Protein 3VPR (pdb70)

Solvent-accessible surface area: 34318 Å² total

Organism: Thermus thermophilus (strain ATCC 27634 / DSM 579 / HB8) (NCBI:txid300852)

Foldseek 3Di:
DADLLNCLLLVVLVVCLVQNLVRADCCNSCVSSVHDSVVVCVSQVDSLSSLLVLLCVLLVQLLVQLVVLLPDPPLLVSLLSNLSNQQSCLVSVSSLSSVRCLVVHDVVSNVVNVVSVVSSLVSNLVSVVVCCVVVVAPDDDSSVLSVVLVVSSCSPPDDNPDDGSSVVSNVVSVCSRVHDDDDD/DDPVVLLLQLLVCCVVQNLVRQDCCNSCVSSVHDSVVCCVVQVDSQSSLLVLLVCLLVQLLVQLLVLLPDPALLSSLLSNLSNQQSCLVSVSSLSSVRDLVPHDVVSNVVSVVSVVSSLVSNLSSVVVCCVVVNAPDDDSSVLSVVLCVSSPSVDDDSPPVGSSVVSNVVSVCSRPPDDPDD/DPLLLQVLVCCLVQNLVRQDLCNSCVSVVHHSVVVCVVQVDSLSSLLVLLVVLLVQLLVQLVVLLPDPALLVSLLSNLSNFQSCLVSVSSLLSVRCLVVHDVVSNVVSVVSVVSSLVSNLSSVVSCCVVVNDPDDDSSVLSVVLVVSSVSVPDDSPDPGSSVVSNVVSCCSRVHPDD/DADDLRVLLLQLLVCCLVQNDVRDALCNSCVSSVHDSVVSCVVQNGVLSSLLVLLVVLLVQLLVLQVVLLPDPPLLSSLLSNLSNQQSCLVSVSSLSSVGPLVPHDPVSVVVSVVSVVSSLVSSLSSVVVCPVVVVADDDDSNVLSVVLVVSSPSVDDDNNRSVVSNVVSVCSRPHDDDD

CATH classification: 1.10.10.60 (+1 more: 1.10.357.10)

Radius of gyration: 33.17 Å; Cα contacts (8 Å, |Δi|>4): 864; chains: 4; bounding box: 81×66×94 Å

Nearest PDB structures (foldseek):
  3vpr-assembly2_D  TM=1.006E+00  e=2.329E-23  Thermus thermophilus HB8
  3vpr-assembly2_C  TM=9.874E-01  e=7.056E-20  Thermus thermophilus HB8
  2wv1-assembly1_A  TM=7.292E-01  e=1.970E-04  Bacillus cereus
  5f27-assembly1_A-2  TM=7.572E-01  e=2.162E-03  Mycobacterium tuberculosis CDC1551
  6ho0-assembly1_A-2  TM=7.219E-01  e=1.428E-03  Mycobacterium tuberculosis H37Rv

B-factor: mean 47.82, std 15.76, range [18.5, 155.23]

InterPro domains:
  IPR001647 DNA-binding HTH domain, TetR-type [PF00440] (9-54)
  IPR001647 DNA-binding HTH domain, TetR-type [PR00455] (9-22)
  IPR001647 DNA-binding HTH domain, TetR-type [PR00455] (30-53)
  IPR001647 DNA-binding HTH domain, TetR-type [PS50977] (3-63)
  IPR009057 Homedomain-like superfamily [SSF46689] (4-66)
  IPR023772 DNA-binding HTH domain, TetR-type, conserved site [PS01081] (21-52)
  IPR036271 Tetracyclin repressor-like, C-terminal domain superfamily [SSF48498] (75-186)
  IPR041490 HTH-type transcriptional repressor KstR2, C-terminal [PF17932] (74-186)
  IPR050109 HTH-type, TetR-like transcriptional regulator [PTHR30055] (3-189)

Structure (mmCIF, N/CA/C/O backbone):
data_3VPR
#
_entry.id   3VPR
#
_cell.length_a   49.681
_cell.length_b   57.584
_cell.length_c   133.447
_cell.angle_alpha   90.00
_cell.angle_beta   94.01
_cell.angle_gamma   90.00
#
_symmetry.space_group_name_H-M   'P 1 21 1'
#
loop_
_entity.id
_entity.type
_entity.pdbx_description
1 polymer 'Transcriptional regulator, TetR family'
2 water water
#
loop_
_atom_site.group_PDB
_atom_site.id
_atom_site.type_symbol
_atom_site.label_atom_id
_atom_site.label_alt_id
_atom_site.label_comp_id
_atom_site.label_asym_id
_atom_site.label_entity_id
_atom_site.label_seq_id
_atom_site.pdbx_PDB_ins_code
_atom_site.Cartn_x
_atom_site.Cartn_y
_atom_site.Cartn_z
_atom_site.occupancy
_atom_site.B_iso_or_equiv
_atom_site.auth_seq_id
_atom_site.auth_comp_id
_atom_site.auth_asym_id
_atom_site.auth_atom_id
_atom_site.pdbx_PDB_model_num
ATOM 1 N N . VAL A 1 1 ? 23.481 12.866 111.606 1.00 43.96 1 VAL A N 1
ATOM 2 C CA . VAL A 1 1 ? 23.816 13.240 110.197 1.00 47.21 1 VAL A CA 1
ATOM 3 C C . VAL A 1 1 ? 22.728 12.733 109.252 1.00 40.61 1 VAL A C 1
ATOM 4 O O . VAL A 1 1 ? 22.244 11.615 109.391 1.00 41.85 1 VAL A O 1
ATOM 8 N N . THR A 1 2 ? 22.347 13.564 108.292 1.00 36.74 2 THR A N 1
ATOM 9 C CA . THR A 1 2 ? 21.315 13.195 107.330 1.00 42.92 2 THR A CA 1
ATOM 10 C C . THR A 1 2 ? 21.921 13.171 105.932 1.00 42.45 2 THR A C 1
ATOM 11 O O . THR A 1 2 ? 22.168 14.220 105.347 1.00 59.28 2 THR A O 1
ATOM 15 N N . THR A 1 3 ? 22.169 11.980 105.398 1.00 38.47 3 THR A N 1
ATOM 16 C CA . THR A 1 3 ? 22.744 11.861 104.058 1.00 34.20 3 THR A CA 1
ATOM 17 C C . THR A 1 3 ? 21.611 11.745 103.024 1.00 32.54 3 THR A C 1
ATOM 18 O O . THR A 1 3 ? 20.431 11.690 103.381 1.00 28.81 3 THR A O 1
ATOM 22 N N . THR A 1 4 ? 21.982 11.697 101.749 1.00 36.07 4 THR A N 1
ATOM 23 C CA . THR A 1 4 ? 21.017 11.569 100.663 1.00 33.86 4 THR A CA 1
ATOM 24 C C . THR A 1 4 ? 20.193 10.297 100.854 1.00 41.95 4 THR A C 1
ATOM 25 O O . THR A 1 4 ? 19.009 10.251 100.513 1.00 36.06 4 THR A O 1
ATOM 29 N N . ARG A 1 5 ? 20.832 9.259 101.385 1.00 39.82 5 ARG A N 1
ATOM 30 C CA . ARG A 1 5 ? 20.142 8.007 101.613 1.00 36.11 5 ARG A CA 1
ATOM 31 C C . ARG A 1 5 ? 19.056 8.188 102.673 1.00 37.37 5 ARG A C 1
ATOM 32 O O . ARG A 1 5 ? 17.931 7.740 102.477 1.00 29.19 5 ARG A O 1
ATOM 40 N N . ASP A 1 6 ? 19.399 8.842 103.785 1.00 32.03 6 ASP A N 1
ATOM 41 C CA . ASP A 1 6 ? 18.443 9.089 104.873 1.00 37.45 6 ASP A CA 1
ATOM 42 C C . ASP A 1 6 ? 17.284 10.013 104.471 1.00 42.57 6 ASP A C 1
ATOM 43 O O . ASP A 1 6 ? 16.140 9.791 104.876 1.00 38.64 6 ASP A O 1
ATOM 48 N N . ARG A 1 7 ? 17.593 11.061 103.709 1.00 35.50 7 ARG A N 1
ATOM 49 C CA . ARG A 1 7 ? 16.586 12.024 103.269 1.00 40.33 7 ARG A CA 1
ATOM 50 C C . ARG A 1 7 ? 15.574 11.316 102.382 1.00 28.93 7 ARG A C 1
ATOM 51 O O . ARG A 1 7 ? 14.378 11.587 102.432 1.00 33.99 7 ARG A O 1
ATOM 59 N N . ILE A 1 8 ? 16.062 10.400 101.565 1.00 30.40 8 ILE A N 1
ATOM 60 C CA . ILE A 1 8 ? 15.169 9.660 100.703 1.00 34.91 8 ILE A CA 1
ATOM 61 C C . ILE A 1 8 ? 14.176 8.864 101.550 1.00 39.53 8 ILE A C 1
ATOM 62 O O . ILE A 1 8 ? 12.982 8.838 101.231 1.00 34.70 8 ILE A O 1
ATOM 67 N N . LEU A 1 9 ? 14.639 8.249 102.643 1.00 32.98 9 LEU A N 1
ATOM 68 C CA . LEU A 1 9 ? 13.725 7.432 103.457 1.00 36.95 9 LEU A CA 1
ATOM 69 C C . LEU A 1 9 ? 12.715 8.249 104.250 1.00 39.49 9 LEU A C 1
ATOM 70 O O . LEU A 1 9 ? 11.542 7.893 104.294 1.00 38.53 9 LEU A O 1
ATOM 75 N N . GLU A 1 10 ? 13.164 9.339 104.869 1.00 26.09 10 GLU A N 1
ATOM 76 C CA . GLU A 1 10 ? 12.258 10.189 105.630 1.00 38.91 10 GLU A CA 1
ATOM 77 C C . GLU A 1 10 ? 11.245 10.883 104.711 1.00 27.86 10 GLU A C 1
ATOM 78 O O . GLU A 1 10 ? 10.069 10.973 105.033 1.00 37.54 10 GLU A O 1
ATOM 84 N N . GLU A 1 11 ? 11.715 11.357 103.568 1.00 27.59 11 GLU A N 1
ATOM 85 C CA . GLU A 1 11 ? 10.852 12.035 102.607 1.00 41.54 11 GLU A CA 1
ATOM 86 C C . GLU A 1 11 ? 9.864 11.084 101.968 1.00 38.37 11 GLU A C 1
ATOM 87 O O . GLU A 1 11 ? 8.725 11.458 101.700 1.00 41.68 11 GLU A O 1
ATOM 93 N N . ALA A 1 12 ? 10.310 9.863 101.702 1.00 35.09 12 ALA A N 1
ATOM 94 C CA . ALA A 1 12 ? 9.444 8.849 101.114 1.00 31.14 12 ALA A CA 1
ATOM 95 C C . ALA A 1 12 ? 8.370 8.533 102.148 1.00 41.15 12 ALA A C 1
ATOM 96 O O . ALA A 1 12 ? 7.182 8.486 101.834 1.00 31.41 12 ALA A O 1
ATOM 98 N N . ALA A 1 13 ? 8.795 8.323 103.392 1.00 30.11 13 ALA A N 1
ATOM 99 C CA . ALA A 1 13 ? 7.847 8.025 104.453 1.00 39.35 13 ALA A CA 1
ATOM 100 C C . ALA A 1 13 ? 6.753 9.101 104.534 1.00 42.50 13 ALA A C 1
ATOM 101 O O . ALA A 1 13 ? 5.577 8.777 104.681 1.00 37.35 13 ALA A O 1
ATOM 103 N N . LYS A 1 14 ? 7.132 10.374 104.440 1.00 29.77 14 LYS A N 1
ATOM 104 C CA . LYS A 1 14 ? 6.135 11.444 104.494 1.00 30.84 14 LYS A CA 1
ATOM 105 C C . LYS A 1 14 ? 5.224 11.407 103.271 1.00 34.03 14 LYS A C 1
ATOM 106 O O . LYS A 1 14 ? 4.014 11.565 103.387 1.00 38.24 14 LYS A O 1
ATOM 112 N N . LEU A 1 15 ? 5.805 11.187 102.100 1.00 36.13 15 LEU A N 1
ATOM 113 C CA . LEU A 1 15 ? 5.013 11.161 100.879 1.00 41.40 15 LEU A CA 1
ATOM 114 C C . LEU A 1 15 ? 4.021 10.001 100.903 1.00 44.45 15 LEU A C 1
ATOM 115 O O . LEU A 1 15 ? 2.870 10.163 100.510 1.00 42.19 15 LEU A O 1
ATOM 120 N N . PHE A 1 16 ? 4.462 8.841 101.379 1.00 39.66 16 PHE A N 1
ATOM 121 C CA . PHE A 1 16 ? 3.583 7.682 101.460 1.00 41.25 16 PHE A CA 1
ATOM 122 C C . PHE A 1 16 ? 2.452 7.968 102.445 1.00 43.92 16 PHE A C 1
ATOM 123 O O . PHE A 1 16 ? 1.327 7.524 102.248 1.00 50.35 16 PHE A O 1
ATOM 131 N N . THR A 1 17 ? 2.759 8.696 103.513 1.00 44.64 17 THR A N 1
ATOM 132 C CA . THR A 1 17 ? 1.752 9.044 104.506 1.00 42.78 17 THR A CA 1
ATOM 133 C C . THR A 1 17 ? 0.724 10.014 103.902 1.00 48.81 17 THR A C 1
ATOM 134 O O . THR A 1 17 ? -0.462 9.943 104.207 1.00 46.00 17 THR A O 1
ATOM 138 N N . GLU A 1 18 ? 1.193 10.907 103.035 1.00 50.26 18 GLU A N 1
ATOM 139 C CA . GLU A 1 18 ? 0.342 11.907 102.392 1.00 55.08 18 GLU A CA 1
ATOM 140 C C . GLU A 1 18 ? -0.452 11.371 101.199 1.00 52.30 18 GLU A C 1
ATOM 141 O O . GLU A 1 18 ? -1.605 11.745 101.007 1.00 55.88 18 GLU A O 1
ATOM 147 N N . LYS A 1 19 ? 0.170 10.504 100.402 1.00 47.03 19 LYS A N 1
ATOM 148 C CA . LYS A 1 19 ? -0.459 9.935 99.209 1.00 43.67 19 LYS A CA 1
ATOM 149 C C . LYS A 1 19 ? -0.848 8.459 99.281 1.00 47.19 19 LYS A C 1
ATOM 150 O O . LYS A 1 19 ? -1.672 8.005 98.493 1.00 51.10 19 LYS A O 1
ATOM 156 N N . GLY A 1 20 ? -0.239 7.709 100.190 1.00 43.60 20 GLY A N 1
ATOM 157 C CA . GLY A 1 20 ? -0.530 6.287 100.277 1.00 36.79 20 GLY A CA 1
ATOM 158 C C . GLY A 1 20 ? 0.587 5.568 99.539 1.00 41.36 20 GLY A C 1
ATOM 159 O O . GLY A 1 20 ? 1.027 6.048 98.498 1.00 43.46 20 GLY A O 1
ATOM 160 N N . TYR A 1 21 ? 1.043 4.429 100.051 1.00 33.87 21 TYR A N 1
ATOM 161 C CA . TYR A 1 21 ? 2.140 3.696 99.419 1.00 41.14 21 TYR A CA 1
ATOM 162 C C . TYR A 1 21 ? 1.876 3.265 97.992 1.00 47.46 21 TYR A C 1
ATOM 163 O O . TYR A 1 21 ? 2.699 3.478 97.095 1.00 49.29 21 TYR A O 1
ATOM 172 N N . GLU A 1 22 ? 0.735 2.621 97.795 1.00 51.97 22 GLU A N 1
ATOM 173 C CA . GLU A 1 22 ? 0.350 2.122 96.489 1.00 50.55 22 GLU A CA 1
ATOM 174 C C . GLU A 1 22 ? 0.197 3.205 95.427 1.00 56.32 22 GLU A C 1
ATOM 175 O O . GLU A 1 22 ? 0.615 3.016 94.282 1.00 54.66 22 GLU A O 1
ATOM 181 N N . ALA A 1 23 ? -0.382 4.342 95.803 1.00 55.95 23 ALA A N 1
ATOM 182 C CA . ALA A 1 23 ? -0.599 5.435 94.854 1.00 53.02 23 ALA A CA 1
ATOM 183 C C . ALA A 1 23 ? 0.624 6.304 94.597 1.00 58.56 23 ALA A C 1
ATOM 184 O O . ALA A 1 23 ? 0.535 7.295 93.876 1.00 61.39 23 ALA A O 1
ATOM 186 N N . THR A 1 24 ? 1.763 5.950 95.183 1.00 57.27 24 THR A N 1
ATOM 187 C CA . THR A 1 24 ? 2.980 6.729 94.968 1.00 50.87 24 THR A CA 1
ATOM 188 C C . THR A 1 24 ? 3.951 5.952 94.085 1.00 47.72 24 THR A C 1
ATOM 189 O O . THR A 1 24 ? 4.376 4.853 94.433 1.00 44.16 24 THR A O 1
ATOM 193 N N . SER A 1 25 ? 4.297 6.531 92.939 1.00 40.02 25 SER A N 1
ATOM 194 C CA . SER A 1 25 ? 5.204 5.878 92.002 1.00 45.43 25 SER A CA 1
ATOM 195 C C . SER A 1 25 ? 6.653 6.229 92.279 1.00 43.97 25 SER A C 1
ATOM 196 O O . SER A 1 25 ? 6.946 7.199 92.974 1.00 42.96 25 SER A O 1
ATOM 199 N N . VAL A 1 26 ? 7.563 5.434 91.735 1.00 43.29 26 VAL A N 1
ATOM 200 C CA . VAL A 1 26 ? 8.985 5.703 91.895 1.00 46.10 26 VAL A CA 1
ATOM 201 C C . VAL A 1 26 ? 9.217 7.071 91.246 1.00 47.86 26 VAL A C 1
ATOM 202 O O . VAL A 1 26 ? 10.025 7.870 91.718 1.00 46.51 26 VAL A O 1
ATOM 206 N N . GLN A 1 27 ? 8.477 7.334 90.175 1.00 39.48 27 GLN A N 1
ATOM 207 C CA . GLN A 1 27 ? 8.567 8.602 89.456 1.00 51.78 27 GLN A CA 1
ATOM 208 C C . GLN A 1 27 ? 8.208 9.747 90.395 1.00 45.78 27 GLN A C 1
ATOM 209 O O . GLN A 1 27 ? 8.892 10.769 90.422 1.00 37.65 27 GLN A O 1
ATOM 215 N N . ASP A 1 28 ? 7.132 9.563 91.158 1.00 44.99 28 ASP A N 1
ATOM 216 C CA . ASP A 1 28 ? 6.676 10.565 92.120 1.00 44.26 28 ASP A CA 1
ATOM 217 C C . ASP A 1 28 ? 7.746 10.899 93.155 1.00 48.98 28 ASP A C 1
ATOM 218 O O . ASP A 1 28 ? 7.992 12.073 93.442 1.00 42.01 28 ASP A O 1
ATOM 223 N N . LEU A 1 29 ? 8.370 9.866 93.725 1.00 41.86 29 LEU A N 1
ATOM 224 C CA . LEU A 1 29 ? 9.410 10.063 94.730 1.00 44.44 29 LEU A CA 1
ATOM 225 C C . LEU A 1 29 ? 10.614 10.783 94.147 1.00 41.12 29 LEU A C 1
ATOM 226 O O . LEU A 1 29 ? 11.172 11.686 94.771 1.00 48.65 29 LEU A O 1
ATOM 231 N N . ALA A 1 30 ? 11.018 10.377 92.949 1.00 40.49 30 ALA A N 1
ATOM 232 C CA . ALA A 1 30 ? 12.185 10.972 92.312 1.00 45.60 30 ALA A CA 1
ATOM 233 C C . ALA A 1 30 ? 12.027 12.471 92.126 1.00 49.68 30 ALA A C 1
ATOM 234 O O . ALA A 1 30 ? 12.959 13.231 92.394 1.00 53.22 30 ALA A O 1
ATOM 236 N N . GLN A 1 31 ? 10.851 12.893 91.670 1.00 38.81 31 GLN A N 1
ATOM 237 C CA . GLN A 1 31 ? 10.592 14.309 91.442 1.00 46.18 31 GLN A CA 1
ATOM 238 C C . GLN A 1 31 ? 10.414 15.064 92.755 1.00 40.41 31 GLN A C 1
ATOM 239 O O . GLN A 1 31 ? 10.883 16.188 92.897 1.00 38.31 31 GLN A O 1
ATOM 245 N N . ALA A 1 32 ? 9.737 14.439 93.713 1.00 39.64 32 ALA A N 1
ATOM 246 C CA . ALA A 1 32 ? 9.525 15.059 95.011 1.00 38.33 32 ALA A CA 1
ATOM 247 C C . ALA A 1 32 ? 10.878 15.283 95.703 1.00 49.72 32 ALA A C 1
ATOM 248 O O . ALA A 1 32 ? 11.076 16.293 96.386 1.00 46.23 32 ALA A O 1
ATOM 250 N N . LEU A 1 33 ? 11.814 14.359 95.495 1.00 44.69 33 LEU A N 1
ATOM 251 C CA . LEU A 1 33 ? 13.141 14.452 96.112 1.00 45.97 33 LEU A CA 1
ATOM 252 C C . LEU A 1 33 ? 14.182 15.164 95.254 1.00 47.06 33 LEU A C 1
ATOM 253 O O . LEU A 1 33 ? 15.302 15.400 95.707 1.00 45.58 33 LEU A O 1
ATOM 258 N N . GLY A 1 34 ? 13.832 15.489 94.015 1.00 40.45 34 GLY A N 1
ATOM 259 C CA . GLY A 1 34 ? 14.781 16.170 93.149 1.00 32.61 34 GLY A CA 1
ATOM 260 C C . GLY A 1 34 ? 15.902 15.273 92.638 1.00 50.20 34 GLY A C 1
ATOM 261 O O . GLY A 1 34 ? 17.030 15.718 92.377 1.00 47.25 34 GLY A O 1
ATOM 262 N N . LEU A 1 35 ? 15.591 13.996 92.477 1.00 48.01 35 LEU A N 1
ATOM 263 C CA . LEU A 1 35 ? 16.575 13.044 91.997 1.00 41.28 35 LEU A CA 1
ATOM 264 C C . LEU A 1 35 ? 16.000 12.291 90.820 1.00 39.47 35 LEU A C 1
ATOM 265 O O . LEU A 1 35 ? 14.786 12.253 90.627 1.00 43.52 35 LEU A O 1
ATOM 270 N N . SER A 1 36 ? 16.874 11.707 90.015 1.00 44.14 36 SER A N 1
ATOM 271 C CA . SER A 1 36 ? 16.416 10.911 88.884 1.00 41.46 36 SER A CA 1
ATOM 272 C C . SER A 1 36 ? 15.993 9.555 89.462 1.00 48.53 36 SER A C 1
ATOM 273 O O . SER A 1 36 ? 16.397 9.186 90.576 1.00 40.94 36 SER A O 1
ATOM 276 N N . LYS A 1 37 ? 15.168 8.832 88.715 1.00 43.78 37 LYS A N 1
ATOM 277 C CA . LYS A 1 37 ? 14.709 7.520 89.141 1.00 47.91 37 LYS A CA 1
ATOM 278 C C . LYS A 1 37 ? 15.926 6.611 89.293 1.00 50.08 37 LYS A C 1
ATOM 279 O O . LYS A 1 37 ? 15.931 5.696 90.115 1.00 40.62 37 LYS A O 1
ATOM 285 N N . ALA A 1 38 ? 16.957 6.878 88.496 1.00 35.05 38 ALA A N 1
ATOM 286 C CA . ALA A 1 38 ? 18.178 6.085 88.532 1.00 46.30 38 ALA A CA 1
ATOM 287 C C . ALA A 1 38 ? 18.848 6.202 89.893 1.00 46.05 38 ALA A C 1
ATOM 288 O O . ALA A 1 38 ? 19.327 5.211 90.450 1.00 42.90 38 ALA A O 1
ATOM 290 N N . ALA A 1 39 ? 18.881 7.421 90.421 1.00 38.52 39 ALA A N 1
ATOM 291 C CA . ALA A 1 39 ? 19.493 7.668 91.718 1.00 40.54 39 ALA A CA 1
ATOM 292 C C . ALA A 1 39 ? 18.767 6.887 92.816 1.00 42.02 39 ALA A C 1
ATOM 293 O O . ALA A 1 39 ? 19.401 6.364 93.744 1.00 34.72 39 ALA A O 1
ATOM 295 N N . LEU A 1 40 ? 17.439 6.816 92.707 1.00 40.83 40 LEU A N 1
ATOM 296 C CA . LEU A 1 40 ? 16.627 6.092 93.684 1.00 36.32 40 LEU A CA 1
ATOM 297 C C . LEU A 1 40 ? 16.900 4.595 93.607 1.00 36.32 40 LEU A C 1
ATOM 298 O O . LEU A 1 40 ? 17.103 3.944 94.630 1.00 31.75 40 LEU A O 1
ATOM 303 N N . TYR A 1 41 ? 16.906 4.054 92.394 1.00 24.28 41 TYR A N 1
ATOM 304 C CA . TYR A 1 41 ? 17.168 2.638 92.220 1.00 32.40 41 TYR A CA 1
ATOM 305 C C . TYR A 1 41 ? 18.574 2.260 92.690 1.00 37.96 41 TYR A C 1
ATOM 306 O O . TYR A 1 41 ? 18.778 1.179 93.249 1.00 33.42 41 TYR A O 1
ATOM 315 N N . HIS A 1 42 ? 19.536 3.155 92.473 1.00 35.49 42 HIS A N 1
ATOM 316 C CA . HIS A 1 42 ? 20.923 2.910 92.870 1.00 33.12 42 HIS A CA 1
ATOM 317 C C . HIS A 1 42 ? 21.070 2.753 94.380 1.00 34.78 42 HIS A C 1
ATOM 318 O O . HIS A 1 42 ? 21.875 1.941 94.845 1.00 31.49 42 HIS A O 1
ATOM 325 N N . HIS A 1 43 ? 20.296 3.534 95.136 1.00 25.31 43 HIS A N 1
ATOM 326 C CA . HIS A 1 43 ? 20.365 3.502 96.592 1.00 26.64 43 HIS A CA 1
ATOM 327 C C . HIS A 1 43 ? 19.513 2.432 97.242 1.00 34.73 43 HIS A C 1
ATOM 328 O O . HIS A 1 43 ? 19.828 1.978 98.335 1.00 37.44 43 HIS A O 1
ATOM 335 N N . PHE A 1 44 ? 18.449 2.017 96.560 1.00 29.95 44 PHE A N 1
ATOM 336 C CA . PHE A 1 44 ? 17.520 1.044 97.117 1.00 36.91 44 PHE A CA 1
ATOM 337 C C . PHE A 1 44 ? 17.135 -0.150 96.244 1.00 33.10 44 PHE A C 1
ATOM 338 O O . PHE A 1 44 ? 16.574 -1.109 96.742 1.00 37.50 44 PHE A O 1
ATOM 346 N N . GLY A 1 45 ? 17.412 -0.078 94.948 1.00 33.85 45 GLY A N 1
ATOM 347 C CA . GLY A 1 45 ? 17.088 -1.187 94.073 1.00 32.15 45 GLY A CA 1
ATOM 348 C C . GLY A 1 45 ? 15.623 -1.303 93.691 1.00 31.42 45 GLY A C 1
ATOM 349 O O . GLY A 1 45 ? 15.317 -1.710 92.580 1.00 33.28 45 GLY A O 1
ATOM 350 N N . SER A 1 46 ? 14.715 -0.957 94.597 1.00 28.67 46 SER A N 1
ATOM 351 C CA . SER A 1 46 ? 13.290 -1.042 94.296 1.00 33.85 46 SER A CA 1
ATOM 352 C C . SER A 1 46 ? 12.483 -0.224 95.277 1.00 33.92 46 SER A C 1
ATOM 353 O O . SER A 1 46 ? 12.969 0.162 96.345 1.00 33.57 46 SER A O 1
ATOM 356 N N . LYS A 1 47 ? 11.237 0.019 94.901 1.00 34.92 47 LYS A N 1
ATOM 357 C CA . LYS A 1 47 ? 10.296 0.763 95.727 1.00 36.36 47 LYS A CA 1
ATOM 358 C C . LYS A 1 47 ? 10.007 -0.044 96.985 1.00 31.28 47 LYS A C 1
ATOM 359 O O . LYS A 1 47 ? 9.882 0.499 98.084 1.00 40.98 47 LYS A O 1
ATOM 365 N N . GLU A 1 48 ? 9.894 -1.355 96.808 1.00 34.89 48 GLU A N 1
ATOM 366 C CA . GLU A 1 48 ? 9.590 -2.261 97.909 1.00 37.58 48 GLU A CA 1
ATOM 367 C C . GLU A 1 48 ? 10.692 -2.229 98.967 1.00 30.67 48 GLU A C 1
ATOM 368 O O . GLU A 1 48 ? 10.416 -2.334 100.157 1.00 29.40 48 GLU A O 1
ATOM 374 N N . GLU A 1 49 ? 11.938 -2.076 98.529 1.00 29.05 49 GLU A N 1
ATOM 375 C CA . GLU A 1 49 ? 13.057 -2.018 99.460 1.00 35.06 49 GLU A CA 1
ATOM 376 C C . GLU A 1 49 ? 12.982 -0.740 100.288 1.00 32.80 49 GLU A C 1
ATOM 377 O O . GLU A 1 49 ? 13.401 -0.741 101.446 1.00 38.45 49 GLU A O 1
ATOM 383 N N . ILE A 1 50 ? 12.437 0.332 99.707 1.00 29.63 50 ILE A N 1
ATOM 384 C CA . ILE A 1 50 ? 12.303 1.615 100.420 1.00 29.05 50 ILE A CA 1
ATOM 385 C C . ILE A 1 50 ? 11.263 1.441 101.526 1.00 35.48 50 ILE A C 1
ATOM 386 O O . ILE A 1 50 ? 11.484 1.840 102.677 1.00 33.77 50 ILE A O 1
ATOM 391 N N . LEU A 1 51 ? 10.137 0.829 101.170 1.00 26.47 51 LEU A N 1
ATOM 392 C CA . LEU A 1 51 ? 9.075 0.550 102.128 1.00 34.05 51 LEU A CA 1
ATOM 393 C C . LEU A 1 51 ? 9.619 -0.382 103.212 1.00 31.14 51 LEU A C 1
ATOM 394 O O . LEU A 1 51 ? 9.313 -0.245 104.389 1.00 35.80 51 LEU A O 1
ATOM 399 N N . TYR A 1 52 ? 10.419 -1.351 102.793 1.00 38.34 52 TYR A N 1
ATOM 400 C CA . TYR A 1 52 ? 11.005 -2.301 103.727 1.00 40.40 52 TYR A CA 1
ATOM 401 C C . TYR A 1 52 ? 11.922 -1.595 104.739 1.00 37.41 52 TYR A C 1
ATOM 402 O O . TYR A 1 52 ? 11.800 -1.815 105.939 1.00 44.50 52 TYR A O 1
ATOM 411 N N . GLU A 1 53 ? 12.820 -0.739 104.257 1.00 32.88 53 GLU A N 1
ATOM 412 C CA . GLU A 1 53 ? 13.741 -0.028 105.147 1.00 38.56 53 GLU A CA 1
ATOM 413 C C . GLU A 1 53 ? 13.035 0.970 106.068 1.00 37.13 53 GLU A C 1
ATOM 414 O O . GLU A 1 53 ? 13.434 1.155 107.217 1.00 27.89 53 GLU A O 1
ATOM 420 N N . ILE A 1 54 ? 11.972 1.595 105.575 1.00 23.63 54 ILE A N 1
ATOM 421 C CA . ILE A 1 54 ? 11.205 2.493 106.416 1.00 29.80 54 ILE A CA 1
ATOM 422 C C . ILE A 1 54 ? 10.595 1.662 107.563 1.00 37.06 54 ILE A C 1
ATOM 423 O O . ILE A 1 54 ? 10.642 2.055 108.729 1.00 32.78 54 ILE A O 1
ATOM 428 N N . SER A 1 55 ? 10.030 0.507 107.228 1.00 34.37 55 SER A N 1
ATOM 429 C CA . SER A 1 55 ? 9.420 -0.362 108.241 1.00 34.11 55 SER A CA 1
ATOM 430 C C . SER A 1 55 ? 10.459 -0.811 109.265 1.00 35.56 55 SER A C 1
ATOM 431 O O . SER A 1 55 ? 10.230 -0.734 110.469 1.00 37.58 55 SER A O 1
ATOM 434 N N . LEU A 1 56 ? 11.603 -1.272 108.777 1.00 30.43 56 LEU A N 1
ATOM 435 C CA . LEU A 1 56 ? 12.698 -1.707 109.644 1.00 36.66 56 LEU A CA 1
ATOM 436 C C . LEU A 1 56 ? 13.084 -0.577 110.607 1.00 36.76 56 LEU A C 1
ATOM 437 O O . LEU A 1 56 ? 13.120 -0.773 111.819 1.00 40.71 56 LEU A O 1
ATOM 442 N N . LEU A 1 57 ? 13.360 0.607 110.064 1.00 42.25 57 LEU A N 1
ATOM 443 C CA . LEU A 1 57 ? 13.729 1.775 110.875 1.00 45.99 57 LEU A CA 1
ATOM 444 C C . LEU A 1 57 ? 12.730 2.031 112.006 1.00 44.80 57 LEU A C 1
ATOM 445 O O . LEU A 1 57 ? 13.109 2.308 113.144 1.00 45.28 57 LEU A O 1
ATOM 450 N N . ALA A 1 58 ? 11.447 1.941 111.692 1.00 43.35 58 ALA A N 1
ATOM 451 C CA . ALA A 1 58 ? 10.426 2.157 112.701 1.00 40.89 58 ALA A CA 1
ATOM 452 C C . ALA A 1 58 ? 10.396 1.027 113.724 1.00 33.48 58 ALA A C 1
ATOM 453 O O . ALA A 1 58 ? 10.358 1.289 114.922 1.00 37.63 58 ALA A O 1
ATOM 455 N N . LEU A 1 59 ? 10.421 -0.221 113.250 1.00 37.01 59 LEU A N 1
ATOM 456 C CA . LEU A 1 59 ? 10.372 -1.389 114.131 1.00 28.81 59 LEU A CA 1
ATOM 457 C C . LEU A 1 59 ? 11.622 -1.607 114.970 1.00 36.71 59 LEU A C 1
ATOM 458 O O . LEU A 1 59 ? 11.515 -2.023 116.124 1.00 36.28 59 LEU A O 1
ATOM 463 N N . LYS A 1 60 ? 12.799 -1.331 114.407 1.00 40.82 60 LYS A N 1
ATOM 464 C CA . LYS A 1 60 ? 14.047 -1.497 115.156 1.00 39.80 60 LYS A CA 1
ATOM 465 C C . LYS A 1 60 ? 14.100 -0.461 116.265 1.00 40.60 60 LYS A C 1
ATOM 466 O O . LYS A 1 60 ? 14.494 -0.763 117.388 1.00 39.95 60 LYS A O 1
ATOM 472 N N . GLY A 1 61 ? 13.694 0.762 115.946 1.00 41.13 61 GLY A N 1
ATOM 473 C CA . GLY A 1 61 ? 13.690 1.806 116.951 1.00 41.42 61 GLY A CA 1
ATOM 474 C C . GLY A 1 61 ? 12.695 1.456 118.042 1.00 46.44 61 GLY A C 1
ATOM 475 O O . GLY A 1 61 ? 12.937 1.691 119.223 1.00 46.79 61 GLY A O 1
ATOM 476 N N . LEU A 1 62 ? 11.570 0.868 117.651 1.00 47.81 62 LEU A N 1
ATOM 477 C CA . LEU A 1 62 ? 10.552 0.498 118.626 1.00 46.57 62 LEU A CA 1
ATOM 478 C C . LEU A 1 62 ? 11.068 -0.624 119.522 1.00 40.00 62 LEU A C 1
ATOM 479 O O . LEU A 1 62 ? 10.977 -0.550 120.740 1.00 47.83 62 LEU A O 1
ATOM 484 N N . VAL A 1 63 ? 11.622 -1.666 118.915 1.00 47.91 63 VAL A N 1
ATOM 485 C CA . VAL A 1 63 ? 12.152 -2.794 119.672 1.00 40.19 63 VAL A CA 1
ATOM 486 C C . VAL A 1 63 ? 13.196 -2.332 120.689 1.00 49.20 63 VAL A C 1
ATOM 487 O O . VAL A 1 63 ? 13.211 -2.785 121.842 1.00 45.90 63 VAL A O 1
ATOM 491 N N . ALA A 1 64 ? 14.076 -1.439 120.267 1.00 39.35 64 ALA A N 1
ATOM 492 C CA . ALA A 1 64 ? 15.103 -0.951 121.178 1.00 45.49 64 ALA A CA 1
ATOM 493 C C . ALA A 1 64 ? 14.423 -0.267 122.356 1.00 46.94 64 ALA A C 1
ATOM 494 O O . ALA A 1 64 ? 14.823 -0.448 123.509 1.00 49.45 64 ALA A O 1
ATOM 496 N N . ALA A 1 65 ? 13.384 0.508 122.053 1.00 49.90 65 ALA A N 1
ATOM 497 C CA . ALA A 1 65 ? 12.635 1.241 123.069 1.00 51.40 65 ALA A CA 1
ATOM 498 C C . ALA A 1 65 ? 12.123 0.334 124.182 1.00 45.51 65 ALA A C 1
ATOM 499 O O . ALA A 1 65 ? 12.200 0.684 125.356 1.00 56.27 65 ALA A O 1
ATOM 501 N N . GLY A 1 66 ? 11.613 -0.833 123.806 1.00 51.04 66 GLY A N 1
ATOM 502 C CA . GLY A 1 66 ? 11.094 -1.771 124.784 1.00 52.23 66 GLY A CA 1
ATOM 503 C C . GLY A 1 66 ? 12.156 -2.565 125.524 1.00 57.27 66 GLY A C 1
ATOM 504 O O . GLY A 1 66 ? 11.894 -3.127 126.590 1.00 59.90 66 GLY A O 1
ATOM 505 N N . GLU A 1 67 ? 13.358 -2.633 124.964 1.00 59.38 67 GLU A N 1
ATOM 506 C CA . GLU A 1 67 ? 14.432 -3.366 125.618 1.00 55.89 67 GLU A CA 1
ATOM 507 C C . GLU A 1 67 ? 14.918 -2.585 126.828 1.00 47.71 67 GLU A C 1
ATOM 508 O O . GLU A 1 67 ? 15.385 -3.164 127.799 1.00 44.71 67 GLU A O 1
ATOM 514 N N . LYS A 1 68 ? 14.794 -1.265 126.774 1.00 44.81 68 LYS A N 1
ATOM 515 C CA . LYS A 1 68 ? 15.230 -0.450 127.890 1.00 46.95 68 LYS A CA 1
ATOM 516 C C . LYS A 1 68 ? 14.414 -0.857 129.116 1.00 62.15 68 LYS A C 1
ATOM 517 O O . LYS A 1 68 ? 14.952 -0.990 130.221 1.00 61.75 68 LYS A O 1
ATOM 523 N N . ALA A 1 69 ? 13.115 -1.069 128.906 1.00 49.42 69 ALA A N 1
ATOM 524 C CA . ALA A 1 69 ? 12.201 -1.420 129.987 1.00 49.73 69 ALA A CA 1
ATOM 525 C C . ALA A 1 69 ? 12.501 -2.747 130.667 1.00 50.41 69 ALA A C 1
ATOM 526 O O . ALA A 1 69 ? 12.233 -2.904 131.856 1.00 49.55 69 ALA A O 1
ATOM 528 N N . LEU A 1 70 ? 13.042 -3.703 129.917 1.00 51.66 70 LEU A N 1
ATOM 529 C CA . LEU A 1 70 ? 13.370 -5.005 130.473 1.00 53.34 70 LEU A CA 1
ATOM 530 C C . LEU A 1 70 ? 14.404 -4.877 131.596 1.00 59.70 70 LEU A C 1
ATOM 531 O O . LEU A 1 70 ? 14.494 -5.737 132.480 1.00 55.70 70 LEU A O 1
ATOM 536 N N . GLU A 1 71 ? 15.164 -3.787 131.565 1.00 57.96 71 GLU A N 1
ATOM 537 C CA . GLU A 1 71 ? 16.203 -3.541 132.557 1.00 60.36 71 GLU A CA 1
ATOM 538 C C . GLU A 1 71 ? 15.712 -2.907 133.853 1.00 58.60 71 GLU A C 1
ATOM 539 O O . GLU A 1 71 ? 16.486 -2.749 134.798 1.00 61.98 71 GLU A O 1
ATOM 545 N N . VAL A 1 72 ? 14.433 -2.549 133.907 1.00 56.11 72 VAL A N 1
ATOM 546 C CA . VAL A 1 72 ? 13.869 -1.948 135.112 1.00 51.75 72 VAL A CA 1
ATOM 547 C C . VAL A 1 72 ? 13.417 -3.044 136.077 1.00 54.87 72 VAL A C 1
ATOM 548 O O . VAL A 1 72 ? 12.561 -3.866 135.744 1.00 57.51 72 VAL A O 1
ATOM 552 N N . ALA A 1 73 ? 14.003 -3.046 137.271 1.00 50.80 73 ALA A N 1
ATOM 553 C CA . ALA A 1 73 ? 13.696 -4.035 138.299 1.00 49.87 73 ALA A CA 1
ATOM 554 C C . ALA A 1 73 ? 12.201 -4.142 138.599 1.00 43.18 73 ALA A C 1
ATOM 555 O O . ALA A 1 73 ? 11.604 -5.187 138.374 1.00 49.18 73 ALA A O 1
ATOM 557 N N . ASP A 1 74 ? 11.607 -3.068 139.110 1.00 42.65 74 ASP A N 1
ATOM 558 C CA . ASP A 1 74 ? 10.179 -3.035 139.439 1.00 46.57 74 ASP A CA 1
ATOM 559 C C . ASP A 1 74 ? 9.279 -3.245 138.207 1.00 43.20 74 ASP A C 1
ATOM 560 O O . ASP A 1 74 ? 9.158 -2.368 137.352 1.00 41.54 74 ASP A O 1
ATOM 565 N N . PRO A 1 75 ? 8.636 -4.422 138.111 1.00 45.37 75 PRO A N 1
ATOM 566 C CA . PRO A 1 75 ? 7.743 -4.772 136.995 1.00 44.67 75 PRO A CA 1
ATOM 567 C C . PRO A 1 75 ? 6.707 -3.698 136.654 1.00 38.72 75 PRO A C 1
ATOM 568 O O . PRO A 1 75 ? 6.354 -3.528 135.491 1.00 36.71 75 PRO A O 1
ATOM 572 N N . LYS A 1 76 ? 6.221 -2.979 137.663 1.00 39.30 76 LYS A N 1
ATOM 573 C CA . LYS A 1 76 ? 5.233 -1.928 137.431 1.00 41.22 76 LYS A CA 1
ATOM 574 C C . LYS A 1 76 ? 5.847 -0.750 136.695 1.00 44.42 76 LYS A C 1
ATOM 575 O O . LYS A 1 76 ? 5.233 -0.172 135.795 1.00 48.78 76 LYS A O 1
ATOM 581 N N . GLU A 1 77 ? 7.062 -0.396 137.095 1.00 46.59 77 GLU A N 1
ATOM 582 C CA . GLU A 1 77 ? 7.790 0.715 136.497 1.00 39.84 77 GLU A CA 1
ATOM 583 C C . GLU A 1 77 ? 8.324 0.308 135.119 1.00 41.02 77 GLU A C 1
ATOM 584 O O . GLU A 1 77 ? 8.444 1.132 134.216 1.00 37.45 77 GLU A O 1
ATOM 590 N N . ALA A 1 78 ? 8.638 -0.976 134.968 1.00 37.08 78 ALA A N 1
ATOM 591 C CA . ALA A 1 78 ? 9.140 -1.490 133.707 1.00 38.04 78 ALA A CA 1
ATOM 592 C C . ALA A 1 78 ? 8.025 -1.437 132.660 1.00 42.37 78 ALA A C 1
ATOM 593 O O . ALA A 1 78 ? 8.264 -1.149 131.483 1.00 40.00 78 ALA A O 1
ATOM 595 N N . LEU A 1 79 ? 6.801 -1.716 133.093 1.00 35.97 79 LEU A N 1
ATOM 596 C CA . LEU A 1 79 ? 5.675 -1.693 132.171 1.00 30.49 79 LEU A CA 1
ATOM 597 C C . LEU A 1 79 ? 5.400 -0.259 131.740 1.00 28.78 79 LEU A C 1
ATOM 598 O O . LEU A 1 79 ? 5.144 -0.001 130.569 1.00 28.95 79 LEU A O 1
ATOM 603 N N . ARG A 1 80 ? 5.485 0.680 132.680 1.00 30.73 80 ARG A N 1
ATOM 604 C CA . ARG A 1 80 ? 5.216 2.082 132.359 1.00 36.93 80 ARG A CA 1
ATOM 605 C C . ARG A 1 80 ? 6.233 2.655 131.376 1.00 43.95 80 ARG A C 1
ATOM 606 O O . ARG A 1 80 ? 5.873 3.370 130.431 1.00 49.26 80 ARG A O 1
ATOM 614 N N . ARG A 1 81 ? 7.503 2.335 131.596 1.00 43.56 81 ARG A N 1
ATOM 615 C CA . ARG A 1 81 ? 8.546 2.822 130.714 1.00 39.04 81 ARG A CA 1
ATOM 616 C C . ARG A 1 81 ? 8.361 2.216 129.334 1.00 28.83 81 ARG A C 1
ATOM 617 O O . ARG A 1 81 ? 8.499 2.893 128.331 1.00 38.18 81 ARG A O 1
ATOM 625 N N . PHE A 1 82 ? 8.037 0.935 129.275 1.00 28.74 82 PHE A N 1
ATOM 626 C CA . PHE A 1 82 ? 7.825 0.318 127.984 1.00 31.01 82 PHE A CA 1
ATOM 627 C C . PHE A 1 82 ? 6.723 1.071 127.217 1.00 34.80 82 PHE A C 1
ATOM 628 O O . PHE A 1 82 ? 6.915 1.478 126.070 1.00 31.61 82 PHE A O 1
ATOM 644 N N . GLU A 1 84 ? 5.446 4.136 127.653 1.00 34.05 84 GLU A N 1
ATOM 645 C CA . GLU A 1 84 ? 5.796 5.515 127.326 1.00 37.57 84 GLU A CA 1
ATOM 646 C C . GLU A 1 84 ? 6.856 5.632 126.233 1.00 39.14 84 GLU A C 1
ATOM 647 O O . GLU A 1 84 ? 6.745 6.481 125.352 1.00 42.72 84 GLU A O 1
ATOM 653 N N . ALA A 1 85 ? 7.879 4.784 126.287 1.00 31.18 85 ALA A N 1
ATOM 654 C CA . ALA A 1 85 ? 8.926 4.802 125.276 1.00 35.71 85 ALA A CA 1
ATOM 655 C C . ALA A 1 85 ? 8.292 4.449 123.929 1.00 33.88 85 ALA A C 1
ATOM 656 O O . ALA A 1 85 ? 8.611 5.053 122.914 1.00 40.65 85 ALA A O 1
ATOM 658 N N . HIS A 1 86 ? 7.384 3.473 123.930 1.00 36.08 86 HIS A N 1
ATOM 659 C CA . HIS A 1 86 ? 6.701 3.056 122.704 1.00 26.73 86 HIS A CA 1
ATOM 660 C C . HIS A 1 86 ? 5.950 4.234 122.090 1.00 27.29 86 HIS A C 1
ATOM 661 O O . HIS A 1 86 ? 6.135 4.551 120.923 1.00 32.20 86 HIS A O 1
ATOM 668 N N . ALA A 1 87 ? 5.115 4.882 122.896 1.00 36.23 87 ALA A N 1
ATOM 669 C CA . ALA A 1 87 ? 4.307 6.023 122.466 1.00 32.76 87 ALA A CA 1
ATOM 670 C C . ALA A 1 87 ? 5.143 7.231 122.054 1.00 33.14 87 ALA A C 1
ATOM 671 O O . ALA A 1 87 ? 4.791 7.946 121.117 1.00 37.51 87 ALA A O 1
ATOM 673 N N . ARG A 1 88 ? 6.238 7.475 122.765 1.00 41.99 88 ARG A N 1
ATOM 674 C CA . ARG A 1 88 ? 7.096 8.600 122.421 1.00 39.49 88 ARG A CA 1
ATOM 675 C C . ARG A 1 88 ? 7.758 8.341 121.073 1.00 39.94 88 ARG A C 1
ATOM 676 O O . ARG A 1 88 ? 7.760 9.202 120.197 1.00 40.01 88 ARG A O 1
ATOM 684 N N . TYR A 1 89 ? 8.314 7.147 120.903 1.00 41.20 89 TYR A N 1
ATOM 685 C CA . TYR A 1 89 ? 8.961 6.807 119.647 1.00 34.79 89 TYR A CA 1
ATOM 686 C C . TYR A 1 89 ? 7.948 6.906 118.508 1.00 36.23 89 TYR A C 1
ATOM 687 O O . TYR A 1 89 ? 8.240 7.444 117.447 1.00 34.36 89 TYR A O 1
ATOM 696 N N . PHE A 1 90 ? 6.753 6.372 118.730 1.00 38.37 90 PHE A N 1
ATOM 697 C CA . PHE A 1 90 ? 5.710 6.412 117.714 1.00 34.53 90 PHE A CA 1
ATOM 698 C C . PHE A 1 90 ? 5.457 7.844 117.238 1.00 43.70 90 PHE A C 1
ATOM 699 O O . PHE A 1 90 ? 5.417 8.111 116.038 1.00 38.43 90 PHE A O 1
ATOM 707 N N . GLU A 1 91 ? 5.306 8.762 118.187 1.00 45.27 91 GLU A N 1
ATOM 708 C CA . GLU A 1 91 ? 5.038 10.154 117.866 1.00 48.97 91 GLU A CA 1
ATOM 709 C C . GLU A 1 91 ? 6.181 10.906 117.184 1.00 47.74 91 GLU A C 1
ATOM 710 O O . GLU A 1 91 ? 5.934 11.773 116.352 1.00 45.76 91 GLU A O 1
ATOM 716 N N . GLU A 1 92 ? 7.422 10.594 117.540 1.00 44.39 92 GLU A N 1
ATOM 717 C CA . GLU A 1 92 ? 8.567 11.277 116.942 1.00 43.54 92 GLU A CA 1
ATOM 718 C C . GLU A 1 92 ? 8.822 10.776 115.520 1.00 48.21 92 GLU A C 1
ATOM 719 O O . GLU A 1 92 ? 9.397 11.484 114.695 1.00 46.73 92 GLU A O 1
ATOM 725 N N . ASN A 1 93 ? 8.388 9.553 115.236 1.00 40.00 93 ASN A N 1
ATOM 726 C CA . ASN A 1 93 ? 8.596 8.949 113.923 1.00 34.87 93 ASN A CA 1
ATOM 727 C C . ASN A 1 93 ? 7.249 8.589 113.290 1.00 40.99 93 ASN A C 1
ATOM 728 O O . ASN A 1 93 ? 7.115 7.573 112.604 1.00 36.32 93 ASN A O 1
ATOM 733 N N . TYR A 1 94 ? 6.259 9.439 113.535 1.00 40.86 94 TYR A N 1
ATOM 734 C CA . TYR A 1 94 ? 4.900 9.238 113.044 1.00 38.05 94 TYR A CA 1
ATOM 735 C C . TYR A 1 94 ? 4.780 8.776 111.588 1.00 39.85 94 TYR A C 1
ATOM 736 O O . TYR A 1 94 ? 4.158 7.751 111.304 1.00 37.71 94 TYR A O 1
ATOM 745 N N . PRO A 1 95 ? 5.366 9.528 110.641 1.00 39.91 95 PRO A N 1
ATOM 746 C CA . PRO A 1 95 ? 5.259 9.102 109.239 1.00 37.14 95 PRO A CA 1
ATOM 747 C C . PRO A 1 95 ? 5.775 7.691 108.921 1.00 42.97 95 PRO A C 1
ATOM 748 O O . PRO A 1 95 ? 5.244 7.024 108.032 1.00 40.66 95 PRO A O 1
ATOM 752 N N . PHE A 1 96 ? 6.801 7.233 109.635 1.00 39.61 96 PHE A N 1
ATOM 753 C CA . PHE A 1 96 ? 7.326 5.889 109.406 1.00 43.49 96 PHE A CA 1
ATOM 754 C C . PHE A 1 96 ? 6.312 4.825 109.822 1.00 39.15 96 PHE A C 1
ATOM 755 O O . PHE A 1 96 ? 6.222 3.762 109.206 1.00 39.91 96 PHE A O 1
ATOM 763 N N . PHE A 1 97 ? 5.561 5.112 110.880 1.00 50.24 97 PHE A N 1
ATOM 764 C CA . PHE A 1 97 ? 4.557 4.181 111.380 1.00 48.30 97 PHE A CA 1
ATOM 765 C C . PHE A 1 97 ? 3.348 4.124 110.468 1.00 53.78 97 PHE A C 1
ATOM 766 O O . PHE A 1 97 ? 2.805 3.047 110.224 1.00 53.73 97 PHE A O 1
ATOM 774 N N . VAL A 1 98 ? 2.930 5.277 109.959 1.00 51.62 98 VAL A N 1
ATOM 775 C CA . VAL A 1 98 ? 1.797 5.314 109.051 1.00 50.18 98 VAL A CA 1
ATOM 776 C C . VAL A 1 98 ? 2.174 4.533 107.793 1.00 54.03 98 VAL A C 1
ATOM 777 O O . VAL A 1 98 ? 1.346 3.842 107.201 1.00 54.57 98 VAL A O 1
ATOM 781 N N . THR A 1 99 ? 3.438 4.620 107.400 1.00 55.06 99 THR A N 1
ATOM 782 C CA . THR A 1 99 ? 3.894 3.916 106.207 1.00 54.36 99 THR A CA 1
ATOM 783 C C . THR A 1 99 ? 3.920 2.407 106.438 1.00 56.02 99 THR A C 1
ATOM 784 O O . THR A 1 99 ? 3.384 1.636 105.639 1.00 45.34 99 THR A O 1
ATOM 796 N N . LEU A 1 101 ? 2.408 0.395 108.776 1.00 54.90 101 LEU A N 1
ATOM 797 C CA . LEU A 1 101 ? 1.113 -0.231 109.009 1.00 55.95 101 LEU A CA 1
ATOM 798 C C . LEU A 1 101 ? 0.379 -0.598 107.724 1.00 58.76 101 LEU A C 1
ATOM 799 O O . LEU A 1 101 ? -0.004 -1.751 107.524 1.00 59.92 101 LEU A O 1
ATOM 804 N N . GLN A 1 102 ? 0.193 0.381 106.849 1.00 61.87 102 GLN A N 1
ATOM 805 C CA . GLN A 1 102 ? -0.523 0.156 105.601 1.00 64.71 102 GLN A CA 1
ATOM 806 C C . GLN A 1 102 ? 0.225 -0.728 104.605 1.00 65.09 102 GLN A C 1
ATOM 807 O O . GLN A 1 102 ? -0.381 -1.545 103.910 1.00 69.82 102 GLN A O 1
ATOM 813 N N . GLY A 1 103 ? 1.544 -0.574 104.554 1.00 67.61 103 GLY A N 1
ATOM 814 C CA . GLY A 1 103 ? 2.343 -1.325 103.600 1.00 62.41 103 GLY A CA 1
ATOM 815 C C . GLY A 1 103 ? 2.559 -2.816 103.776 1.00 57.05 103 GLY A C 1
ATOM 816 O O . GLY A 1 103 ? 2.965 -3.480 102.824 1.00 51.73 103 GLY A O 1
ATOM 817 N N . ILE A 1 104 ? 2.284 -3.347 104.964 1.00 55.29 104 ILE A N 1
ATOM 818 C CA . ILE A 1 104 ? 2.496 -4.769 105.244 1.00 65.30 104 ILE A CA 1
ATOM 819 C C . ILE A 1 104 ? 2.291 -5.747 104.078 1.00 62.82 104 ILE A C 1
ATOM 820 O O . ILE A 1 104 ? 3.201 -6.506 103.734 1.00 56.31 104 ILE A O 1
ATOM 825 N N . LYS A 1 105 ? 1.112 -5.732 103.468 1.00 59.84 105 LYS A N 1
ATOM 826 C CA . LYS A 1 105 ? 0.827 -6.648 102.366 1.00 60.49 105 LYS A CA 1
ATOM 827 C C . LYS A 1 105 ? 1.708 -6.436 101.138 1.00 63.39 105 LYS A C 1
ATOM 828 O O . LYS A 1 105 ? 1.815 -7.318 100.279 1.00 56.28 105 LYS A O 1
ATOM 834 N N . SER A 1 106 ? 2.350 -5.275 101.060 1.00 53.93 106 SER A N 1
ATOM 835 C CA . SER A 1 106 ? 3.186 -4.957 99.912 1.00 50.67 106 SER A CA 1
ATOM 836 C C . SER A 1 106 ? 4.611 -5.494 99.960 1.00 43.80 106 SER A C 1
ATOM 837 O O . SER A 1 106 ? 5.268 -5.582 98.926 1.00 44.46 106 SER A O 1
ATOM 840 N N . LEU A 1 107 ? 5.101 -5.845 101.143 1.00 30.48 107 LEU A N 1
ATOM 841 C CA . LEU A 1 107 ? 6.462 -6.367 101.246 1.00 41.71 107 LEU A CA 1
ATOM 842 C C . LEU A 1 107 ? 6.606 -7.754 100.634 1.00 46.76 107 LEU A C 1
ATOM 843 O O . LEU A 1 107 ? 5.625 -8.492 100.513 1.00 44.70 107 LEU A O 1
ATOM 848 N N . SER A 1 108 ? 7.831 -8.106 100.248 1.00 43.76 108 SER A N 1
ATOM 849 C CA . SER A 1 108 ? 8.091 -9.430 99.706 1.00 45.23 108 SER A CA 1
ATOM 850 C C . SER A 1 108 ? 8.064 -10.329 100.941 1.00 42.48 108 SER A C 1
ATOM 851 O O . SER A 1 108 ? 8.302 -9.856 102.049 1.00 39.67 108 SER A O 1
ATOM 854 N N . PRO A 1 109 ? 7.763 -11.628 100.770 1.00 46.35 109 PRO A N 1
ATOM 855 C CA . PRO A 1 109 ? 7.710 -12.553 101.910 1.00 41.22 109 PRO A CA 1
ATOM 856 C C . PRO A 1 109 ? 8.900 -12.477 102.869 1.00 34.27 109 PRO A C 1
ATOM 857 O O . PRO A 1 109 ? 8.721 -12.365 104.080 1.00 31.02 109 PRO A O 1
ATOM 861 N N . GLU A 1 110 ? 10.117 -12.525 102.349 1.00 33.50 110 GLU A N 1
ATOM 862 C CA . GLU A 1 110 ? 11.259 -12.475 103.253 1.00 43.83 110 GLU A CA 1
ATOM 863 C C . GLU A 1 110 ? 11.376 -11.143 103.990 1.00 47.50 110 GLU A C 1
ATOM 864 O O . GLU A 1 110 ? 11.813 -11.112 105.144 1.00 37.98 110 GLU A O 1
ATOM 870 N N . ASN A 1 111 ? 10.991 -10.041 103.344 1.00 43.40 111 ASN A N 1
ATOM 871 C CA . ASN A 1 111 ? 11.069 -8.752 104.031 1.00 44.21 111 ASN A CA 1
ATOM 872 C C . ASN A 1 111 ? 10.013 -8.724 105.113 1.00 33.61 111 ASN A C 1
ATOM 873 O O . ASN A 1 111 ? 10.282 -8.316 106.234 1.00 39.77 111 ASN A O 1
ATOM 878 N N . ARG A 1 112 ? 8.813 -9.185 104.774 1.00 34.81 112 ARG A N 1
ATOM 879 C CA . ARG A 1 112 ? 7.713 -9.202 105.729 1.00 28.96 112 ARG A CA 1
ATOM 880 C C . ARG A 1 112 ? 8.141 -10.029 106.926 1.00 39.59 112 ARG A C 1
ATOM 881 O O . ARG A 1 112 ? 7.710 -9.782 108.045 1.00 41.07 112 ARG A O 1
ATOM 889 N N . LEU A 1 113 ? 8.997 -11.014 106.666 1.00 42.30 113 LEU A N 1
ATOM 890 C CA . LEU A 1 113 ? 9.496 -11.921 107.691 1.00 41.82 113 LEU A CA 1
ATOM 891 C C . LEU A 1 113 ? 10.349 -11.239 108.734 1.00 33.86 113 LEU A C 1
ATOM 892 O O . LEU A 1 113 ? 10.113 -11.404 109.926 1.00 38.77 113 LEU A O 1
ATOM 897 N N . LYS A 1 114 ? 11.360 -10.496 108.297 1.00 37.02 114 LYS A N 1
ATOM 898 C CA . LYS A 1 114 ? 12.234 -9.821 109.245 1.00 40.92 114 LYS A CA 1
ATOM 899 C C . LYS A 1 114 ? 11.472 -8.720 109.974 1.00 43.03 114 LYS A C 1
ATOM 900 O O . LYS A 1 114 ? 11.807 -8.367 111.104 1.00 44.85 114 LYS A O 1
ATOM 906 N N . THR A 1 115 ? 10.440 -8.195 109.321 1.00 33.81 115 THR A N 1
ATOM 907 C CA . THR A 1 115 ? 9.619 -7.146 109.891 1.00 31.31 115 THR A CA 1
ATOM 908 C C . THR A 1 115 ? 8.696 -7.685 110.987 1.00 40.46 115 THR A C 1
ATOM 909 O O . THR A 1 115 ? 8.666 -7.158 112.097 1.00 35.94 115 THR A O 1
ATOM 913 N N . ILE A 1 116 ? 7.949 -8.741 110.671 1.00 38.84 116 ILE A N 1
ATOM 914 C CA . ILE A 1 116 ? 7.028 -9.344 111.629 1.00 39.72 116 ILE A CA 1
ATOM 915 C C . ILE A 1 116 ? 7.828 -9.922 112.787 1.00 40.37 116 ILE A C 1
ATOM 916 O O . ILE A 1 116 ? 7.376 -9.921 113.927 1.00 45.54 116 ILE A O 1
ATOM 921 N N . ALA A 1 117 ? 9.030 -10.406 112.492 1.00 41.92 117 ALA A N 1
ATOM 922 C CA . ALA A 1 117 ? 9.887 -10.962 113.532 1.00 45.49 117 ALA A CA 1
ATOM 923 C C . ALA A 1 117 ? 10.258 -9.855 114.528 1.00 44.01 117 ALA A C 1
ATOM 924 O O . ALA A 1 117 ? 10.458 -10.122 115.709 1.00 41.56 117 ALA A O 1
ATOM 926 N N . LEU A 1 118 ? 10.357 -8.615 114.053 1.00 43.87 118 LEU A N 1
ATOM 927 C CA . LEU A 1 118 ? 10.675 -7.495 114.946 1.00 45.06 118 LEU A CA 1
ATOM 928 C C . LEU A 1 118 ? 9.431 -7.124 115.768 1.00 42.34 118 LEU A C 1
ATOM 929 O O . LEU A 1 118 ? 9.527 -6.787 116.951 1.00 36.53 118 LEU A O 1
ATOM 934 N N . ARG A 1 119 ? 8.265 -7.192 115.134 1.00 31.74 119 ARG A N 1
ATOM 935 C CA . ARG A 1 119 ? 7.015 -6.910 115.826 1.00 34.05 119 ARG A CA 1
ATOM 936 C C . ARG A 1 119 ? 6.816 -7.995 116.898 1.00 39.77 119 ARG A C 1
ATOM 937 O O . ARG A 1 119 ? 6.513 -7.684 118.047 1.00 32.99 119 ARG A O 1
ATOM 945 N N . ASP A 1 120 ? 6.983 -9.267 116.518 1.00 35.04 120 ASP A N 1
ATOM 946 C CA . ASP A 1 120 ? 6.830 -10.358 117.474 1.00 35.12 120 ASP A CA 1
ATOM 947 C C . ASP A 1 120 ? 7.811 -10.203 118.639 1.00 41.73 120 ASP A C 1
ATOM 948 O O . ASP A 1 120 ? 7.448 -10.431 119.794 1.00 36.10 120 ASP A O 1
ATOM 953 N N . ARG A 1 121 ? 9.043 -9.794 118.335 1.00 40.72 121 ARG A N 1
ATOM 954 C CA . ARG A 1 121 ? 10.077 -9.613 119.358 1.00 41.81 121 ARG A CA 1
ATOM 955 C C . ARG A 1 121 ? 9.648 -8.574 120.384 1.00 44.42 121 ARG A C 1
ATOM 956 O O . ARG A 1 121 ? 9.869 -8.732 121.592 1.00 40.89 121 ARG A O 1
ATOM 964 N N . HIS A 1 122 ? 9.033 -7.505 119.892 1.00 42.34 122 HIS A N 1
ATOM 965 C CA . HIS A 1 122 ? 8.554 -6.429 120.745 1.00 37.95 122 HIS A CA 1
ATOM 966 C C . HIS A 1 122 ? 7.446 -6.950 121.676 1.00 38.73 122 HIS A C 1
ATOM 967 O O . HIS A 1 122 ? 7.424 -6.641 122.867 1.00 37.42 122 HIS A O 1
ATOM 974 N N . GLU A 1 123 ? 6.530 -7.738 121.118 1.00 37.90 123 GLU A N 1
ATOM 975 C CA . GLU A 1 123 ? 5.423 -8.301 121.883 1.00 36.33 123 GLU A CA 1
ATOM 976 C C . GLU A 1 123 ? 5.962 -9.278 122.927 1.00 40.46 123 GLU A C 1
ATOM 977 O O . GLU A 1 123 ? 5.448 -9.364 124.046 1.00 45.93 123 GLU A O 1
ATOM 983 N N . GLU A 1 124 ? 7.015 -10.002 122.562 1.00 42.96 124 GLU A N 1
ATOM 984 C CA . GLU A 1 124 ? 7.634 -10.961 123.477 1.00 41.12 124 GLU A CA 1
ATOM 985 C C . GLU A 1 124 ? 8.346 -10.257 124.640 1.00 32.95 124 GLU A C 1
ATOM 986 O O . GLU A 1 124 ? 8.365 -10.769 125.757 1.00 40.35 124 GLU A O 1
ATOM 992 N N . ASN A 1 125 ? 8.920 -9.081 124.392 1.00 32.49 125 ASN A N 1
ATOM 993 C CA . ASN A 1 125 ? 9.587 -8.351 125.472 1.00 36.50 125 ASN A CA 1
ATOM 994 C C . ASN A 1 125 ? 8.538 -7.839 126.462 1.00 44.91 125 ASN A C 1
ATOM 995 O O . ASN A 1 125 ? 8.781 -7.779 127.677 1.00 49.41 125 ASN A O 1
ATOM 1000 N N . LEU A 1 126 ? 7.364 -7.471 125.946 1.00 37.18 126 LEU A N 1
ATOM 1001 C CA . LEU A 1 126 ? 6.307 -6.978 126.816 1.00 34.78 126 LEU A CA 1
ATOM 1002 C C . LEU A 1 126 ? 5.823 -8.136 127.677 1.00 30.56 126 LEU A C 1
ATOM 1003 O O . LEU A 1 126 ? 5.619 -7.986 128.879 1.00 28.70 126 LEU A O 1
ATOM 1008 N N . ARG A 1 127 ? 5.645 -9.292 127.048 1.00 34.10 127 ARG A N 1
ATOM 1009 C CA . ARG A 1 127 ? 5.198 -10.479 127.753 1.00 34.54 127 ARG A CA 1
ATOM 1010 C C . ARG A 1 127 ? 6.167 -10.841 128.865 1.00 43.86 127 ARG A C 1
ATOM 1011 O O . ARG A 1 127 ? 5.746 -11.234 129.960 1.00 37.52 127 ARG A O 1
ATOM 1019 N N . ALA A 1 128 ? 7.462 -10.706 128.588 1.00 35.04 128 ALA A N 1
ATOM 1020 C CA . ALA A 1 128 ? 8.479 -11.015 129.595 1.00 42.60 128 ALA A CA 1
ATOM 1021 C C . ALA A 1 128 ? 8.315 -10.105 130.808 1.00 33.79 128 ALA A C 1
ATOM 1022 O O . ALA A 1 128 ? 8.471 -10.554 131.939 1.00 41.64 128 ALA A O 1
ATOM 1024 N N . ILE A 1 129 ? 8.011 -8.829 130.579 1.00 31.43 129 ILE A N 1
ATOM 1025 C CA . ILE A 1 129 ? 7.812 -7.896 131.693 1.00 35.46 129 ILE A CA 1
ATOM 1026 C C . ILE A 1 129 ? 6.569 -8.297 132.501 1.00 35.15 129 ILE A C 1
ATOM 1027 O O . ILE A 1 129 ? 6.593 -8.326 133.726 1.00 34.81 129 ILE A O 1
ATOM 1032 N N . LEU A 1 130 ? 5.485 -8.613 131.807 1.00 34.99 130 LEU A N 1
ATOM 1033 C CA . LEU A 1 130 ? 4.250 -9.013 132.472 1.00 37.44 130 LEU A CA 1
ATOM 1034 C C . LEU A 1 130 ? 4.433 -10.333 133.211 1.00 38.65 130 LEU A C 1
ATOM 1035 O O . LEU A 1 130 ? 4.013 -10.472 134.359 1.00 31.65 130 LEU A O 1
ATOM 1040 N N . ARG A 1 131 ? 5.071 -11.299 132.552 1.00 35.09 131 ARG A N 1
ATOM 1041 C CA . ARG A 1 131 ? 5.293 -12.601 133.166 1.00 45.35 131 ARG A CA 1
ATOM 1042 C C . ARG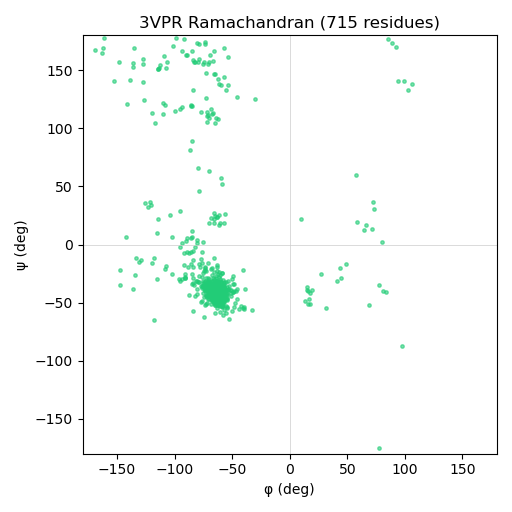 A 1 131 ? 6.117 -12.480 134.452 1.00 51.44 131 ARG A C 1
ATOM 1043 O O . ARG A 1 131 ? 5.833 -13.166 135.448 1.00 45.38 131 ARG A O 1
ATOM 1051 N N . ARG A 1 132 ? 7.131 -11.616 134.439 1.00 36.37 132 ARG A N 1
ATOM 1052 C CA . ARG A 1 132 ? 7.948 -11.430 135.637 1.00 40.93 132 ARG A CA 1
ATOM 1053 C C . ARG A 1 132 ? 7.068 -10.869 136.743 1.00 37.81 132 ARG A C 1
ATOM 1054 O O . ARG A 1 132 ? 7.192 -11.256 137.905 1.00 50.53 132 ARG A O 1
ATOM 1062 N N . GLY A 1 133 ? 6.175 -9.954 136.372 1.00 40.73 133 GLY A N 1
ATOM 1063 C CA . GLY A 1 133 ? 5.277 -9.352 137.340 1.00 34.69 133 GLY A CA 1
ATOM 1064 C C . GLY A 1 133 ? 4.401 -10.396 137.998 1.00 36.59 133 GLY A C 1
ATOM 1065 O O . GLY A 1 133 ? 4.181 -10.361 139.211 1.00 39.72 133 GLY A O 1
ATOM 1066 N N . VAL A 1 134 ? 3.891 -11.329 137.199 1.00 40.69 134 VAL A N 1
ATOM 1067 C CA . VAL A 1 134 ? 3.052 -12.389 137.738 1.00 39.77 134 VAL A CA 1
ATOM 1068 C C . VAL A 1 134 ? 3.898 -13.335 138.597 1.00 37.34 134 VAL A C 1
ATOM 1069 O O . VAL A 1 134 ? 3.471 -13.771 139.661 1.00 40.06 134 VAL A O 1
ATOM 1073 N N . GLU A 1 135 ? 5.101 -13.644 138.133 1.00 42.86 135 GLU A N 1
ATOM 1074 C CA . GLU A 1 135 ? 5.990 -14.541 138.865 1.00 47.66 135 GLU A CA 1
ATOM 1075 C C . GLU A 1 135 ? 6.418 -13.958 140.215 1.00 51.66 135 GLU A C 1
ATOM 1076 O O . GLU A 1 135 ? 6.393 -14.647 141.232 1.00 52.37 135 GLU A O 1
ATOM 1082 N N . GLN A 1 136 ? 6.802 -12.687 140.230 1.00 49.74 136 GLN A N 1
ATOM 1083 C CA . GLN A 1 136 ? 7.216 -12.051 141.475 1.00 44.02 136 GLN A CA 1
ATOM 1084 C C . GLN A 1 136 ? 6.008 -11.728 142.342 1.00 49.84 136 GLN A C 1
ATOM 1085 O O . GLN A 1 136 ? 6.148 -11.158 143.421 1.00 49.11 136 GLN A O 1
ATOM 1091 N N . GLY A 1 137 ? 4.818 -12.095 141.868 1.00 49.54 137 GLY A N 1
ATOM 1092 C CA . GLY A 1 137 ? 3.616 -11.817 142.630 1.00 41.25 137 GLY A CA 1
ATOM 1093 C C . GLY A 1 137 ? 3.244 -10.346 142.659 1.00 47.90 137 GLY A C 1
ATOM 1094 O O . GLY A 1 137 ? 2.397 -9.948 143.450 1.00 48.94 137 GLY A O 1
ATOM 1095 N N . VAL A 1 138 ? 3.860 -9.534 141.799 1.00 49.08 138 VAL A N 1
ATOM 1096 C CA . VAL A 1 138 ? 3.558 -8.102 141.751 1.00 45.92 138 VAL A CA 1
ATOM 1097 C C . VAL A 1 138 ? 2.264 -7.850 140.982 1.00 41.68 138 VAL A C 1
ATOM 1098 O O . VAL A 1 138 ? 1.535 -6.900 141.257 1.00 41.91 138 VAL A O 1
ATOM 1102 N N . PHE A 1 139 ? 2.004 -8.693 139.994 1.00 39.53 139 PHE A N 1
ATOM 1103 C CA . PHE A 1 139 ? 0.784 -8.597 139.213 1.00 42.83 139 PHE A CA 1
ATOM 1104 C C . PHE A 1 139 ? -0.001 -9.865 139.550 1.00 39.76 139 PHE A C 1
ATOM 1105 O O . PHE A 1 139 ? 0.588 -10.891 139.896 1.00 40.95 139 PHE A O 1
ATOM 1113 N N . ARG A 1 140 ? -1.322 -9.801 139.469 1.00 34.53 140 ARG A N 1
ATOM 1114 C CA . ARG A 1 140 ? -2.121 -10.980 139.751 1.00 43.47 140 ARG A CA 1
ATOM 1115 C C . ARG A 1 140 ? -1.982 -11.950 138.577 1.00 44.97 140 ARG A C 1
ATOM 1116 O O . ARG A 1 140 ? -1.365 -11.611 137.559 1.00 42.25 140 ARG A O 1
ATOM 1124 N N . GLU A 1 141 ? -2.550 -13.149 138.717 1.00 38.34 141 GLU A N 1
ATOM 1125 C CA . GLU A 1 141 ? -2.475 -14.160 137.666 1.00 41.17 141 GLU A CA 1
ATOM 1126 C C . GLU A 1 141 ? -3.352 -13.748 136.492 1.00 40.89 141 GLU A C 1
ATOM 1127 O O . GLU A 1 141 ? -4.572 -13.719 136.597 1.00 40.16 141 GLU A O 1
ATOM 1133 N N . VAL A 1 142 ? -2.728 -13.411 135.376 1.00 36.60 142 VAL A N 1
ATOM 1134 C CA . VAL A 1 142 ? -3.482 -13.007 134.198 1.00 42.05 142 VAL A CA 1
ATOM 1135 C C . VAL A 1 142 ? -2.894 -13.681 132.974 1.00 41.05 142 VAL A C 1
ATOM 1136 O O . VAL A 1 142 ? -1.731 -14.081 132.979 1.00 43.70 142 VAL A O 1
ATOM 1140 N N . ASP A 1 143 ? -3.697 -13.830 131.931 1.00 36.88 143 ASP A N 1
ATOM 1141 C CA . ASP A 1 143 ? -3.193 -14.433 130.704 1.00 41.03 143 ASP A CA 1
ATOM 1142 C C . ASP A 1 143 ? -2.186 -13.428 130.158 1.00 38.17 143 ASP A C 1
ATOM 1143 O O . ASP A 1 143 ? -2.565 -12.326 129.752 1.00 33.23 143 ASP A O 1
ATOM 1148 N N . VAL A 1 144 ? -0.910 -13.808 130.166 1.00 39.70 144 VAL A N 1
ATOM 1149 C CA . VAL A 1 144 ? 0.170 -12.936 129.704 1.00 37.27 144 VAL A CA 1
ATOM 1150 C C . VAL A 1 144 ? 0.049 -12.500 128.233 1.00 41.48 144 VAL A C 1
ATOM 1151 O O . VAL A 1 144 ? 0.302 -11.340 127.901 1.00 36.72 144 VAL A O 1
ATOM 1155 N N . ALA A 1 145 ? -0.328 -13.426 127.353 1.00 33.52 145 ALA A N 1
ATOM 1156 C CA . ALA A 1 145 ? -0.456 -13.091 125.939 1.00 38.66 145 ALA A CA 1
ATOM 1157 C C . ALA A 1 145 ? -1.588 -12.087 125.770 1.00 35.44 145 ALA A C 1
ATOM 1158 O O . ALA A 1 145 ? -1.455 -11.108 125.040 1.00 35.69 145 ALA A O 1
ATOM 1160 N N . LEU A 1 146 ? -2.695 -12.325 126.468 1.00 40.56 146 LEU A N 1
ATOM 1161 C CA . LEU A 1 146 ? -3.857 -11.436 126.379 1.00 41.91 146 LEU A CA 1
ATOM 1162 C C . LEU A 1 146 ? -3.561 -10.056 126.965 1.00 36.19 146 LEU A C 1
ATOM 1163 O O . LEU A 1 146 ? -3.917 -9.034 126.382 1.00 39.24 146 LEU A O 1
ATOM 1168 N N . ALA A 1 147 ? -2.910 -10.024 128.121 1.00 36.18 147 ALA A N 1
ATOM 1169 C CA . ALA A 1 147 ? -2.579 -8.747 128.747 1.00 34.33 147 ALA A CA 1
ATOM 1170 C C . ALA A 1 147 ? -1.632 -7.976 127.834 1.00 34.00 147 ALA A C 1
ATOM 1171 O O . ALA A 1 147 ? -1.749 -6.749 127.685 1.00 33.54 147 ALA A O 1
ATOM 1173 N N . GLY A 1 148 ? -0.692 -8.698 127.226 1.00 26.23 148 GLY A N 1
ATOM 1174 C CA . GLY A 1 148 ? 0.250 -8.054 126.329 1.00 27.14 148 GLY A CA 1
ATOM 1175 C C . GLY A 1 148 ? -0.454 -7.506 125.104 1.00 30.17 148 GLY A C 1
ATOM 1176 O O . GLY A 1 148 ? -0.120 -6.436 124.590 1.00 32.89 148 GLY A O 1
ATOM 1177 N N . ARG A 1 149 ? -1.451 -8.246 124.634 1.00 32.58 149 ARG A N 1
ATOM 1178 C CA . ARG A 1 149 ? -2.197 -7.829 123.461 1.00 36.57 149 ARG A CA 1
ATOM 1179 C C . ARG A 1 149 ? -3.063 -6.614 123.819 1.00 29.80 149 ARG A C 1
ATOM 1180 O O . ARG A 1 149 ? -3.264 -5.712 123.006 1.00 32.86 149 ARG A O 1
ATOM 1188 N N . ALA A 1 150 ? -3.558 -6.583 125.048 1.00 27.27 150 ALA A N 1
ATOM 1189 C CA . ALA A 1 150 ? -4.392 -5.468 125.488 1.00 23.57 150 ALA A CA 1
ATOM 1190 C C . ALA A 1 150 ? -3.571 -4.180 125.455 1.00 34.34 150 ALA A C 1
ATOM 1191 O O . ALA A 1 150 ? -4.011 -3.160 124.922 1.00 36.93 150 ALA A O 1
ATOM 1193 N N . VAL A 1 151 ? -2.372 -4.237 126.021 1.00 29.70 151 VAL A N 1
ATOM 1194 C CA . VAL A 1 151 ? -1.489 -3.080 126.047 1.00 34.49 151 VAL A CA 1
ATOM 1195 C C . VAL A 1 151 ? -1.071 -2.617 124.639 1.00 31.00 151 VAL A C 1
ATOM 1196 O O . VAL A 1 151 ? -1.164 -1.428 124.315 1.00 33.60 151 VAL A O 1
ATOM 1200 N N . LEU A 1 152 ? -0.610 -3.548 123.808 1.00 30.36 152 LEU A N 1
ATOM 1201 C CA . LEU A 1 152 ? -0.182 -3.196 122.460 1.00 33.98 152 LEU A CA 1
ATOM 1202 C C . LEU A 1 152 ? -1.360 -2.592 121.695 1.00 40.30 152 LEU A C 1
ATOM 1203 O O . LEU A 1 152 ? -1.187 -1.654 120.907 1.00 35.81 152 LEU A O 1
ATOM 1208 N N . SER A 1 153 ? -2.562 -3.110 121.943 1.00 33.15 153 SER A N 1
ATOM 1209 C CA . SER A 1 153 ? -3.741 -2.570 121.276 1.00 33.42 153 SER A CA 1
ATOM 1210 C C . SER A 1 153 ? -3.914 -1.100 121.655 1.00 32.69 153 SER A C 1
ATOM 1211 O O . SER A 1 153 ? -4.195 -0.261 120.803 1.00 30.62 153 SER A O 1
ATOM 1222 N N . LEU A 1 155 ? -1.611 1.059 122.659 1.00 34.27 155 LEU A N 1
ATOM 1223 C CA . LEU A 1 155 ? -0.524 1.818 122.059 1.00 33.46 155 LEU A CA 1
ATOM 1224 C C . LEU A 1 155 ? -0.618 1.892 120.528 1.00 40.16 155 LEU A C 1
ATOM 1225 O O . LEU A 1 155 ? -0.562 2.985 119.964 1.00 39.49 155 LEU A O 1
ATOM 1230 N N . ASN A 1 156 ? -0.780 0.749 119.857 1.00 34.50 156 ASN A N 1
ATOM 1231 C CA . ASN A 1 156 ? -0.846 0.750 118.390 1.00 38.68 156 ASN A CA 1
ATOM 1232 C C . ASN A 1 156 ? -2.102 1.376 117.792 1.00 43.17 156 ASN A C 1
ATOM 1233 O O . ASN A 1 156 ? -2.024 2.008 116.742 1.00 44.02 156 ASN A O 1
ATOM 1238 N N . TRP A 1 157 ? -3.254 1.214 118.439 1.00 31.04 157 TRP A N 1
ATOM 1239 C CA . TRP A 1 157 ? -4.470 1.824 117.909 1.00 41.01 157 TRP A CA 1
ATOM 1240 C C . TRP A 1 157 ? -4.294 3.340 117.825 1.00 40.89 157 TRP A C 1
ATOM 1241 O O . TRP A 1 157 ? -4.978 3.995 117.047 1.00 57.71 157 TRP A O 1
ATOM 1260 N N . ILE A 1 159 ? -2.207 4.915 116.364 1.00 47.19 159 ILE A N 1
ATOM 1261 C CA . ILE A 1 159 ? -1.829 5.208 114.981 1.00 54.20 159 ILE A CA 1
ATOM 1262 C C . ILE A 1 159 ? -3.039 5.653 114.154 1.00 60.43 159 ILE A C 1
ATOM 1263 O O . ILE A 1 159 ? -2.886 6.238 113.083 1.00 62.42 159 ILE A O 1
ATOM 1268 N N . ARG A 1 160 ? -4.239 5.391 114.663 1.00 60.07 160 ARG A N 1
ATOM 1269 C CA . ARG A 1 160 ? -5.464 5.746 113.958 1.00 63.95 160 ARG A CA 1
ATOM 1270 C C . ARG A 1 160 ? -6.177 6.986 114.477 1.00 67.58 160 ARG A C 1
ATOM 1271 O O . ARG A 1 160 ? -6.909 7.634 113.729 1.00 67.11 160 ARG A O 1
ATOM 1279 N N . TRP A 1 161 ? -5.977 7.321 115.746 1.00 63.25 161 TRP A N 1
ATOM 1280 C CA . TRP A 1 161 ? -6.654 8.485 116.302 1.00 66.68 161 TRP A CA 1
ATOM 1281 C C . TRP A 1 161 ? -5.755 9.599 116.825 1.00 70.51 161 TRP A C 1
ATOM 1282 O O . TRP A 1 161 ? -6.227 10.716 117.038 1.00 68.93 161 TRP A O 1
ATOM 1293 N N . PHE A 1 162 ? -4.472 9.316 117.040 1.00 66.33 162 PHE A N 1
ATOM 1294 C CA . PHE A 1 162 ? -3.591 10.358 117.553 1.00 66.39 162 PHE A CA 1
ATOM 1295 C C . PHE A 1 162 ? -3.276 11.403 116.504 1.00 66.47 162 PHE A C 1
ATOM 1296 O O . PHE A 1 162 ? -2.799 11.086 115.412 1.00 66.59 162 PHE A O 1
ATOM 1304 N N . ARG A 1 163 ? -3.532 12.657 116.852 1.00 68.83 163 ARG A N 1
ATOM 1305 C CA . ARG A 1 163 ? -3.276 13.755 115.941 1.00 69.28 163 ARG A CA 1
ATOM 1306 C C . ARG A 1 163 ? -1.958 14.441 116.271 1.00 72.73 163 ARG A C 1
ATOM 1307 O O . ARG A 1 163 ? -1.802 15.017 117.348 1.00 70.88 163 ARG A O 1
ATOM 1315 N N . PRO A 1 164 ? -0.979 14.359 115.353 1.00 77.18 164 PRO A N 1
ATOM 1316 C CA . PRO A 1 164 ? 0.323 14.996 115.575 1.00 82.45 164 PRO A CA 1
ATOM 1317 C C . PRO A 1 164 ? 0.076 16.499 115.656 1.00 86.19 164 PRO A C 1
ATOM 1318 O O . PRO A 1 164 ? 0.863 17.251 116.231 1.00 82.07 164 PRO A O 1
ATOM 1322 N N . ASP A 1 165 ? -1.047 16.901 115.064 1.00 91.39 165 ASP A N 1
ATOM 1323 C CA . ASP A 1 165 ? -1.510 18.284 115.009 1.00 92.98 165 ASP A CA 1
ATOM 1324 C C . ASP A 1 165 ? -1.924 18.768 116.401 1.00 93.01 165 ASP A C 1
ATOM 1325 O O . ASP A 1 165 ? -1.480 19.820 116.860 1.00 91.61 165 ASP A O 1
ATOM 1330 N N . GLY A 1 166 ? -2.770 17.990 117.069 1.00 94.03 166 GLY A N 1
ATOM 1331 C CA . GLY A 1 166 ? -3.229 18.359 118.397 1.00 98.42 166 GLY A CA 1
ATOM 1332 C C . GLY A 1 166 ? -2.092 18.553 119.383 1.00 103.01 166 GLY A C 1
ATOM 1333 O O . GLY A 1 166 ? -0.950 18.214 119.073 1.00 102.44 166 GLY A O 1
ATOM 1334 N N . PRO A 1 167 ? -2.369 19.108 120.579 1.00 107.16 167 PRO A N 1
ATOM 1335 C CA . PRO A 1 167 ? -1.351 19.344 121.610 1.00 105.53 167 PRO A CA 1
ATOM 1336 C C . PRO A 1 167 ? -1.077 18.128 122.501 1.00 103.39 167 PRO A C 1
ATOM 1337 O O . PRO A 1 167 ? 0.021 17.986 123.039 1.00 101.90 167 PRO A O 1
ATOM 1349 N N . ARG A 1 169 ? 0.029 14.924 124.318 1.00 81.48 169 ARG A N 1
ATOM 1350 C CA . ARG A 1 169 ? 1.300 14.217 124.236 1.00 74.89 169 ARG A CA 1
ATOM 1351 C C . ARG A 1 169 ? 1.073 12.707 124.257 1.00 59.45 169 ARG A C 1
ATOM 1352 O O . ARG A 1 169 ? 0.503 12.172 125.206 1.00 60.75 169 ARG A O 1
ATOM 1360 N N . ALA A 1 170 ? 1.518 12.028 123.203 1.00 53.42 170 ALA A N 1
ATOM 1361 C CA . ALA A 1 170 ? 1.355 10.582 123.090 1.00 42.53 170 ALA A CA 1
ATOM 1362 C C . ALA A 1 170 ? 1.848 9.854 124.334 1.00 47.74 170 ALA A C 1
ATOM 1363 O O . ALA A 1 170 ? 1.245 8.880 124.783 1.00 48.11 170 ALA A O 1
ATOM 1365 N N . GLU A 1 171 ? 2.947 10.334 124.893 1.00 48.90 171 GLU A N 1
ATOM 1366 C CA . GLU A 1 171 ? 3.513 9.726 126.081 1.00 44.42 171 GLU A CA 1
ATOM 1367 C C . GLU A 1 171 ? 2.647 9.942 127.330 1.00 50.28 171 GLU A C 1
ATOM 1368 O O . GLU A 1 171 ? 2.604 9.081 128.215 1.00 45.50 171 GLU A O 1
ATOM 1374 N N . GLU A 1 172 ? 1.967 11.084 127.415 1.00 44.42 172 GLU A N 1
ATOM 1375 C CA . GLU A 1 172 ? 1.112 11.349 128.573 1.00 45.50 172 GLU A CA 1
ATOM 1376 C C . GLU A 1 172 ? -0.110 10.450 128.484 1.00 40.54 172 GLU A C 1
ATOM 1377 O O . GLU A 1 172 ? -0.571 9.909 129.482 1.00 53.32 172 GLU A O 1
ATOM 1383 N N . VAL A 1 173 ? -0.628 10.294 127.275 1.00 41.99 173 VAL A N 1
ATOM 1384 C CA . VAL A 1 173 ? -1.757 9.407 127.026 1.00 40.42 173 VAL A CA 1
ATOM 1385 C C . VAL A 1 173 ? -1.328 8.005 127.482 1.00 41.26 173 VAL A C 1
ATOM 1386 O O . VAL A 1 173 ? -2.076 7.282 128.148 1.00 41.23 173 VAL A O 1
ATOM 1390 N N . ALA A 1 174 ? -0.108 7.629 127.117 1.00 38.62 174 ALA A N 1
ATOM 1391 C CA . ALA A 1 174 ? 0.420 6.319 127.474 1.00 37.68 174 ALA A CA 1
ATOM 1392 C C . ALA A 1 174 ? 0.508 6.171 128.986 1.00 41.40 174 ALA A C 1
ATOM 1393 O O . ALA A 1 174 ? 0.327 5.074 129.520 1.00 37.00 174 ALA A O 1
ATOM 1395 N N . ARG A 1 175 ? 0.773 7.277 129.678 1.00 35.66 175 ARG A N 1
ATOM 1396 C CA . ARG A 1 175 ? 0.885 7.231 131.131 1.00 43.89 175 ARG A CA 1
ATOM 1397 C C . ARG A 1 175 ? -0.484 7.002 131.767 1.00 37.89 175 ARG A C 1
ATOM 1398 O O . ARG A 1 175 ? -0.606 6.269 132.754 1.00 28.43 175 ARG A O 1
ATOM 1406 N N . ALA A 1 176 ? -1.507 7.631 131.196 1.00 32.68 176 ALA A N 1
ATOM 1407 C CA . ALA A 1 176 ? -2.865 7.465 131.700 1.00 41.74 176 ALA A CA 1
ATOM 1408 C C . ALA A 1 176 ? -3.314 6.027 131.429 1.00 39.13 176 ALA A C 1
ATOM 1409 O O . ALA A 1 176 ? -4.024 5.433 132.240 1.00 44.16 176 ALA A O 1
ATOM 1411 N N . TYR A 1 177 ? -2.887 5.464 130.294 1.00 44.69 177 TYR A N 1
ATOM 1412 C CA . TYR A 1 177 ? -3.239 4.081 129.960 1.00 28.84 177 TYR A CA 1
ATOM 1413 C C . TYR A 1 177 ? -2.567 3.132 130.950 1.00 31.14 177 TYR A C 1
ATOM 1414 O O . TYR A 1 177 ? -3.147 2.117 131.360 1.00 33.96 177 TYR A O 1
ATOM 1423 N N . HIS A 1 178 ? -1.340 3.466 131.344 1.00 31.81 178 HIS A N 1
ATOM 1424 C CA . HIS A 1 178 ? -0.610 2.622 132.284 1.00 39.60 178 HIS A CA 1
ATOM 1425 C C . HIS A 1 178 ? -1.309 2.584 133.632 1.00 35.43 178 HIS A C 1
ATOM 1426 O O . HIS A 1 178 ? -1.452 1.516 134.245 1.00 34.42 178 HIS A O 1
ATOM 1433 N N . ASP A 1 179 ? -1.735 3.757 134.092 1.00 40.31 179 ASP A N 1
ATOM 1434 C CA . ASP A 1 179 ? -2.442 3.853 135.361 1.00 39.13 179 ASP A CA 1
ATOM 1435 C C . ASP A 1 179 ? -3.714 3.019 135.267 1.00 36.79 179 ASP A C 1
ATOM 1436 O O . ASP A 1 179 ? -4.055 2.263 136.187 1.00 35.28 179 ASP A O 1
ATOM 1441 N N . LEU A 1 180 ? -4.405 3.145 134.140 1.00 35.16 180 LEU A N 1
ATOM 1442 C CA . LEU A 1 180 ? -5.657 2.415 133.942 1.00 32.64 180 LEU A CA 1
ATOM 1443 C C . LEU A 1 180 ? -5.472 0.906 133.928 1.00 35.08 180 LEU A C 1
ATOM 1444 O O . LEU A 1 180 ? -6.195 0.188 134.605 1.00 38.96 180 LEU A O 1
ATOM 1449 N N . ILE A 1 181 ? -4.496 0.424 133.168 1.00 32.78 181 ILE A N 1
ATOM 1450 C CA . ILE A 1 181 ? -4.271 -1.011 133.060 1.00 33.38 181 ILE A CA 1
ATOM 1451 C C . ILE A 1 181 ? -3.673 -1.595 134.336 1.00 35.23 181 ILE A C 1
ATOM 1452 O O . ILE A 1 181 ? -3.951 -2.739 134.694 1.00 36.09 181 ILE A O 1
ATOM 1457 N N . LEU A 1 182 ? -2.861 -0.812 135.035 1.00 29.26 182 LEU A N 1
ATOM 1458 C CA . LEU A 1 182 ? -2.256 -1.312 136.267 1.00 36.25 182 LEU A CA 1
ATOM 1459 C C . LEU A 1 182 ? -3.258 -1.430 137.417 1.00 33.51 182 LEU A C 1
ATOM 1460 O O . LEU A 1 182 ? -3.357 -2.471 138.051 1.00 36.22 182 LEU A O 1
ATOM 1465 N N . ARG A 1 183 ? -4.008 -0.360 137.663 1.00 39.70 183 ARG A N 1
ATOM 1466 C CA . ARG A 1 183 ? -4.967 -0.321 138.767 1.00 44.36 183 ARG A CA 1
ATOM 1467 C C . ARG A 1 183 ? -6.396 -0.783 138.449 1.00 44.57 183 ARG A C 1
ATOM 1468 O O . ARG A 1 183 ? -7.099 -1.284 139.336 1.00 42.27 183 ARG A O 1
ATOM 1476 N N . GLY A 1 184 ? -6.832 -0.616 137.204 1.00 32.15 184 GLY A N 1
ATOM 1477 C CA . GLY A 1 184 ? -8.175 -1.048 136.849 1.00 35.90 184 GLY A CA 1
ATOM 1478 C C . GLY A 1 184 ? -9.197 0.060 136.997 1.00 34.56 184 GLY A C 1
ATOM 1479 O O . GLY A 1 184 ? -8.891 1.131 137.545 1.00 36.63 184 GLY A O 1
ATOM 1480 N N . LEU A 1 185 ? -10.408 -0.187 136.508 1.00 34.40 185 LEU A N 1
ATOM 1481 C CA . LEU A 1 185 ? -11.484 0.806 136.584 1.00 41.11 185 LEU A CA 1
ATOM 1482 C C . LEU A 1 185 ? -12.233 0.770 137.904 1.00 37.14 185 LEU A C 1
ATOM 1483 O O . LEU A 1 185 ? -12.699 1.797 138.390 1.00 40.53 185 LEU A O 1
ATOM 1488 N N . GLU A 1 186 ? -12.369 -0.422 138.465 1.00 40.04 186 GLU A N 1
ATOM 1489 C CA . GLU A 1 186 ? -13.101 -0.590 139.714 1.00 48.64 186 GLU A CA 1
ATOM 1490 C C . GLU A 1 186 ? -12.548 0.264 140.836 1.00 39.52 186 GLU A C 1
ATOM 1491 O O . GLU A 1 186 ? -11.341 0.469 140.937 1.00 47.09 186 GLU A O 1
ATOM 1497 N N . ARG A 1 187 ? -13.439 0.766 141.679 1.00 47.16 187 ARG A N 1
ATOM 1498 C CA . ARG A 1 187 ? -13.023 1.559 142.830 1.00 60.77 187 ARG A CA 1
ATOM 1499 C C . ARG A 1 187 ? -12.713 0.522 143.901 1.00 62.98 187 ARG A C 1
ATOM 1500 O O . ARG A 1 187 ? -13.592 -0.249 144.278 1.00 72.56 187 ARG A O 1
ATOM 1508 N N . GLY A 1 188 ? -11.472 0.484 144.385 1.00 66.97 188 GLY A N 1
ATOM 1509 C CA . GLY A 1 188 ? -11.133 -0.526 145.393 1.00 73.61 188 GLY A CA 1
ATOM 1510 C C . GLY A 1 188 ? -10.306 -0.108 146.601 1.00 73.37 188 GLY A C 1
ATOM 1511 O O . GLY A 1 188 ? -10.530 -0.597 147.719 1.00 76.55 188 GLY A O 1
ATOM 1512 N N . SER A 1 189 ? -9.333 0.771 146.397 1.00 72.39 189 SER A N 1
ATOM 1513 C CA . SER A 1 189 ? -8.501 1.234 147.506 1.00 73.69 189 SER A CA 1
ATOM 1514 C C . SER A 1 189 ? -7.384 2.104 146.994 1.00 74.51 189 SER A C 1
ATOM 1515 O O . SER A 1 189 ? -6.843 2.864 147.830 1.00 67.93 189 SER A O 1
ATOM 1518 N N . THR B 1 3 ? -30.817 -12.520 96.211 1.00 72.21 3 THR B N 1
ATOM 1519 C CA . THR B 1 3 ? -32.196 -11.955 96.145 1.00 72.73 3 THR B CA 1
ATOM 1520 C C . THR B 1 3 ? -32.297 -10.647 96.929 1.00 71.47 3 THR B C 1
ATOM 1521 O O . THR B 1 3 ? -32.247 -9.567 96.341 1.00 76.35 3 THR B O 1
ATOM 1525 N N . THR B 1 4 ? -32.441 -10.736 98.251 1.00 61.44 4 THR B N 1
ATOM 1526 C CA . THR B 1 4 ? -32.541 -9.527 99.063 1.00 62.25 4 THR B CA 1
ATOM 1527 C C . THR B 1 4 ? -31.228 -8.745 99.024 1.00 56.91 4 THR B C 1
ATOM 1528 O O . THR B 1 4 ? -30.146 -9.329 98.934 1.00 43.96 4 THR B O 1
ATOM 1532 N N . ARG B 1 5 ? -31.339 -7.422 99.095 1.00 50.57 5 ARG B N 1
ATOM 1533 C CA . ARG B 1 5 ? -30.177 -6.549 99.062 1.00 45.43 5 ARG B CA 1
ATOM 1534 C C . ARG B 1 5 ? -29.194 -6.962 100.160 1.00 42.44 5 ARG B C 1
ATOM 1535 O O . ARG B 1 5 ? -27.984 -6.925 99.960 1.00 34.27 5 ARG B O 1
ATOM 1543 N N . ASP B 1 6 ? -29.719 -7.381 101.307 1.00 42.47 6 ASP B N 1
ATOM 1544 C CA . ASP B 1 6 ? -28.876 -7.817 102.418 1.00 50.84 6 ASP B CA 1
ATOM 1545 C C . ASP B 1 6 ? -27.922 -8.965 102.074 1.00 40.23 6 ASP B C 1
ATOM 1546 O O . ASP B 1 6 ? -26.736 -8.924 102.428 1.00 48.41 6 ASP B O 1
ATOM 1551 N N . ARG B 1 7 ? -28.433 -9.987 101.395 1.00 39.15 7 ARG B N 1
ATOM 1552 C CA . ARG B 1 7 ? -27.614 -11.141 101.009 1.00 38.54 7 ARG B CA 1
ATOM 1553 C C . ARG B 1 7 ? -26.521 -10.727 100.033 1.00 38.24 7 ARG B C 1
ATOM 1554 O O . ARG B 1 7 ? -25.378 -11.183 100.132 1.00 40.59 7 ARG B O 1
ATOM 1562 N N . ILE B 1 8 ? -26.879 -9.868 99.083 1.00 30.78 8 ILE B N 1
ATOM 1563 C CA . ILE B 1 8 ? -25.916 -9.387 98.109 1.00 26.84 8 ILE B CA 1
ATOM 1564 C C . ILE B 1 8 ? -24.769 -8.664 98.819 1.00 28.04 8 ILE B C 1
ATOM 1565 O O . ILE B 1 8 ? -23.588 -8.904 98.515 1.00 27.36 8 ILE B O 1
ATOM 1570 N N . LEU B 1 9 ? -25.115 -7.797 99.772 1.00 29.90 9 LEU B N 1
ATOM 1571 C CA . LEU B 1 9 ? -24.114 -7.024 100.506 1.00 33.42 9 LEU B CA 1
ATOM 1572 C C . LEU B 1 9 ? -23.206 -7.980 101.282 1.00 38.46 9 LEU B C 1
ATOM 1573 O O . LEU B 1 9 ? -21.981 -7.791 101.343 1.00 37.34 9 LEU B O 1
ATOM 1578 N N . GLU B 1 10 ? -23.802 -9.025 101.847 1.00 36.64 10 GLU B N 1
ATOM 1579 C CA . GLU B 1 10 ? -23.029 -10.015 102.588 1.00 35.41 10 GLU B CA 1
ATOM 1580 C C . GLU B 1 10 ? -22.038 -10.737 101.680 1.00 31.69 10 GLU B C 1
ATOM 1581 O O . GLU B 1 10 ? -20.875 -10.928 102.047 1.00 38.11 10 GLU B O 1
ATOM 1587 N N . GLU B 1 11 ? -22.497 -11.139 100.499 1.00 32.56 11 GLU B N 1
ATOM 1588 C CA . GLU B 1 11 ? -21.631 -11.833 99.548 1.00 34.60 11 GLU B CA 1
ATOM 1589 C C . GLU B 1 11 ? -20.528 -10.900 99.070 1.00 33.22 11 GLU B C 1
ATOM 1590 O O . GLU B 1 11 ? -19.386 -11.327 98.892 1.00 27.18 11 GLU B O 1
ATOM 1596 N N . ALA B 1 12 ? -20.878 -9.633 98.845 1.00 28.02 12 ALA B N 1
ATOM 1597 C CA . ALA B 1 12 ? -19.889 -8.660 98.369 1.00 29.78 12 ALA B CA 1
ATOM 1598 C C . ALA B 1 12 ? -18.810 -8.491 99.435 1.00 23.96 12 ALA B C 1
ATOM 1599 O O . ALA B 1 12 ? -17.627 -8.468 99.122 1.00 31.25 12 ALA B O 1
ATOM 1601 N N . ALA B 1 13 ? -19.236 -8.399 100.693 1.00 31.59 13 ALA B N 1
ATOM 1602 C CA . ALA B 1 13 ? -18.308 -8.232 101.806 1.00 30.99 13 ALA B CA 1
ATOM 1603 C C . ALA B 1 13 ? -17.357 -9.429 101.912 1.00 36.06 13 ALA B C 1
ATOM 1604 O O . ALA B 1 13 ? -16.169 -9.252 102.186 1.00 25.91 13 ALA B O 1
ATOM 1606 N N . LYS B 1 14 ? -17.863 -10.646 101.696 1.00 30.16 14 LYS B N 1
ATOM 1607 C CA . LYS B 1 14 ? -16.971 -11.804 101.759 1.00 32.34 14 LYS B CA 1
ATOM 1608 C C . LYS B 1 14 ? -15.975 -11.742 100.607 1.00 36.71 14 LYS B C 1
ATOM 1609 O O . LYS B 1 14 ? -14.790 -12.035 100.778 1.00 34.36 14 LYS B O 1
ATOM 1615 N N . LEU B 1 15 ? -16.450 -11.365 99.424 1.00 31.65 15 LEU B N 1
ATOM 1616 C CA . LEU B 1 15 ? -15.557 -11.288 98.284 1.00 31.05 15 LEU B CA 1
ATOM 1617 C C . LEU B 1 15 ? -14.460 -10.263 98.539 1.00 32.13 15 LEU B C 1
ATOM 1618 O O . LEU B 1 15 ? -13.288 -10.534 98.289 1.00 33.66 15 LEU B O 1
ATOM 1623 N N . PHE B 1 16 ? -14.845 -9.084 99.024 1.00 35.57 16 PHE B N 1
ATOM 1624 C CA . PHE B 1 16 ? -13.882 -8.028 99.315 1.00 36.05 16 PHE B CA 1
ATOM 1625 C C . PHE B 1 16 ? -12.867 -8.528 100.340 1.00 37.04 16 PHE B C 1
ATOM 1626 O O . PHE B 1 16 ? -11.679 -8.223 100.249 1.00 38.90 16 PHE B O 1
ATOM 1634 N N . THR B 1 17 ? -13.338 -9.301 101.313 1.00 33.47 17 THR B N 1
ATOM 1635 C CA . THR B 1 17 ? -12.449 -9.833 102.337 1.00 37.83 17 THR B CA 1
ATOM 1636 C C . THR B 1 17 ? -11.410 -10.813 101.772 1.00 44.23 17 THR B C 1
ATOM 1637 O O . THR B 1 17 ? -10.243 -10.775 102.172 1.00 44.63 17 THR B O 1
ATOM 1641 N N . GLU B 1 18 ? -11.831 -11.667 100.839 1.00 40.41 18 GLU B N 1
ATOM 1642 C CA . GLU B 1 18 ? -10.951 -12.675 100.226 1.00 42.88 18 GLU B CA 1
ATOM 1643 C C . GLU B 1 18 ? -10.058 -12.138 99.110 1.00 39.59 18 GLU B C 1
ATOM 1644 O O . GLU B 1 18 ? -8.880 -12.464 99.039 1.00 43.33 18 GLU B O 1
ATOM 1650 N N . LYS B 1 19 ? -10.626 -11.309 98.244 1.00 40.47 19 LYS B N 1
ATOM 1651 C CA . LYS B 1 19 ? -9.898 -10.761 97.104 1.00 45.02 19 LYS B CA 1
ATOM 1652 C C . LYS B 1 19 ? -9.262 -9.395 97.375 1.00 48.36 19 LYS B C 1
ATOM 1653 O O . LYS B 1 19 ? -8.231 -9.061 96.793 1.00 50.15 19 LYS B O 1
ATOM 1659 N N . GLY B 1 20 ? -9.876 -8.618 98.264 1.00 44.25 20 GLY B N 1
ATOM 1660 C CA . GLY B 1 20 ? -9.386 -7.285 98.556 1.00 40.05 20 GLY B CA 1
ATOM 1661 C C . GLY B 1 20 ? -10.313 -6.333 97.815 1.00 40.62 20 GLY B C 1
ATOM 1662 O O . GLY B 1 20 ? -10.596 -6.552 96.642 1.00 41.29 20 GLY B O 1
ATOM 1663 N N . TYR B 1 21 ? -10.792 -5.287 98.482 1.00 32.59 21 TYR B N 1
ATOM 1664 C CA . TYR B 1 21 ? -11.725 -4.342 97.861 1.00 45.51 21 TYR B CA 1
ATOM 1665 C C . TYR B 1 21 ? -11.228 -3.654 96.584 1.00 51.29 21 TYR B C 1
ATOM 1666 O O . TYR B 1 21 ? -11.981 -3.495 95.618 1.00 45.99 21 TYR B O 1
ATOM 1675 N N . GLU B 1 22 ? -9.964 -3.251 96.571 1.00 53.69 22 GLU B N 1
ATOM 1676 C CA . GLU B 1 22 ? -9.411 -2.567 95.411 1.00 53.50 22 GLU B CA 1
ATOM 1677 C C . GLU B 1 22 ? -9.240 -3.490 94.220 1.00 52.83 22 GLU B C 1
ATOM 1678 O O . GLU B 1 22 ? -9.488 -3.106 93.074 1.00 48.44 22 GLU B O 1
ATOM 1684 N N . ALA B 1 23 ? -8.824 -4.715 94.500 1.00 40.11 23 ALA B N 1
ATOM 1685 C CA . ALA B 1 23 ? -8.606 -5.699 93.458 1.00 45.27 23 ALA B CA 1
ATOM 1686 C C . ALA B 1 23 ? -9.910 -6.313 92.942 1.00 47.23 23 ALA B C 1
ATOM 1687 O O . ALA B 1 23 ? -9.908 -6.983 91.913 1.00 51.42 23 ALA B O 1
ATOM 1689 N N . THR B 1 24 ? -11.019 -6.090 93.645 1.00 40.38 24 THR B N 1
ATOM 1690 C CA . THR B 1 24 ? -12.299 -6.642 93.202 1.00 42.94 24 THR B CA 1
ATOM 1691 C C . THR B 1 24 ? -12.978 -5.727 92.189 1.00 44.79 24 THR B C 1
ATOM 1692 O O . THR B 1 24 ? -13.291 -4.579 92.494 1.00 42.38 24 THR B O 1
ATOM 1696 N N . SER B 1 25 ? -13.210 -6.245 90.986 1.00 43.09 25 SER B N 1
ATOM 1697 C CA . SER B 1 25 ? -13.851 -5.474 89.919 1.00 42.83 25 SER B CA 1
ATOM 1698 C C . SER B 1 25 ? -15.369 -5.626 89.972 1.00 46.05 25 SER B C 1
ATOM 1699 O O . SER B 1 25 ? -15.883 -6.554 90.612 1.00 36.26 25 SER B O 1
ATOM 1702 N N . VAL B 1 26 ? -16.077 -4.715 89.298 1.00 37.82 26 VAL B N 1
ATOM 1703 C CA . VAL B 1 26 ? -17.543 -4.753 89.231 1.00 40.24 26 VAL B CA 1
ATOM 1704 C C . VAL B 1 26 ? -17.904 -6.091 88.591 1.00 32.03 26 VAL B C 1
ATOM 1705 O O . VAL B 1 26 ? -18.846 -6.756 89.000 1.00 37.38 26 VAL B O 1
ATOM 1709 N N . GLN B 1 27 ? -17.125 -6.457 87.578 1.00 42.39 27 GLN B N 1
ATOM 1710 C CA . GLN B 1 27 ? -17.267 -7.710 86.842 1.00 42.73 27 GLN B CA 1
ATOM 1711 C C . GLN B 1 27 ? -17.209 -8.887 87.817 1.00 40.53 27 GLN B C 1
ATOM 1712 O O . GLN B 1 27 ? -18.034 -9.800 87.744 1.00 37.55 27 GLN B O 1
ATOM 1718 N N . ASP B 1 28 ? -16.228 -8.863 88.722 1.00 30.95 28 ASP B N 1
ATOM 1719 C CA . ASP B 1 28 ? -16.084 -9.923 89.721 1.00 28.05 28 ASP B CA 1
ATOM 1720 C C . ASP B 1 28 ? -17.335 -10.022 90.579 1.00 35.50 28 ASP B C 1
ATOM 1721 O O . ASP B 1 28 ? -17.896 -11.114 90.766 1.00 32.61 28 ASP B O 1
ATOM 1726 N N . LEU B 1 29 ? -17.763 -8.876 91.107 1.00 36.37 29 LEU B N 1
ATOM 1727 C CA . LEU B 1 29 ? -18.960 -8.800 91.940 1.00 39.90 29 LEU B CA 1
ATOM 1728 C C . LEU B 1 29 ? -20.186 -9.379 91.239 1.00 35.13 29 LEU B C 1
ATOM 1729 O O . LEU B 1 29 ? -20.936 -10.148 91.832 1.00 43.10 29 LEU B O 1
ATOM 1734 N N . ALA B 1 30 ? -20.387 -9.017 89.974 1.00 38.28 30 ALA B N 1
ATOM 1735 C CA . ALA B 1 30 ? -21.540 -9.512 89.230 1.00 36.09 30 ALA B CA 1
ATOM 1736 C C . ALA B 1 30 ? -21.496 -11.029 89.091 1.00 36.92 30 ALA B C 1
ATOM 1737 O O . ALA B 1 30 ? -22.484 -11.711 89.355 1.00 36.99 30 ALA B O 1
ATOM 1739 N N . GLN B 1 31 ? -20.353 -11.561 88.681 1.00 37.70 31 GLN B N 1
ATOM 1740 C CA . GLN B 1 31 ? -20.227 -13.007 88.520 1.00 41.13 31 GLN B CA 1
ATOM 1741 C C . GLN B 1 31 ? -20.473 -13.744 89.832 1.00 45.19 31 GLN B C 1
ATOM 1742 O O . GLN B 1 31 ? -21.304 -14.655 89.891 1.00 49.11 31 GLN B O 1
ATOM 1748 N N . ALA B 1 32 ? -19.761 -13.341 90.882 1.00 43.88 32 ALA B N 1
ATOM 1749 C CA . ALA B 1 32 ? -19.900 -13.970 92.196 1.00 46.24 32 ALA B CA 1
ATOM 1750 C C . ALA B 1 32 ? -21.312 -13.870 92.767 1.00 47.13 32 ALA B C 1
ATOM 1751 O O . ALA B 1 32 ? -21.756 -14.758 93.496 1.00 49.64 32 ALA B O 1
ATOM 1753 N N . LEU B 1 33 ? -22.007 -12.786 92.444 1.00 44.27 33 LEU B N 1
ATOM 1754 C CA . LEU B 1 33 ? -23.359 -12.567 92.943 1.00 51.47 33 LEU B CA 1
ATOM 1755 C C . LEU B 1 33 ? -24.436 -13.168 92.039 1.00 47.31 33 LEU B C 1
ATOM 1756 O O . LEU B 1 33 ? -25.608 -13.176 92.385 1.00 50.05 33 LEU B O 1
ATOM 1761 N N . GLY B 1 34 ? -24.041 -13.681 90.884 1.00 52.19 34 GLY B N 1
ATOM 1762 C CA . GLY B 1 34 ? -25.023 -14.254 89.982 1.00 55.59 34 GLY B CA 1
ATOM 1763 C C . GLY B 1 34 ? -25.870 -13.175 89.336 1.00 58.66 34 GLY B C 1
ATOM 1764 O O . GLY B 1 34 ? -27.065 -13.350 89.118 1.00 64.87 34 GLY B O 1
ATOM 1765 N N . LEU B 1 35 ? -25.244 -12.043 89.040 1.00 54.71 35 LEU B N 1
ATOM 1766 C CA . LEU B 1 35 ? -25.928 -10.921 88.408 1.00 49.83 35 LEU B CA 1
ATOM 1767 C C . LEU B 1 35 ? -25.153 -10.489 87.179 1.00 47.34 35 LEU B C 1
ATOM 1768 O O . LEU B 1 35 ? -23.948 -10.709 87.082 1.00 52.30 35 LEU B O 1
ATOM 1773 N N . SER B 1 36 ? -25.845 -9.874 86.235 1.00 48.51 36 SER B N 1
ATOM 1774 C CA . SER B 1 36 ? -25.180 -9.364 85.045 1.00 44.70 36 SER B CA 1
ATOM 1775 C C . SER B 1 36 ? -24.653 -8.029 85.527 1.00 33.62 36 SER B C 1
ATOM 1776 O O . SER B 1 36 ? -25.180 -7.479 86.488 1.00 35.94 36 SER B O 1
ATOM 1779 N N . LYS B 1 37 ? -23.617 -7.513 84.875 1.00 42.35 37 LYS B N 1
ATOM 1780 C CA . LYS B 1 37 ? -23.057 -6.226 85.260 1.00 50.84 37 LYS B CA 1
ATOM 1781 C C . LYS B 1 37 ? -24.132 -5.150 85.182 1.00 51.64 37 LYS B C 1
ATOM 1782 O O . LYS B 1 37 ? -24.179 -4.252 86.016 1.00 54.09 37 LYS B O 1
ATOM 1788 N N . ALA B 1 38 ? -24.984 -5.246 84.164 1.00 51.73 38 ALA B N 1
ATOM 1789 C CA . ALA B 1 38 ? -26.057 -4.280 83.965 1.00 53.62 38 ALA B CA 1
ATOM 1790 C C . ALA B 1 38 ? -26.947 -4.216 85.201 1.00 52.36 38 ALA B C 1
ATOM 1791 O O . ALA B 1 38 ? -27.229 -3.133 85.715 1.00 46.48 38 ALA B O 1
ATOM 1793 N N . ALA B 1 39 ? -27.380 -5.380 85.680 1.00 38.25 39 ALA B N 1
ATOM 1794 C CA . ALA B 1 39 ? -28.228 -5.437 86.855 1.00 36.02 39 ALA B CA 1
ATOM 1795 C C . ALA B 1 39 ? -27.541 -4.868 88.093 1.00 41.50 39 ALA B C 1
ATOM 1796 O O . ALA B 1 39 ? -28.190 -4.234 88.928 1.00 43.91 39 ALA B O 1
ATOM 1798 N N . LEU B 1 40 ? -26.237 -5.097 88.223 1.00 39.14 40 LEU B N 1
ATOM 1799 C CA . LEU B 1 40 ? -25.506 -4.602 89.389 1.00 36.55 40 LEU B CA 1
ATOM 1800 C C . LEU B 1 40 ? -25.432 -3.071 89.369 1.00 38.81 40 LEU B C 1
ATOM 1801 O O . LEU B 1 40 ? -25.623 -2.426 90.398 1.00 42.48 40 LEU B O 1
ATOM 1806 N N . TYR B 1 41 ? -25.166 -2.501 88.195 1.00 39.11 41 TYR B N 1
ATOM 1807 C CA . TYR B 1 41 ? -25.086 -1.048 88.018 1.00 42.17 41 TYR B CA 1
ATOM 1808 C C . TYR B 1 41 ? -26.439 -0.382 88.253 1.00 38.38 41 TYR B C 1
ATOM 1809 O O . TYR B 1 41 ? -26.519 0.694 88.843 1.00 37.76 41 TYR B O 1
ATOM 1818 N N . HIS B 1 42 ? -27.500 -1.018 87.774 1.00 34.34 42 HIS B N 1
ATOM 1819 C CA . HIS B 1 42 ? -28.851 -0.495 87.950 1.00 41.27 42 HIS B CA 1
ATOM 1820 C C . HIS B 1 42 ? -29.273 -0.547 89.430 1.00 44.26 42 HIS B C 1
ATOM 1821 O O . HIS B 1 42 ? -29.840 0.409 89.953 1.00 36.84 42 HIS B O 1
ATOM 1828 N N . HIS B 1 43 ? -28.983 -1.660 90.101 1.00 34.94 43 HIS B N 1
ATOM 1829 C CA . HIS B 1 43 ? -29.359 -1.834 91.507 1.00 42.40 43 HIS B CA 1
ATOM 1830 C C . HIS B 1 43 ? -28.392 -1.282 92.566 1.00 35.73 43 HIS B C 1
ATOM 1831 O O . HIS B 1 43 ? -28.777 -1.112 93.721 1.00 40.23 43 HIS B O 1
ATOM 1838 N N . PHE B 1 44 ? -27.152 -1.002 92.184 1.00 42.60 44 PHE B N 1
ATOM 1839 C CA . PHE B 1 44 ? -26.165 -0.525 93.148 1.00 32.48 44 PHE B CA 1
ATOM 1840 C C . PHE B 1 44 ? -25.342 0.675 92.685 1.00 37.37 44 PHE B C 1
ATOM 1841 O O . PHE B 1 44 ? -24.635 1.292 93.483 1.00 44.60 44 PHE B O 1
ATOM 1849 N N . GLY B 1 45 ? -25.428 1.004 91.400 1.00 43.75 45 GLY B N 1
ATOM 1850 C CA . GLY B 1 45 ? -24.687 2.142 90.875 1.00 36.56 45 GLY B CA 1
ATOM 1851 C C . GLY B 1 45 ? -23.165 2.003 90.823 1.00 44.71 45 GLY B C 1
ATOM 1852 O O . GLY B 1 45 ? -22.555 2.242 89.785 1.00 39.20 45 GLY B O 1
ATOM 1853 N N . SER B 1 46 ? -22.529 1.629 91.926 1.00 38.79 46 SER B N 1
ATOM 1854 C CA . SER B 1 46 ? -21.071 1.501 91.900 1.00 43.04 46 SER B CA 1
ATOM 1855 C C . SER B 1 46 ? -20.539 0.657 93.046 1.00 34.69 46 SER B C 1
ATOM 1856 O O . SER B 1 46 ? -21.292 0.215 93.903 1.00 41.52 46 SER B O 1
ATOM 1859 N N . LYS B 1 47 ? -19.230 0.458 93.059 1.00 33.30 47 LYS B N 1
ATOM 1860 C CA . LYS B 1 47 ? -18.600 -0.311 94.110 1.00 41.28 47 LYS B CA 1
ATOM 1861 C C . LYS B 1 47 ? -18.642 0.515 95.397 1.00 40.49 47 LYS B C 1
ATOM 1862 O O . LYS B 1 47 ? -18.770 -0.043 96.488 1.00 43.11 47 LYS B O 1
ATOM 1868 N N . GLU B 1 48 ? -18.564 1.844 95.264 1.00 41.71 48 GLU B N 1
ATOM 1869 C CA . GLU B 1 48 ? -18.606 2.754 96.424 1.00 42.13 48 GLU B CA 1
ATOM 1870 C C . GLU B 1 48 ? -19.932 2.656 97.181 1.00 34.79 48 GLU B C 1
ATOM 1871 O O . GLU B 1 48 ? -19.953 2.656 98.413 1.00 34.35 48 GLU B O 1
ATOM 1877 N N . GLU B 1 49 ? -21.038 2.593 96.445 1.00 29.82 49 GLU B N 1
ATOM 1878 C CA . GLU B 1 49 ? -22.342 2.478 97.075 1.00 27.46 49 GLU B CA 1
ATOM 1879 C C . GLU B 1 49 ? -22.419 1.151 97.830 1.00 26.06 49 GLU B C 1
ATOM 1880 O O . GLU B 1 49 ? -22.955 1.091 98.943 1.00 29.88 49 GLU B O 1
ATOM 1886 N N . ILE B 1 50 ? -21.895 0.086 97.230 1.00 31.92 50 ILE B N 1
ATOM 1887 C CA . ILE B 1 50 ? -21.907 -1.223 97.893 1.00 35.53 50 ILE B CA 1
ATOM 1888 C C . ILE B 1 50 ? -21.061 -1.124 99.172 1.00 30.60 50 ILE B C 1
ATOM 1889 O O . ILE B 1 50 ? -21.467 -1.594 100.236 1.00 31.31 50 ILE B O 1
ATOM 1894 N N . LEU B 1 51 ? -19.894 -0.490 99.064 1.00 34.01 51 LEU B N 1
ATOM 1895 C CA . LEU B 1 51 ? -19.004 -0.309 100.211 1.00 29.27 51 LEU B CA 1
ATOM 1896 C C . LEU B 1 51 ? -19.703 0.481 101.313 1.00 30.38 51 LEU B C 1
ATOM 1897 O O . LEU B 1 51 ? -19.585 0.156 102.503 1.00 34.45 51 LEU B O 1
ATOM 1902 N N . TYR B 1 52 ? -20.454 1.506 100.923 1.00 30.10 52 TYR B N 1
ATOM 1903 C CA . TYR B 1 52 ? -21.155 2.323 101.908 1.00 27.97 52 TYR B CA 1
ATOM 1904 C C . TYR B 1 52 ? -22.223 1.573 102.675 1.00 24.34 52 TYR B C 1
ATOM 1905 O O . TYR B 1 52 ? -22.311 1.693 103.898 1.00 45.41 52 TYR B O 1
ATOM 1914 N N . GLU B 1 53 ? -23.034 0.793 101.971 1.00 32.29 53 GLU B N 1
ATOM 1915 C CA . GLU B 1 53 ? -24.108 0.052 102.625 1.00 26.85 53 GLU B CA 1
ATOM 1916 C C . GLU B 1 53 ? -23.553 -1.027 103.554 1.00 24.49 53 GLU B C 1
ATOM 1917 O O . GLU B 1 53 ? -24.107 -1.270 104.617 1.00 28.49 53 GLU B O 1
ATOM 1923 N N . ILE B 1 54 ? -22.442 -1.645 103.169 1.00 22.62 54 ILE B N 1
ATOM 1924 C CA . ILE B 1 54 ? -21.810 -2.654 104.025 1.00 24.52 54 ILE B CA 1
ATOM 1925 C C . ILE B 1 54 ? -21.344 -1.970 105.308 1.00 21.66 54 ILE B C 1
ATOM 1926 O O . ILE B 1 54 ? -21.597 -2.449 106.407 1.00 31.18 54 ILE B O 1
ATOM 1931 N N . SER B 1 55 ? -20.668 -0.835 105.163 1.00 32.92 55 SER B N 1
ATOM 1932 C CA . SER B 1 55 ? -20.175 -0.078 106.323 1.00 32.95 55 SER B CA 1
ATOM 1933 C C . SER B 1 55 ? -21.329 0.367 107.215 1.00 35.26 55 SER B C 1
ATOM 1934 O O . SER B 1 55 ? -21.219 0.361 108.446 1.00 31.17 55 SER B O 1
ATOM 1937 N N . LEU B 1 56 ? -22.436 0.755 106.582 1.00 30.86 56 LEU B N 1
ATOM 1938 C CA . LEU B 1 56 ? -23.620 1.215 107.307 1.00 27.90 56 LEU B CA 1
ATOM 1939 C C . LEU B 1 56 ? -24.214 0.095 108.134 1.00 26.73 56 LEU B C 1
ATOM 1940 O O . LEU B 1 56 ? -24.518 0.278 109.314 1.00 33.58 56 LEU B O 1
ATOM 1945 N N . LEU B 1 57 ? -24.401 -1.070 107.513 1.00 33.18 57 LEU B N 1
ATOM 1946 C CA . LEU B 1 57 ? -24.965 -2.211 108.232 1.00 36.59 57 LEU B CA 1
ATOM 1947 C C . LEU B 1 57 ? -24.084 -2.571 109.407 1.00 35.74 57 LEU B C 1
ATOM 1948 O O . LEU B 1 57 ? -24.573 -2.829 110.503 1.00 31.79 57 LEU B O 1
ATOM 1953 N N . ALA B 1 58 ? -22.776 -2.591 109.164 1.00 33.37 58 ALA B N 1
ATOM 1954 C CA . ALA B 1 58 ? -21.845 -2.973 110.205 1.00 29.88 58 ALA B CA 1
ATOM 1955 C C . ALA B 1 58 ? -21.901 -2.021 111.379 1.00 26.40 58 ALA B C 1
ATOM 1956 O O . ALA B 1 58 ? -22.078 -2.454 112.512 1.00 29.22 58 ALA B O 1
ATOM 1958 N N . LEU B 1 59 ? -21.772 -0.729 111.100 1.00 28.66 59 LEU B N 1
ATOM 1959 C CA . LEU B 1 59 ? -21.752 0.280 112.152 1.00 29.69 59 LEU B CA 1
ATOM 1960 C C . LEU B 1 59 ? -23.073 0.481 112.865 1.00 33.42 59 LEU B C 1
ATOM 1961 O O . LEU B 1 59 ? -23.088 0.719 114.075 1.00 27.03 59 LEU B O 1
ATOM 1966 N N . LYS B 1 60 ? -24.182 0.390 112.131 1.00 32.54 60 LYS B N 1
ATOM 1967 C CA . LYS B 1 60 ? -25.487 0.546 112.764 1.00 35.16 60 LYS B CA 1
ATOM 1968 C C . LYS B 1 60 ? -25.766 -0.667 113.637 1.00 34.36 60 LYS B C 1
ATOM 1969 O O . LYS B 1 60 ? -26.339 -0.537 114.715 1.00 37.50 60 LYS B O 1
ATOM 1975 N N . GLY B 1 61 ? -25.364 -1.843 113.161 1.00 32.85 61 GLY B N 1
ATOM 1976 C CA . GLY B 1 61 ? -25.559 -3.053 113.935 1.00 32.86 61 GLY B CA 1
ATOM 1977 C C . GLY B 1 61 ? -24.702 -2.982 115.194 1.00 38.21 61 GLY B C 1
ATOM 1978 O O . GLY B 1 61 ? -25.133 -3.377 116.273 1.00 40.95 61 GLY B O 1
ATOM 1979 N N . LEU B 1 62 ? -23.485 -2.458 115.063 1.00 34.95 62 LEU B N 1
ATOM 1980 C CA . LEU B 1 62 ? -22.582 -2.341 116.205 1.00 37.49 62 LEU B CA 1
ATOM 1981 C C . LEU B 1 62 ? -23.141 -1.336 117.210 1.00 34.10 62 LEU B C 1
ATOM 1982 O O . LEU B 1 62 ? -23.186 -1.599 118.419 1.00 28.93 62 LEU B O 1
ATOM 1987 N N . VAL B 1 63 ? -23.576 -0.182 116.711 1.00 29.72 63 VAL B N 1
ATOM 1988 C CA . VAL B 1 63 ? -24.144 0.836 117.590 1.00 28.09 63 VAL B CA 1
ATOM 1989 C C . VAL B 1 63 ? -25.348 0.267 118.357 1.00 39.60 63 VAL B C 1
ATOM 1990 O O . VAL B 1 63 ? -25.508 0.521 119.557 1.00 35.97 63 VAL B O 1
ATOM 1994 N N . ALA B 1 64 ? -26.189 -0.503 117.667 1.00 28.02 64 ALA B N 1
ATOM 1995 C CA . ALA B 1 64 ? -27.364 -1.107 118.310 1.00 42.04 64 ALA B CA 1
ATOM 1996 C C . ALA B 1 64 ? -26.925 -2.177 119.308 1.00 36.91 64 ALA B C 1
ATOM 1997 O O . ALA B 1 64 ? -27.497 -2.310 120.388 1.00 39.07 64 ALA B O 1
ATOM 1999 N N . ALA B 1 65 ? -25.908 -2.950 118.941 1.00 36.33 65 ALA B N 1
ATOM 2000 C CA . ALA B 1 65 ? -25.410 -3.995 119.831 1.00 36.83 65 ALA B CA 1
ATOM 2001 C C . ALA B 1 65 ? -24.929 -3.388 121.151 1.00 34.86 65 ALA B C 1
ATOM 2002 O O . ALA B 1 65 ? -25.174 -3.943 122.219 1.00 48.41 65 ALA B O 1
ATOM 2004 N N . GLY B 1 66 ? -24.270 -2.235 121.077 1.00 41.08 66 GLY B N 1
ATOM 2005 C CA . GLY B 1 66 ? -23.763 -1.593 122.281 1.00 43.42 66 GLY B CA 1
ATOM 2006 C C . GLY B 1 66 ? -24.761 -0.790 123.098 1.00 52.72 66 GLY B C 1
ATOM 2007 O O . GLY B 1 66 ? -24.647 -0.705 124.326 1.00 38.79 66 GLY B O 1
ATOM 2008 N N . GLU B 1 67 ? -25.737 -0.196 122.416 1.00 55.69 67 GLU B N 1
ATOM 2009 C CA . GLU B 1 67 ? -26.761 0.621 123.059 1.00 52.50 67 GLU B CA 1
ATOM 2010 C C . GLU B 1 67 ? -27.659 -0.237 123.940 1.00 50.84 67 GLU B C 1
ATOM 2011 O O . GLU B 1 67 ? -28.321 0.265 124.841 1.00 51.16 67 GLU B O 1
ATOM 2017 N N . LYS B 1 68 ? -27.663 -1.538 123.672 1.00 46.48 68 LYS B N 1
ATOM 2018 C CA . LYS B 1 68 ? -28.467 -2.490 124.423 1.00 51.44 68 LYS B CA 1
ATOM 2019 C C . LYS B 1 68 ? -27.858 -2.810 125.797 1.00 60.28 68 LYS B C 1
ATOM 2020 O O . LYS B 1 68 ? -28.468 -3.510 126.612 1.00 52.07 68 LYS B O 1
ATOM 2026 N N . ALA B 1 69 ? -26.652 -2.303 126.044 1.00 55.33 69 ALA B N 1
ATO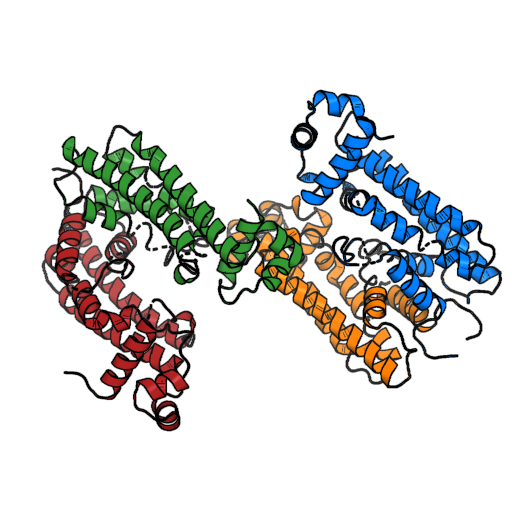M 2027 C CA . ALA B 1 69 ? -25.967 -2.531 127.315 1.00 59.18 69 ALA B CA 1
ATOM 2028 C C . ALA B 1 69 ? -25.989 -1.244 128.122 1.00 59.69 69 ALA B C 1
ATOM 2029 O O . ALA B 1 69 ? -25.786 -1.251 129.335 1.00 60.54 69 ALA B O 1
ATOM 2031 N N . LEU B 1 70 ? -26.231 -0.138 127.429 1.00 60.75 70 LEU B N 1
ATOM 2032 C CA . LEU B 1 70 ? -26.288 1.170 128.058 1.00 64.27 70 LEU B CA 1
ATOM 2033 C C . LEU B 1 70 ? -27.366 1.183 129.139 1.00 70.33 70 LEU B C 1
ATOM 2034 O O . LEU B 1 70 ? -27.301 1.968 130.087 1.00 73.13 70 LEU B O 1
ATOM 2039 N N . GLU B 1 71 ? -28.344 0.293 129.000 1.00 69.30 71 GLU B N 1
ATOM 2040 C CA . GLU B 1 71 ? -29.452 0.220 129.947 1.00 71.15 71 GLU B CA 1
ATOM 2041 C C . GLU B 1 71 ? -29.199 -0.546 131.243 1.00 68.34 71 GLU B C 1
ATOM 2042 O O . GLU B 1 71 ? -29.779 -0.206 132.274 1.00 71.04 71 GLU B O 1
ATOM 2048 N N . VAL B 1 72 ? -28.354 -1.577 131.190 1.00 59.76 72 VAL B N 1
ATOM 2049 C CA . VAL B 1 72 ? -28.043 -2.388 132.368 1.00 54.73 72 VAL B CA 1
ATOM 2050 C C . VAL B 1 72 ? -27.754 -1.526 133.602 1.00 55.02 72 VAL B C 1
ATOM 2051 O O . VAL B 1 72 ? -26.916 -0.620 133.568 1.00 58.57 72 VAL B O 1
ATOM 2055 N N . ALA B 1 73 ? -28.467 -1.811 134.688 1.00 51.23 73 ALA B N 1
ATOM 2056 C CA . ALA B 1 73 ? -28.325 -1.056 135.930 1.00 52.78 73 ALA B CA 1
ATOM 2057 C C . ALA B 1 73 ? -26.908 -1.039 136.481 1.00 47.77 73 ALA B C 1
ATOM 2058 O O . ALA B 1 73 ? -26.335 0.027 136.713 1.00 49.21 73 ALA B O 1
ATOM 2060 N N . ASP B 1 74 ? -26.349 -2.220 136.709 1.00 40.38 74 ASP B N 1
ATOM 2061 C CA . ASP B 1 74 ? -24.996 -2.311 137.235 1.00 48.40 74 ASP B CA 1
ATOM 2062 C C . ASP B 1 74 ? -23.955 -1.907 136.183 1.00 39.75 74 ASP B C 1
ATOM 2063 O O . ASP B 1 74 ? -23.757 -2.616 135.201 1.00 42.13 74 ASP B O 1
ATOM 2068 N N . PRO B 1 75 ? -23.287 -0.756 136.375 1.00 43.78 75 PRO B N 1
ATOM 2069 C CA . PRO B 1 75 ? -22.267 -0.267 135.434 1.00 44.29 75 PRO B CA 1
ATOM 2070 C C . PRO B 1 75 ? -21.227 -1.317 135.043 1.00 37.02 75 PRO B C 1
ATOM 2071 O O . PRO B 1 75 ? -20.842 -1.404 133.881 1.00 42.37 75 PRO B O 1
ATOM 2075 N N . LYS B 1 76 ? -20.777 -2.115 136.006 1.00 35.97 76 LYS B N 1
ATOM 2076 C CA . LYS B 1 76 ? -19.789 -3.151 135.715 1.00 44.96 76 LYS B CA 1
ATOM 2077 C C . LYS B 1 76 ? -20.363 -4.162 134.725 1.00 41.85 76 LYS B C 1
ATOM 2078 O O . LYS B 1 76 ? -19.683 -4.607 133.801 1.00 43.51 76 LYS B O 1
ATOM 2084 N N . GLU B 1 77 ? -21.618 -4.537 134.934 1.00 39.16 77 GLU B N 1
ATOM 2085 C CA . GLU B 1 77 ? -22.266 -5.504 134.061 1.00 33.10 77 GLU B CA 1
ATOM 2086 C C . GLU B 1 77 ? -22.542 -4.871 132.697 1.00 29.01 77 GLU B C 1
ATOM 2087 O O . GLU B 1 77 ? -22.431 -5.524 131.669 1.00 34.24 77 GLU B O 1
ATOM 2093 N N . ALA B 1 78 ? -22.891 -3.589 132.697 1.00 32.96 78 ALA B N 1
ATOM 2094 C CA . ALA B 1 78 ? -23.155 -2.868 131.461 1.00 40.81 78 ALA B CA 1
ATOM 2095 C C . ALA B 1 78 ? -21.887 -2.849 130.599 1.00 40.97 78 ALA B C 1
ATOM 2096 O O . ALA B 1 78 ? -21.931 -3.137 129.399 1.00 38.47 78 ALA B O 1
ATOM 2098 N N . LEU B 1 79 ? -20.754 -2.523 131.220 1.00 37.82 79 LEU B N 1
ATOM 2099 C CA . LEU B 1 79 ? -19.479 -2.478 130.507 1.00 33.00 79 LEU B CA 1
ATOM 2100 C C . LEU B 1 79 ? -19.167 -3.840 129.906 1.00 31.91 79 LEU B C 1
ATOM 2101 O O . LEU B 1 79 ? -18.767 -3.932 128.735 1.00 29.54 79 LEU B O 1
ATOM 2106 N N . ARG B 1 80 ? -19.356 -4.899 130.699 1.00 29.68 80 ARG B N 1
ATOM 2107 C CA . ARG B 1 80 ? -19.085 -6.243 130.210 1.00 32.11 80 ARG B CA 1
ATOM 2108 C C . ARG B 1 80 ? -19.976 -6.634 129.023 1.00 37.41 80 ARG B C 1
ATOM 2109 O O . ARG B 1 80 ? -19.500 -7.233 128.058 1.00 35.31 80 ARG B O 1
ATOM 2117 N N . ARG B 1 81 ? -21.263 -6.305 129.090 1.00 37.03 81 ARG B N 1
ATOM 2118 C CA . ARG B 1 81 ? -22.176 -6.658 128.003 1.00 35.88 81 ARG B CA 1
ATOM 2119 C C . ARG B 1 81 ? -21.831 -5.849 126.758 1.00 35.56 81 ARG B C 1
ATOM 2120 O O . ARG B 1 81 ? -21.923 -6.338 125.641 1.00 36.88 81 ARG B O 1
ATOM 2128 N N . PHE B 1 82 ? -21.433 -4.598 126.960 1.00 38.68 82 PHE B N 1
ATOM 2129 C CA . PHE B 1 82 ? -21.072 -3.742 125.837 1.00 36.86 82 PHE B CA 1
ATOM 2130 C C . PHE B 1 82 ? -19.892 -4.365 125.100 1.00 35.12 82 PHE B C 1
ATOM 2131 O O . PHE B 1 82 ? -19.942 -4.555 123.896 1.00 34.59 82 PHE B O 1
ATOM 2147 N N . GLU B 1 84 ? -18.728 -7.475 125.223 1.00 34.83 84 GLU B N 1
ATOM 2148 C CA . GLU B 1 84 ? -19.048 -8.780 124.673 1.00 39.88 84 GLU B CA 1
ATOM 2149 C C . GLU B 1 84 ? -19.941 -8.696 123.453 1.00 35.81 84 GLU B C 1
ATOM 2150 O O . GLU B 1 84 ? -19.742 -9.433 122.491 1.00 38.50 84 GLU B O 1
ATOM 2156 N N . ALA B 1 85 ? -20.906 -7.787 123.480 1.00 33.61 85 ALA B N 1
ATOM 2157 C CA . ALA B 1 85 ? -21.810 -7.635 122.350 1.00 43.61 85 ALA B CA 1
ATOM 2158 C C . ALA B 1 85 ? -20.991 -7.141 121.150 1.00 44.16 85 ALA B C 1
ATOM 2159 O O . ALA B 1 85 ? -21.115 -7.650 120.033 1.00 45.96 85 ALA B O 1
ATOM 2161 N N . HIS B 1 86 ? -20.133 -6.158 121.398 1.00 40.69 86 HIS B N 1
ATOM 2162 C CA . HIS B 1 86 ? -19.281 -5.604 120.355 1.00 33.08 86 HIS B CA 1
ATOM 2163 C C . HIS B 1 86 ? -18.476 -6.712 119.678 1.00 31.65 86 HIS B C 1
ATOM 2164 O O . HIS B 1 86 ? -18.517 -6.866 118.451 1.00 34.10 86 HIS B O 1
ATOM 2171 N N . ALA B 1 87 ? -17.756 -7.490 120.480 1.00 35.38 87 ALA B N 1
ATOM 2172 C CA . ALA B 1 87 ? -16.927 -8.577 119.960 1.00 37.49 87 ALA B CA 1
ATOM 2173 C C . ALA B 1 87 ? -17.739 -9.653 119.242 1.00 29.45 87 ALA B C 1
ATOM 2174 O O . ALA B 1 87 ? -17.314 -10.168 118.209 1.00 34.00 87 ALA B O 1
ATOM 2176 N N . ARG B 1 88 ? -18.895 -10.005 119.790 1.00 34.07 88 ARG B N 1
ATOM 2177 C CA . ARG B 1 88 ? -19.734 -11.014 119.153 1.00 41.22 88 ARG B CA 1
ATOM 2178 C C . ARG B 1 88 ? -20.210 -10.507 117.789 1.00 37.97 88 ARG B C 1
ATOM 2179 O O . ARG B 1 88 ? -20.101 -11.209 116.788 1.00 34.01 88 ARG B O 1
ATOM 2187 N N . TYR B 1 89 ? -20.727 -9.281 117.755 1.00 35.90 89 TYR B N 1
ATOM 2188 C CA . TYR B 1 89 ? -21.222 -8.718 116.512 1.00 35.47 89 TYR B CA 1
ATOM 2189 C C . TYR B 1 89 ? -20.076 -8.660 115.511 1.00 33.42 89 TYR B C 1
ATOM 2190 O O . TYR B 1 89 ? -20.244 -8.936 114.331 1.00 39.66 89 TYR B O 1
ATOM 2199 N N . PHE B 1 90 ? -18.902 -8.285 115.994 1.00 35.82 90 PHE B N 1
ATOM 2200 C CA . PHE B 1 90 ? -17.744 -8.206 115.125 1.00 31.63 90 PHE B CA 1
ATOM 2201 C C . PHE B 1 90 ? -17.462 -9.568 114.486 1.00 30.64 90 PHE B C 1
ATOM 2202 O O . PHE B 1 90 ? -17.229 -9.664 113.282 1.00 36.15 90 PHE B O 1
ATOM 2210 N N . GLU B 1 91 ? -17.479 -10.618 115.290 1.00 29.23 91 GLU B N 1
ATOM 2211 C CA . GLU B 1 91 ? -17.201 -11.952 114.770 1.00 40.80 91 GLU B CA 1
ATOM 2212 C C . GLU B 1 91 ? -18.280 -12.468 113.811 1.00 37.48 91 GLU B C 1
ATOM 2213 O O . GLU B 1 91 ? -17.960 -13.025 112.761 1.00 38.28 91 GLU B O 1
ATOM 2219 N N . GLU B 1 92 ? -19.546 -12.283 114.169 1.00 32.30 92 GLU B N 1
ATOM 2220 C CA . GLU B 1 92 ? -20.637 -12.745 113.319 1.00 47.95 92 GLU B CA 1
ATOM 2221 C C . GLU B 1 92 ? -20.702 -12.001 111.994 1.00 43.32 92 GLU B C 1
ATOM 2222 O O . GLU B 1 92 ? -21.235 -12.515 111.016 1.00 40.40 92 GLU B O 1
ATOM 2228 N N . ASN B 1 93 ? -20.153 -10.794 111.962 1.00 35.40 93 ASN B N 1
ATOM 2229 C CA . ASN B 1 93 ? -20.176 -10.003 110.737 1.00 37.85 93 ASN B CA 1
ATOM 2230 C C . ASN B 1 93 ? -18.764 -9.620 110.308 1.00 36.16 93 ASN B C 1
ATOM 2231 O O . ASN B 1 93 ? -18.542 -8.567 109.717 1.00 30.06 93 ASN B O 1
ATOM 2236 N N . TYR B 1 94 ? -17.823 -10.512 110.597 1.00 31.35 94 TYR B N 1
ATOM 2237 C CA . TYR B 1 94 ? -16.413 -10.319 110.287 1.00 36.32 94 TYR B CA 1
ATOM 2238 C C . TYR B 1 94 ? -16.111 -9.674 108.930 1.00 35.54 94 TYR B C 1
ATOM 2239 O O . TYR B 1 94 ? -15.426 -8.655 108.860 1.00 43.11 94 TYR B O 1
ATOM 2248 N N . PRO B 1 95 ? -16.613 -10.263 107.832 1.00 40.50 95 PRO B N 1
ATOM 2249 C CA . PRO B 1 95 ? -16.332 -9.670 106.520 1.00 34.98 95 PRO B CA 1
ATOM 2250 C C . PRO B 1 95 ? -16.761 -8.207 106.343 1.00 31.67 95 PRO B C 1
ATOM 2251 O O . PRO B 1 95 ? -16.076 -7.442 105.651 1.00 24.96 95 PRO B O 1
ATOM 2255 N N . PHE B 1 96 ? -17.870 -7.808 106.962 1.00 30.14 96 PHE B N 1
ATOM 2256 C CA . PHE B 1 96 ? -18.299 -6.408 106.860 1.00 32.74 96 PHE B CA 1
ATOM 2257 C C . PHE B 1 96 ? -17.263 -5.483 107.496 1.00 38.53 96 PHE B C 1
ATOM 2258 O O . PHE B 1 96 ? -16.995 -4.400 106.979 1.00 37.46 96 PHE B O 1
ATOM 2266 N N . PHE B 1 97 ? -16.674 -5.918 108.609 1.00 32.53 97 PHE B N 1
ATOM 2267 C CA . PHE B 1 97 ? -15.678 -5.111 109.293 1.00 39.36 97 PHE B CA 1
ATOM 2268 C C . PHE B 1 97 ? -14.380 -5.027 108.508 1.00 38.43 97 PHE B C 1
ATOM 2269 O O . PHE B 1 97 ? -13.777 -3.967 108.435 1.00 46.37 97 PHE B O 1
ATOM 2277 N N . VAL B 1 98 ? -13.951 -6.132 107.902 1.00 43.01 98 VAL B N 1
ATOM 2278 C CA . VAL B 1 98 ? -12.728 -6.110 107.108 1.00 38.40 98 VAL B CA 1
ATOM 2279 C C . VAL B 1 98 ? -12.884 -5.202 105.888 1.00 45.58 98 VAL B C 1
ATOM 2280 O O . VAL B 1 98 ? -11.977 -4.439 105.553 1.00 42.09 98 VAL B O 1
ATOM 2284 N N . THR B 1 99 ? -14.022 -5.312 105.209 1.00 33.12 99 THR B N 1
ATOM 2285 C CA . THR B 1 99 ? -14.305 -4.487 104.039 1.00 39.93 99 THR B CA 1
ATOM 2286 C C . THR B 1 99 ? -14.185 -3.019 104.455 1.00 45.19 99 THR B C 1
ATOM 2287 O O . THR B 1 99 ? -13.363 -2.263 103.950 1.00 41.08 99 THR B O 1
ATOM 2299 N N . LEU B 1 101 ? -12.755 -1.526 106.490 1.00 58.59 101 LEU B N 1
ATOM 2300 C CA . LEU B 1 101 ? -11.412 -1.057 106.795 1.00 59.01 101 LEU B CA 1
ATOM 2301 C C . LEU B 1 101 ? -10.586 -0.859 105.527 1.00 57.29 101 LEU B C 1
ATOM 2302 O O . LEU B 1 101 ? -9.644 -0.073 105.506 1.00 65.10 101 LEU B O 1
ATOM 2307 N N . GLN B 1 102 ? -10.943 -1.573 104.469 1.00 51.02 102 GLN B N 1
ATOM 2308 C CA . GLN B 1 102 ? -10.227 -1.466 103.208 1.00 53.82 102 GLN B CA 1
ATOM 2309 C C . GLN B 1 102 ? -10.797 -0.399 102.280 1.00 56.79 102 GLN B C 1
ATOM 2310 O O . GLN B 1 102 ? -10.314 -0.250 101.154 1.00 62.06 102 GLN B O 1
ATOM 2316 N N . GLY B 1 103 ? -11.810 0.344 102.724 1.00 54.15 103 GLY B N 1
ATOM 2317 C CA . GLY B 1 103 ? -12.382 1.343 101.833 1.00 55.38 103 GLY B CA 1
ATOM 2318 C C . GLY B 1 103 ? -12.853 2.692 102.354 1.00 52.76 103 GLY B C 1
ATOM 2319 O O . GLY B 1 103 ? -13.434 3.457 101.586 1.00 50.72 103 GLY B O 1
ATOM 2320 N N . ILE B 1 104 ? -12.613 2.998 103.625 1.00 49.10 104 ILE B N 1
ATOM 2321 C CA . ILE B 1 104 ? -13.037 4.275 104.196 1.00 58.21 104 ILE B CA 1
ATOM 2322 C C . ILE B 1 104 ? -12.719 5.485 103.316 1.00 58.55 104 ILE B C 1
ATOM 2323 O O . ILE B 1 104 ? -13.572 6.348 103.105 1.00 59.36 104 ILE B O 1
ATOM 2328 N N . LYS B 1 105 ? -11.494 5.551 102.807 1.00 55.61 105 LYS B N 1
ATOM 2329 C CA . LYS B 1 105 ? -11.089 6.672 101.963 1.00 56.89 105 LYS B CA 1
ATOM 2330 C C . LYS B 1 105 ? -11.831 6.738 100.626 1.00 51.29 105 LYS B C 1
ATOM 2331 O O . LYS B 1 105 ? -11.742 7.738 99.918 1.00 55.12 105 LYS B O 1
ATOM 2337 N N . SER B 1 106 ? -12.557 5.678 100.277 1.00 49.27 106 SER B N 1
ATOM 2338 C CA . SER B 1 106 ? -13.294 5.638 99.014 1.00 44.74 106 SER B CA 1
ATOM 2339 C C . SER B 1 106 ? -14.771 6.053 99.092 1.00 39.59 106 SER B C 1
ATOM 2340 O O . SER B 1 106 ? -15.454 6.082 98.071 1.00 40.68 106 SER B O 1
ATOM 2343 N N . LEU B 1 107 ? -15.268 6.362 100.286 1.00 34.77 107 LEU B N 1
ATOM 2344 C CA . LEU B 1 107 ? -16.666 6.787 100.438 1.00 38.75 107 LEU B CA 1
ATOM 2345 C C . LEU B 1 107 ? -16.805 8.251 100.053 1.00 40.67 107 LEU B C 1
ATOM 2346 O O . LEU B 1 107 ? -15.825 8.989 100.087 1.00 37.13 107 LEU B O 1
ATOM 2351 N N . SER B 1 108 ? -18.014 8.669 99.681 1.00 31.76 108 SER B N 1
ATOM 2352 C CA . SER B 1 108 ? -18.243 10.073 99.338 1.00 33.45 108 SER B CA 1
ATOM 2353 C C . SER B 1 108 ? -18.115 10.858 100.642 1.00 30.23 108 SER B C 1
ATOM 2354 O O . SER B 1 108 ? -18.178 10.280 101.728 1.00 36.70 108 SER B O 1
ATOM 2357 N N . PRO B 1 109 ? -17.929 12.185 100.564 1.00 34.54 109 PRO B N 1
ATOM 2358 C CA . PRO B 1 109 ? -17.795 12.983 101.789 1.00 22.52 109 PRO B CA 1
ATOM 2359 C C . PRO B 1 109 ? -18.923 12.857 102.810 1.00 30.97 109 PRO B C 1
ATOM 2360 O O . PRO B 1 109 ? -18.678 12.688 104.011 1.00 26.29 109 PRO B O 1
ATOM 2364 N N . GLU B 1 110 ? -20.167 12.933 102.352 1.00 23.49 110 GLU B N 1
ATOM 2365 C CA . GLU B 1 110 ? -21.263 12.844 103.306 1.00 24.65 110 GLU B CA 1
ATOM 2366 C C . GLU B 1 110 ? -21.318 11.461 103.957 1.00 27.10 110 GLU B C 1
ATOM 2367 O O . GLU B 1 110 ? -21.616 11.341 105.137 1.00 32.57 110 GLU B O 1
ATOM 2373 N N . ASN B 1 111 ? -21.016 10.415 103.199 1.00 21.40 111 ASN B N 1
ATOM 2374 C CA . ASN B 1 111 ? -21.065 9.086 103.773 1.00 28.34 111 ASN B CA 1
ATOM 2375 C C . ASN B 1 111 ? -19.927 8.892 104.789 1.00 27.88 111 ASN B C 1
ATOM 2376 O O . ASN B 1 111 ? -20.093 8.181 105.781 1.00 34.81 111 ASN B O 1
ATOM 2381 N N . ARG B 1 112 ? -18.787 9.545 104.572 1.00 29.53 112 ARG B N 1
ATOM 2382 C CA . ARG B 1 112 ? -17.699 9.446 105.541 1.00 28.31 112 ARG B CA 1
ATOM 2383 C C . ARG B 1 112 ? -18.140 10.106 106.846 1.00 38.19 112 ARG B C 1
ATOM 2384 O O . ARG B 1 112 ? -17.811 9.618 107.924 1.00 33.32 112 ARG B O 1
ATOM 2392 N N . LEU B 1 113 ? -18.875 11.222 106.746 1.00 31.11 113 LEU B N 1
ATOM 2393 C CA . LEU B 1 113 ? -19.363 11.925 107.941 1.00 25.49 113 LEU B CA 1
ATOM 2394 C C . LEU B 1 113 ? -20.316 11.030 108.707 1.00 26.31 113 LEU B C 1
ATOM 2395 O O . LEU B 1 113 ? -20.299 10.995 109.938 1.00 35.24 113 LEU B O 1
ATOM 2400 N N . LYS B 1 114 ? -21.171 10.329 107.967 1.00 25.56 114 LYS B N 1
ATOM 2401 C CA . LYS B 1 114 ? -22.143 9.431 108.563 1.00 25.39 114 LYS B CA 1
ATOM 2402 C C . LYS B 1 114 ? -21.414 8.299 109.310 1.00 18.50 114 LYS B C 1
ATOM 2403 O O . LYS B 1 114 ? -21.818 7.879 110.382 1.00 29.02 114 LYS B O 1
ATOM 2409 N N . THR B 1 115 ? -20.346 7.814 108.704 1.00 20.50 115 THR B N 1
ATOM 2410 C CA . THR B 1 115 ? -19.519 6.749 109.268 1.00 30.08 115 THR B CA 1
ATOM 2411 C C . THR B 1 115 ? -18.848 7.230 110.554 1.00 28.86 115 THR B C 1
ATOM 2412 O O . THR B 1 115 ? -18.760 6.500 111.542 1.00 27.83 115 THR B O 1
ATOM 2416 N N . ILE B 1 116 ? -18.378 8.470 110.552 1.00 33.62 116 ILE B N 1
ATOM 2417 C CA . ILE B 1 116 ? -17.749 9.006 111.754 1.00 29.04 116 ILE B CA 1
ATOM 2418 C C . ILE B 1 116 ? -18.806 9.216 112.833 1.00 36.31 116 ILE B C 1
ATOM 2419 O O . ILE B 1 116 ? -18.562 8.923 114.014 1.00 35.18 116 ILE B O 1
ATOM 2424 N N . ALA B 1 117 ? -19.996 9.678 112.434 1.00 23.99 117 ALA B N 1
ATOM 2425 C CA . ALA B 1 117 ? -21.050 9.936 113.418 1.00 29.33 117 ALA B CA 1
ATOM 2426 C C . ALA B 1 117 ? -21.423 8.659 114.160 1.00 30.80 117 ALA B C 1
ATOM 2427 O O . ALA B 1 117 ? -21.610 8.678 115.381 1.00 35.20 117 ALA B O 1
ATOM 2429 N N . LEU B 1 118 ? -21.538 7.563 113.411 1.00 24.34 118 LEU B N 1
ATOM 2430 C CA . LEU B 1 118 ? -21.872 6.266 113.983 1.00 26.23 118 LEU B CA 1
ATOM 2431 C C . LEU B 1 118 ? -20.775 5.791 114.933 1.00 25.84 118 LEU B C 1
ATOM 2432 O O . LEU B 1 118 ? -21.071 5.365 116.043 1.00 31.57 118 LEU B O 1
ATOM 2437 N N . ARG B 1 119 ? -19.512 5.867 114.512 1.00 31.96 119 ARG B N 1
ATOM 2438 C CA . ARG B 1 119 ? -18.418 5.479 115.405 1.00 34.43 119 ARG B CA 1
ATOM 2439 C C . ARG B 1 119 ? -18.446 6.364 116.665 1.00 34.34 119 ARG B C 1
ATOM 2440 O O . ARG B 1 119 ? -18.254 5.874 117.769 1.00 27.37 119 ARG B O 1
ATOM 2448 N N . ASP B 1 120 ? -18.687 7.665 116.495 1.00 32.26 120 ASP B N 1
ATOM 2449 C CA . ASP B 1 120 ? -18.752 8.582 117.646 1.00 30.78 120 ASP B CA 1
ATOM 2450 C C . ASP B 1 120 ? -19.882 8.182 118.591 1.00 34.96 120 ASP B C 1
ATOM 2451 O O . ASP B 1 120 ? -19.736 8.248 119.811 1.00 34.62 120 ASP B O 1
ATOM 2456 N N . ARG B 1 121 ? -21.012 7.775 118.017 1.00 28.94 121 ARG B N 1
ATOM 2457 C CA . ARG B 1 121 ? -22.162 7.365 118.805 1.00 22.93 121 ARG B CA 1
ATOM 2458 C C . ARG B 1 121 ? -21.844 6.153 119.665 1.00 27.84 121 ARG B C 1
ATOM 2459 O O . ARG B 1 121 ? -22.213 6.099 120.839 1.00 34.92 121 ARG B O 1
ATOM 2467 N N . HIS B 1 122 ? -21.171 5.173 119.077 1.00 31.41 122 HIS B N 1
ATOM 2468 C CA . HIS B 1 122 ? -20.813 3.955 119.796 1.00 30.27 122 HIS B CA 1
ATOM 2469 C C . HIS B 1 122 ? -19.896 4.336 120.971 1.00 25.70 122 HIS B C 1
ATOM 2470 O O . HIS B 1 122 ? -20.081 3.870 122.095 1.00 25.35 122 HIS B O 1
ATOM 2477 N N . GLU B 1 123 ? -18.924 5.207 120.708 1.00 28.61 123 GLU B N 1
ATOM 2478 C CA . GLU B 1 123 ? -17.989 5.644 121.742 1.00 28.65 123 GLU B CA 1
ATOM 2479 C C . GLU B 1 123 ? -18.712 6.433 122.815 1.00 37.10 123 GLU B C 1
ATOM 2480 O O . GLU B 1 123 ? -18.377 6.321 123.992 1.00 37.46 123 GLU B O 1
ATOM 2486 N N . GLU B 1 124 ? -19.707 7.225 122.413 1.00 40.37 124 GLU B N 1
ATOM 2487 C CA . GLU B 1 124 ? -20.489 8.016 123.365 1.00 37.61 124 GLU B CA 1
ATOM 2488 C C . GLU B 1 124 ? -21.265 7.093 124.297 1.00 27.80 124 GLU B C 1
ATOM 2489 O O . GLU B 1 124 ? -21.337 7.328 125.492 1.00 38.09 124 GLU B O 1
ATOM 2495 N N . ASN B 1 125 ? -21.856 6.045 123.748 1.00 32.05 125 ASN B N 1
ATOM 2496 C CA . ASN B 1 125 ? -22.582 5.098 124.585 1.00 36.67 125 ASN B CA 1
ATOM 2497 C C . ASN B 1 125 ? -21.644 4.457 125.623 1.00 33.92 125 ASN B C 1
ATOM 2498 O O . ASN B 1 125 ? -22.022 4.274 126.780 1.00 37.13 125 ASN B O 1
ATOM 2503 N N . LEU B 1 126 ? -20.425 4.116 125.210 1.00 35.01 126 LEU B N 1
ATOM 2504 C CA . LEU B 1 126 ? -19.471 3.505 126.140 1.00 37.52 126 LEU B CA 1
ATOM 2505 C C . LEU B 1 126 ? -19.128 4.507 127.240 1.00 31.71 126 LEU B C 1
ATOM 2506 O O . LEU B 1 126 ? -19.069 4.148 128.407 1.00 32.82 126 LEU B O 1
ATOM 2511 N N . ARG B 1 127 ? -18.918 5.761 126.855 1.00 27.30 127 ARG B N 1
ATOM 2512 C CA . ARG B 1 127 ? -18.604 6.825 127.805 1.00 38.57 127 ARG B CA 1
ATOM 2513 C C . ARG B 1 127 ? -19.720 7.015 128.824 1.00 44.90 127 ARG B C 1
ATOM 2514 O O . ARG B 1 127 ? -19.455 7.309 129.991 1.00 44.74 127 ARG B O 1
ATOM 2522 N N . ALA B 1 128 ? -20.964 6.878 128.368 1.00 34.68 128 ALA B N 1
ATOM 2523 C CA . ALA B 1 128 ? -22.114 7.029 129.242 1.00 37.97 128 ALA B CA 1
ATOM 2524 C C . ALA B 1 128 ? -22.079 5.928 130.309 1.00 37.84 128 ALA B C 1
ATOM 2525 O O . ALA B 1 128 ? -22.360 6.185 131.475 1.00 43.64 128 ALA B O 1
ATOM 2527 N N . ILE B 1 129 ? -21.740 4.704 129.905 1.00 40.39 129 ILE B N 1
ATOM 2528 C CA . ILE B 1 129 ? -21.655 3.590 130.849 1.00 33.75 129 ILE B CA 1
ATOM 2529 C C . ILE B 1 129 ? -20.559 3.861 131.883 1.00 35.84 129 ILE B C 1
ATOM 2530 O O . ILE B 1 129 ? -20.765 3.694 133.084 1.00 38.84 129 ILE B O 1
ATOM 2535 N N . LEU B 1 130 ? -19.391 4.282 131.410 1.00 35.96 130 LEU B N 1
ATOM 2536 C CA . LEU B 1 130 ? -18.261 4.559 132.297 1.00 42.27 130 LEU B CA 1
ATOM 2537 C C . LEU B 1 130 ? -18.550 5.707 133.270 1.00 39.99 130 LEU B C 1
ATOM 2538 O O . LEU B 1 130 ? -18.299 5.604 134.470 1.00 34.34 130 LEU B O 1
ATOM 2543 N N . ARG B 1 131 ? -19.069 6.800 132.730 1.00 40.30 131 ARG B N 1
ATOM 2544 C CA . ARG B 1 131 ? -19.409 7.989 133.505 1.00 41.25 131 ARG B CA 1
ATOM 2545 C C . ARG B 1 131 ? -20.416 7.627 134.606 1.00 42.04 131 ARG B C 1
ATOM 2546 O O . ARG B 1 131 ? -20.314 8.093 135.737 1.00 41.86 131 ARG B O 1
ATOM 2554 N N . ARG B 1 132 ? -21.387 6.787 134.269 1.00 46.29 132 ARG B N 1
ATOM 2555 C CA . ARG B 1 132 ? -22.391 6.384 135.242 1.00 49.44 132 ARG B CA 1
ATOM 2556 C C . ARG B 1 132 ? -21.735 5.569 136.348 1.00 47.40 132 ARG B C 1
ATOM 2557 O O . ARG B 1 132 ? -22.050 5.735 137.529 1.00 45.00 132 ARG B O 1
ATOM 2565 N N . GLY B 1 133 ? -20.830 4.677 135.958 1.00 38.79 133 GLY B N 1
ATOM 2566 C CA . GLY B 1 133 ? -20.140 3.869 136.938 1.00 31.31 133 GLY B CA 1
ATOM 2567 C C . GLY B 1 133 ? -19.325 4.736 137.891 1.00 38.53 133 GLY B C 1
ATOM 2568 O O . GLY B 1 133 ? -19.266 4.471 139.091 1.00 35.28 133 GLY B O 1
ATOM 2569 N N . VAL B 1 134 ? -18.686 5.771 137.360 1.00 32.85 134 VAL B N 1
ATOM 2570 C CA . VAL B 1 134 ? -17.886 6.658 138.191 1.00 37.54 134 VAL B CA 1
ATOM 2571 C C . VAL B 1 134 ? -18.763 7.367 139.207 1.00 43.50 134 VAL B C 1
ATOM 2572 O O . VAL B 1 134 ? -18.523 7.297 140.408 1.00 47.39 134 VAL B O 1
ATOM 2576 N N . GLU B 1 135 ? -19.791 8.036 138.704 1.00 46.40 135 GLU B N 1
ATOM 2577 C CA . GLU B 1 135 ? -20.713 8.794 139.529 1.00 53.22 135 GLU B CA 1
ATOM 2578 C C . GLU B 1 135 ? -21.395 8.008 140.654 1.00 48.88 135 GLU B C 1
ATOM 2579 O O . GLU B 1 135 ? -21.581 8.535 141.750 1.00 51.97 135 GLU B O 1
ATOM 2585 N N . GLN B 1 136 ? -21.771 6.762 140.407 1.00 42.04 136 GLN B N 1
ATOM 2586 C CA . GLN B 1 136 ? -22.392 5.990 141.473 1.00 48.36 136 GLN B CA 1
ATOM 2587 C C . GLN B 1 136 ? -21.364 5.126 142.208 1.00 47.38 136 GLN B C 1
ATOM 2588 O O . GLN B 1 136 ? -21.690 4.071 142.738 1.00 45.06 136 GLN B O 1
ATOM 2594 N N . GLY B 1 137 ? -20.118 5.600 142.217 1.00 46.87 137 GLY B N 1
ATOM 2595 C CA . GLY B 1 137 ? -19.031 4.928 142.912 1.00 47.62 137 GLY B CA 1
ATOM 2596 C C . GLY B 1 137 ? -18.665 3.497 142.565 1.00 48.10 137 GLY B C 1
ATOM 2597 O O . GLY B 1 137 ? -18.014 2.827 143.359 1.00 45.41 137 GLY B O 1
ATOM 2598 N N . VAL B 1 138 ? -19.070 3.015 141.398 1.00 44.08 138 VAL B N 1
ATOM 2599 C CA . VAL B 1 138 ? -18.733 1.650 141.022 1.00 43.90 138 VAL B CA 1
ATOM 2600 C C . VAL B 1 138 ? -17.333 1.632 140.409 1.00 46.05 138 VAL B C 1
ATOM 2601 O O . VAL B 1 138 ? -16.590 0.663 140.569 1.00 46.00 138 VAL B O 1
ATOM 2605 N N . PHE B 1 139 ? -16.978 2.709 139.711 1.00 45.22 139 PHE B N 1
ATOM 2606 C CA . PHE B 1 139 ? -15.663 2.820 139.088 1.00 43.25 139 PHE B CA 1
ATOM 2607 C C . PHE B 1 139 ? -14.850 3.942 139.729 1.00 39.84 139 PHE B C 1
ATOM 2608 O O . PHE B 1 139 ? -15.391 4.933 140.211 1.00 42.83 139 PHE B O 1
ATOM 2616 N N . ARG B 1 140 ? -13.539 3.772 139.715 1.00 50.54 140 ARG B N 1
ATOM 2617 C CA . ARG B 1 140 ? -12.612 4.764 140.250 1.00 57.30 140 ARG B CA 1
ATOM 2618 C C . ARG B 1 140 ? -12.716 5.990 139.341 1.00 59.24 140 ARG B C 1
ATOM 2619 O O . ARG B 1 140 ? -13.148 5.878 138.183 1.00 44.82 140 ARG B O 1
ATOM 2627 N N . GLU B 1 141 ? -12.339 7.159 139.851 1.00 51.50 141 GLU B N 1
ATOM 2628 C CA . GLU B 1 141 ? -12.411 8.352 139.021 1.00 43.36 141 GLU B CA 1
ATOM 2629 C C . GLU B 1 141 ? -11.246 8.345 138.053 1.00 50.74 141 GLU B C 1
ATOM 2630 O O . GLU B 1 141 ? -10.082 8.439 138.448 1.00 58.10 141 GLU B O 1
ATOM 2636 N N . VAL B 1 142 ? -11.574 8.226 136.775 1.00 47.55 142 VAL B N 1
ATOM 2637 C CA . VAL B 1 142 ? -10.580 8.188 135.720 1.00 39.20 142 VAL B CA 1
ATOM 2638 C C . VAL B 1 142 ? -11.027 9.089 134.586 1.00 40.06 142 VAL B C 1
ATOM 2639 O O . VAL B 1 142 ? -12.156 9.567 134.567 1.00 38.33 142 VAL B O 1
ATOM 2643 N N . ASP B 1 143 ? -10.123 9.340 133.653 1.00 40.64 143 ASP B N 1
ATOM 2644 C CA . ASP B 1 143 ? -10.458 10.141 132.490 1.00 43.19 143 ASP B CA 1
ATOM 2645 C C . ASP B 1 143 ? -11.356 9.217 131.663 1.00 39.50 143 ASP B C 1
ATOM 2646 O O . ASP B 1 143 ? -10.878 8.262 131.055 1.00 37.23 143 ASP B O 1
ATOM 2651 N N . VAL B 1 144 ? -12.656 9.485 131.670 1.00 38.66 144 VAL B N 1
ATOM 2652 C CA . VAL B 1 144 ? -13.611 8.672 130.931 1.00 35.45 144 VAL B CA 1
ATOM 2653 C C . VAL B 1 144 ? -13.279 8.602 129.443 1.00 35.21 144 VAL B C 1
ATOM 2654 O O . VAL B 1 144 ? -13.311 7.519 128.845 1.00 39.76 144 VAL B O 1
ATOM 2658 N N . ALA B 1 145 ? -12.944 9.743 128.845 1.00 26.83 145 ALA B N 1
ATOM 2659 C CA . ALA B 1 145 ? -12.614 9.760 127.428 1.00 35.83 145 ALA B CA 1
ATOM 2660 C C . ALA B 1 145 ? -11.460 8.808 127.102 1.00 37.79 145 ALA B C 1
ATOM 2661 O O . ALA B 1 145 ? -11.490 8.102 126.085 1.00 35.21 145 ALA B O 1
ATOM 2663 N N . LEU B 1 146 ? -10.440 8.785 127.955 1.00 36.03 146 LEU B N 1
ATOM 2664 C CA . LEU B 1 146 ? -9.310 7.895 127.709 1.00 36.80 146 LEU B CA 1
ATOM 2665 C C . LEU B 1 146 ? -9.680 6.450 128.020 1.00 36.38 146 LEU B C 1
ATOM 2666 O O . LEU B 1 146 ? -9.282 5.531 127.303 1.00 40.90 146 LEU B O 1
ATOM 2671 N N . ALA B 1 147 ? -10.460 6.248 129.073 1.00 25.08 147 ALA B N 1
ATOM 2672 C CA . ALA B 1 147 ? -10.886 4.900 129.427 1.00 34.73 147 ALA B CA 1
ATOM 2673 C C . ALA B 1 147 ? -11.681 4.298 128.261 1.00 33.23 147 ALA B C 1
ATOM 2674 O O . ALA B 1 147 ? -11.476 3.148 127.893 1.00 34.91 147 ALA B O 1
ATOM 2676 N N . GLY B 1 148 ? -12.594 5.072 127.682 1.00 29.43 148 GLY B N 1
ATOM 2677 C CA . GLY B 1 148 ? -13.360 4.556 126.559 1.00 34.26 148 GLY B CA 1
ATOM 2678 C C . GLY B 1 148 ? -12.462 4.285 125.352 1.00 30.93 148 GLY B C 1
ATOM 2679 O O . GLY B 1 148 ? -12.598 3.291 124.653 1.00 26.14 148 GLY B O 1
ATOM 2680 N N . ARG B 1 149 ? -11.516 5.172 125.103 1.00 33.62 149 ARG B N 1
ATOM 2681 C CA . ARG B 1 149 ? -10.634 4.964 123.968 1.00 34.75 149 ARG B CA 1
ATOM 2682 C C . ARG B 1 149 ? -9.824 3.695 124.194 1.00 34.27 149 ARG B C 1
ATOM 2683 O O . ARG B 1 149 ? -9.510 2.964 123.250 1.00 33.24 149 ARG B O 1
ATOM 2691 N N . ALA B 1 150 ? -9.486 3.440 125.456 1.00 29.41 150 ALA B N 1
ATOM 2692 C CA . ALA B 1 150 ? -8.697 2.271 125.800 1.00 32.22 150 ALA B CA 1
ATOM 2693 C C . ALA B 1 150 ? -9.493 1.001 125.517 1.00 34.16 150 ALA B C 1
ATOM 2694 O O . ALA B 1 150 ? -8.990 0.071 124.873 1.00 35.14 150 ALA B O 1
ATOM 2696 N N . VAL B 1 151 ? -10.735 0.977 125.992 1.00 29.02 151 VAL B N 1
ATOM 2697 C CA . VAL B 1 151 ? -11.621 -0.168 125.796 1.00 26.02 151 VAL B CA 1
ATOM 2698 C C . VAL B 1 151 ? -11.838 -0.419 124.300 1.00 29.61 151 VAL B C 1
ATOM 2699 O O . VAL B 1 151 ? -11.688 -1.542 123.827 1.00 26.99 151 VAL B O 1
ATOM 2703 N N . LEU B 1 152 ? -12.171 0.641 123.566 1.00 29.59 152 LEU B N 1
ATOM 2704 C CA . LEU B 1 152 ? -12.392 0.555 122.121 1.00 37.47 152 LEU B CA 1
ATOM 2705 C C . LEU B 1 152 ? -11.122 0.126 121.364 1.00 39.64 152 LEU B C 1
ATOM 2706 O O . LEU B 1 152 ? -11.197 -0.551 120.335 1.00 35.82 152 LEU B O 1
ATOM 2711 N N . SER B 1 153 ? -9.956 0.511 121.874 1.00 37.18 153 SER B N 1
ATOM 2712 C CA . SER B 1 153 ? -8.703 0.122 121.237 1.00 35.87 153 SER B CA 1
ATOM 2713 C C . SER B 1 153 ? -8.554 -1.391 121.329 1.00 30.57 153 SER B C 1
ATOM 2714 O O . SER B 1 153 ? -8.165 -2.047 120.367 1.00 36.58 153 SER B O 1
ATOM 2725 N N . LEU B 1 155 ? -10.966 -3.627 121.644 1.00 29.13 155 LEU B N 1
ATOM 2726 C CA . LEU B 1 155 ? -11.952 -4.304 120.808 1.00 40.86 155 LEU B CA 1
ATOM 2727 C C . LEU B 1 155 ? -11.658 -4.107 119.318 1.00 42.90 155 LEU B C 1
ATOM 2728 O O . LEU B 1 155 ? -11.635 -5.075 118.550 1.00 36.71 155 LEU B O 1
ATOM 2733 N N . ASN B 1 156 ? -11.414 -2.858 118.915 1.00 36.98 156 ASN B N 1
ATOM 2734 C CA . ASN B 1 156 ? -11.172 -2.570 117.510 1.00 31.11 156 ASN B CA 1
ATOM 2735 C C . ASN B 1 156 ? -9.892 -3.128 116.914 1.00 43.06 156 ASN B C 1
ATOM 2736 O O . ASN B 1 156 ? -9.876 -3.514 115.734 1.00 36.40 156 ASN B O 1
ATOM 2741 N N . TRP B 1 157 ? -8.831 -3.192 117.716 1.00 32.58 157 TRP B N 1
ATOM 2742 C CA . TRP B 1 157 ? -7.562 -3.700 117.222 1.00 34.84 157 TRP B CA 1
ATOM 2743 C C . TRP B 1 157 ? -7.655 -5.199 116.981 1.00 27.92 157 TRP B C 1
ATOM 2744 O O . TRP B 1 157 ? -6.771 -5.791 116.363 1.00 40.30 157 TRP B O 1
ATOM 2763 N N . ILE B 1 159 ? -9.447 -6.674 114.964 1.00 51.20 159 ILE B N 1
ATOM 2764 C CA . ILE B 1 159 ? -9.566 -6.901 113.527 1.00 52.82 159 ILE B CA 1
ATOM 2765 C C . ILE B 1 159 ? -8.189 -7.202 112.923 1.00 54.16 159 ILE B C 1
ATOM 2766 O O . ILE B 1 159 ? -8.076 -7.804 111.852 1.00 50.11 159 ILE B O 1
ATOM 2771 N N . ARG B 1 160 ? -7.143 -6.807 113.639 1.00 53.50 160 ARG B N 1
ATOM 2772 C CA . ARG B 1 160 ? -5.779 -7.017 113.176 1.00 57.52 160 ARG B CA 1
ATOM 2773 C C . ARG B 1 160 ? -5.156 -8.358 113.555 1.00 58.46 160 ARG B C 1
ATOM 2774 O O . ARG B 1 160 ? -4.062 -8.679 113.094 1.00 68.05 160 ARG B O 1
ATOM 2782 N N . TRP B 1 161 ? -5.820 -9.147 114.388 1.00 47.18 161 TRP B N 1
ATOM 2783 C CA . TRP B 1 161 ? -5.219 -10.414 114.768 1.00 53.86 161 TRP B CA 1
ATOM 2784 C C . TRP B 1 161 ? -6.183 -11.564 115.023 1.00 53.92 161 TRP B C 1
ATOM 2785 O O . TRP B 1 161 ? -5.789 -12.728 114.959 1.00 56.29 161 TRP B O 1
ATOM 2796 N N 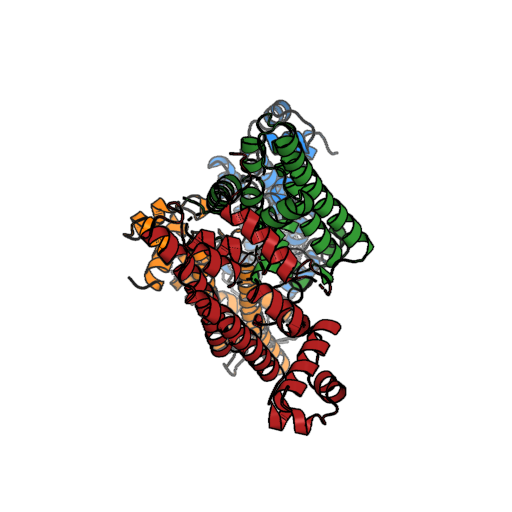. PHE B 1 162 ? -7.437 -11.258 115.327 1.00 44.78 162 PHE B N 1
ATOM 2797 C CA . PHE B 1 162 ? -8.383 -12.324 115.583 1.00 39.12 162 PHE B CA 1
ATOM 2798 C C . PHE B 1 162 ? -8.560 -13.210 114.352 1.00 46.17 162 PHE B C 1
ATOM 2799 O O . PHE B 1 162 ? -8.651 -12.720 113.226 1.00 47.60 162 PHE B O 1
ATOM 2807 N N . ARG B 1 163 ? -8.613 -14.518 114.580 1.00 52.05 163 ARG B N 1
ATOM 2808 C CA . ARG B 1 163 ? -8.786 -15.492 113.508 1.00 53.26 163 ARG B CA 1
ATOM 2809 C C . ARG B 1 163 ? -10.172 -16.125 113.620 1.00 55.12 163 ARG B C 1
ATOM 2810 O O . ARG B 1 163 ? -10.455 -16.846 114.575 1.00 50.81 163 ARG B O 1
ATOM 2818 N N . PRO B 1 164 ? -11.058 -15.852 112.645 1.00 60.84 164 PRO B N 1
ATOM 2819 C CA . PRO B 1 164 ? -12.428 -16.374 112.598 1.00 63.55 164 PRO B CA 1
ATOM 2820 C C . PRO B 1 164 ? -12.584 -17.866 112.896 1.00 63.37 164 PRO B C 1
ATOM 2821 O O . PRO B 1 164 ? -13.552 -18.271 113.540 1.00 70.73 164 PRO B O 1
ATOM 2825 N N . ASP B 1 165 ? -11.648 -18.685 112.429 1.00 68.21 165 ASP B N 1
ATOM 2826 C CA . ASP B 1 165 ? -11.730 -20.121 112.690 1.00 80.86 165 ASP B CA 1
ATOM 2827 C C . ASP B 1 165 ? -10.748 -20.544 113.778 1.00 78.78 165 ASP B C 1
ATOM 2828 O O . ASP B 1 165 ? -10.314 -21.696 113.828 1.00 78.62 165 ASP B O 1
ATOM 2833 N N . GLY B 1 166 ? -10.401 -19.601 114.647 1.00 74.13 166 GLY B N 1
ATOM 2834 C CA . GLY B 1 166 ? -9.483 -19.889 115.732 1.00 71.74 166 GLY B CA 1
ATOM 2835 C C . GLY B 1 166 ? -10.188 -20.604 116.872 1.00 69.12 166 GLY B C 1
ATOM 2836 O O . GLY B 1 166 ? -11.414 -20.744 116.847 1.00 66.70 166 GLY B O 1
ATOM 2837 N N . PRO B 1 167 ? -9.443 -21.074 117.887 1.00 64.77 167 PRO B N 1
ATOM 2838 C CA . PRO B 1 167 ? -10.044 -21.776 119.024 1.00 61.16 167 PRO B CA 1
ATOM 2839 C C . PRO B 1 167 ? -10.945 -20.870 119.859 1.00 60.93 167 PRO B C 1
ATOM 2840 O O . PRO B 1 167 ? -12.034 -21.274 120.259 1.00 66.29 167 PRO B O 1
ATOM 2852 N N . ARG B 1 169 ? -13.432 -17.629 120.847 1.00 48.76 169 ARG B N 1
ATOM 2853 C CA . ARG B 1 169 ? -14.500 -16.793 120.306 1.00 45.29 169 ARG B CA 1
ATOM 2854 C C . ARG B 1 169 ? -14.172 -15.370 120.743 1.00 45.64 169 ARG B C 1
ATOM 2855 O O . ARG B 1 169 ? -13.710 -15.151 121.863 1.00 37.81 169 ARG B O 1
ATOM 2863 N N . ALA B 1 170 ? -14.409 -14.409 119.858 1.00 42.99 170 ALA B N 1
ATOM 2864 C CA . ALA B 1 170 ? -14.119 -13.018 120.157 1.00 38.31 170 ALA B CA 1
ATOM 2865 C C . ALA B 1 170 ? -14.704 -12.647 121.514 1.00 38.13 170 ALA B C 1
ATOM 2866 O O . ALA B 1 170 ? -14.064 -11.957 122.311 1.00 28.14 170 ALA B O 1
ATOM 2868 N N . GLU B 1 171 ? -15.914 -13.132 121.773 1.00 28.66 171 GLU B N 1
ATOM 2869 C CA . GLU B 1 171 ? -16.637 -12.863 123.023 1.00 39.66 171 GLU B CA 1
ATOM 2870 C C . GLU B 1 171 ? -15.862 -13.266 124.279 1.00 43.73 171 GLU B C 1
ATOM 2871 O O . GLU B 1 171 ? -15.899 -12.572 125.308 1.00 42.59 171 GLU B O 1
ATOM 2877 N N . GLU B 1 172 ? -15.183 -14.404 124.199 1.00 45.47 172 GLU B N 1
ATOM 2878 C CA . GLU B 1 172 ? -14.394 -14.896 125.317 1.00 48.52 172 GLU B CA 1
ATOM 2879 C C . GLU B 1 172 ? -13.207 -13.956 125.468 1.00 42.95 172 GLU B C 1
ATOM 2880 O O . GLU B 1 172 ? -12.835 -13.593 126.581 1.00 38.66 172 GLU B O 1
ATOM 2886 N N . VAL B 1 173 ? -12.629 -13.555 124.337 1.00 41.65 173 VAL B N 1
ATOM 2887 C CA . VAL B 1 173 ? -11.501 -12.628 124.341 1.00 39.68 173 VAL B CA 1
ATOM 2888 C C . VAL B 1 173 ? -11.943 -11.342 125.027 1.00 35.40 173 VAL B C 1
ATOM 2889 O O . VAL B 1 173 ? -11.222 -10.798 125.870 1.00 22.90 173 VAL B O 1
ATOM 2893 N N . ALA B 1 174 ? -13.142 -10.873 124.671 1.00 29.09 174 ALA B N 1
ATOM 2894 C CA . ALA B 1 174 ? -13.683 -9.638 125.242 1.00 37.84 174 ALA B CA 1
ATOM 2895 C C . ALA B 1 174 ? -13.965 -9.768 126.734 1.00 35.61 174 ALA B C 1
ATOM 2896 O O . ALA B 1 174 ? -13.831 -8.802 127.476 1.00 35.71 174 ALA B O 1
ATOM 2898 N N . ARG B 1 175 ? -14.362 -10.959 127.168 1.00 42.30 175 ARG B N 1
ATOM 2899 C CA . ARG B 1 175 ? -14.646 -11.180 128.580 1.00 42.13 175 ARG B CA 1
ATOM 2900 C C . ARG B 1 175 ? -13.340 -11.102 129.386 1.00 33.41 175 ARG B C 1
ATOM 2901 O O . ARG B 1 175 ? -13.331 -10.619 130.511 1.00 36.84 175 ARG B O 1
ATOM 2909 N N . ALA B 1 176 ? -12.241 -11.558 128.798 1.00 30.46 176 ALA B N 1
ATOM 2910 C CA . ALA B 1 176 ? -10.940 -11.504 129.463 1.00 36.75 176 ALA B CA 1
ATOM 2911 C C . ALA B 1 176 ? -10.413 -10.056 129.466 1.00 43.67 176 ALA B C 1
ATOM 2912 O O . ALA B 1 176 ? -9.742 -9.620 130.411 1.00 36.65 176 ALA B O 1
ATOM 2914 N N . TYR B 1 177 ? -10.717 -9.306 128.407 1.00 38.89 177 TYR B N 1
ATOM 2915 C CA . TYR B 1 177 ? -10.282 -7.916 128.361 1.00 35.08 177 TYR B CA 1
ATOM 2916 C C . TYR B 1 177 ? -11.014 -7.126 129.441 1.00 39.91 177 TYR B C 1
ATOM 2917 O O . TYR B 1 177 ? -10.433 -6.224 130.053 1.00 32.63 177 TYR B O 1
ATOM 2926 N N . HIS B 1 178 ? -12.285 -7.474 129.664 1.00 27.93 178 HIS B N 1
ATOM 2927 C CA . HIS B 1 178 ? -13.117 -6.807 130.661 1.00 38.70 178 HIS B CA 1
ATOM 2928 C C . HIS B 1 178 ? -12.566 -7.058 132.064 1.00 35.32 178 HIS B C 1
ATOM 2929 O O . HIS B 1 178 ? -12.444 -6.135 132.865 1.00 38.35 178 HIS B O 1
ATOM 2936 N N . ASP B 1 179 ? -12.259 -8.317 132.354 1.00 37.97 179 ASP B N 1
ATOM 2937 C CA . ASP B 1 179 ? -11.687 -8.685 133.642 1.00 42.46 179 ASP B CA 1
ATOM 2938 C C . ASP B 1 179 ? -10.397 -7.886 133.845 1.00 37.67 179 ASP B C 1
ATOM 2939 O O . ASP B 1 179 ? -10.160 -7.337 134.917 1.00 38.43 179 ASP B O 1
ATOM 2944 N N . LEU B 1 180 ? -9.577 -7.823 132.799 1.00 35.56 180 LEU B N 1
ATOM 2945 C CA . LEU B 1 180 ? -8.317 -7.105 132.857 1.00 37.90 180 LEU B CA 1
ATOM 2946 C C . LEU B 1 180 ? -8.486 -5.609 133.093 1.00 36.36 180 LEU B C 1
ATOM 2947 O O . LEU B 1 180 ? -7.863 -5.056 133.996 1.00 40.85 180 LEU B O 1
ATOM 2952 N N . ILE B 1 181 ? -9.342 -4.958 132.308 1.00 35.85 181 ILE B N 1
ATOM 2953 C CA . ILE B 1 181 ? -9.555 -3.511 132.452 1.00 36.91 181 ILE B CA 1
ATOM 2954 C C . ILE B 1 181 ? -10.295 -3.130 133.737 1.00 33.40 181 ILE B C 1
ATOM 2955 O O . ILE B 1 181 ? -10.112 -2.048 134.271 1.00 32.04 181 ILE B O 1
ATOM 2960 N N . LEU B 1 182 ? -11.143 -4.017 134.231 1.00 37.65 182 LEU B N 1
ATOM 2961 C CA . LEU B 1 182 ? -11.884 -3.712 135.448 1.00 42.41 182 LEU B CA 1
ATOM 2962 C C . LEU B 1 182 ? -11.016 -3.832 136.704 1.00 40.93 182 LEU B C 1
ATOM 2963 O O . LEU B 1 182 ? -10.984 -2.936 137.537 1.00 32.14 182 LEU B O 1
ATOM 2968 N N . ARG B 1 183 ? -10.297 -4.937 136.818 1.00 31.44 183 ARG B N 1
ATOM 2969 C CA . ARG B 1 183 ? -9.486 -5.191 137.989 1.00 40.65 183 ARG B CA 1
ATOM 2970 C C . ARG B 1 183 ? -8.039 -4.723 137.909 1.00 40.63 183 ARG B C 1
ATOM 2971 O O . ARG B 1 183 ? -7.377 -4.569 138.934 1.00 43.01 183 ARG B O 1
ATOM 2979 N N . GLY B 1 184 ? -7.554 -4.474 136.701 1.00 30.82 184 GLY B N 1
ATOM 2980 C CA . GLY B 1 184 ? -6.178 -4.049 136.553 1.00 26.94 184 GLY B CA 1
ATOM 2981 C C . GLY B 1 184 ? -5.235 -5.232 136.688 1.00 34.14 184 GLY B C 1
ATOM 2982 O O . GLY B 1 184 ? -5.670 -6.375 136.832 1.00 32.05 184 GLY B O 1
ATOM 2983 N N . LEU B 1 185 ? -3.938 -4.954 136.672 1.00 37.20 185 LEU B N 1
ATOM 2984 C CA . LEU B 1 185 ? -2.925 -5.997 136.771 1.00 31.63 185 LEU B CA 1
ATOM 2985 C C . LEU B 1 185 ? -2.407 -6.238 138.187 1.00 35.62 185 LEU B C 1
ATOM 2986 O O . LEU B 1 185 ? -2.021 -7.351 138.522 1.00 35.60 185 LEU B O 1
ATOM 2991 N N . GLU B 1 186 ? -2.374 -5.198 139.014 1.00 38.72 186 GLU B N 1
ATOM 2992 C CA . GLU B 1 186 ? -1.858 -5.361 140.371 1.00 46.79 186 GLU B CA 1
ATOM 2993 C C . GLU B 1 186 ? -2.521 -6.486 141.161 1.00 50.55 186 GLU B C 1
ATOM 2994 O O . GLU B 1 186 ? -3.606 -6.953 140.815 1.00 52.48 186 GLU B O 1
ATOM 3000 N N . ARG B 1 187 ? -1.840 -6.916 142.220 1.00 61.05 187 ARG B N 1
ATOM 3001 C CA . ARG B 1 187 ? -2.314 -7.988 143.089 1.00 61.32 187 ARG B CA 1
ATOM 3002 C C . ARG B 1 187 ? -2.726 -7.409 144.437 1.00 66.55 187 ARG B C 1
ATOM 3003 O O . ARG B 1 187 ? -2.333 -6.292 144.789 1.00 58.16 187 ARG B O 1
ATOM 3011 N N . GLY B 1 188 ? -3.508 -8.183 145.188 1.00 76.99 188 GLY B N 1
ATOM 3012 C CA . GLY B 1 188 ? -3.989 -7.751 146.493 1.00 78.12 188 GLY B CA 1
ATOM 3013 C C . GLY B 1 188 ? -5.384 -7.199 146.295 1.00 81.07 188 GLY B C 1
ATOM 3014 O O . GLY B 1 188 ? -6.377 -7.912 146.428 1.00 78.92 188 GLY B O 1
ATOM 3015 N N . SER B 1 189 ? -5.441 -5.909 145.981 1.00 85.29 189 SER B N 1
ATOM 3016 C CA . SER B 1 189 ? -6.682 -5.208 145.693 1.00 86.12 189 SER B CA 1
ATOM 3017 C C . SER B 1 189 ? -6.448 -4.744 144.253 1.00 85.81 189 SER B C 1
ATOM 3018 O O . SER B 1 189 ? -7.221 -5.139 143.339 1.00 78.89 189 SER B O 1
ATOM 3021 N N . ASP C 1 6 ? -7.483 20.902 92.643 1.00 73.63 6 ASP C N 1
ATOM 3022 C CA . ASP C 1 6 ? -6.722 19.951 93.513 1.00 72.82 6 ASP C CA 1
ATOM 3023 C C . ASP C 1 6 ? -7.793 19.062 94.153 1.00 77.50 6 ASP C C 1
ATOM 3024 O O . ASP C 1 6 ? -8.974 19.108 93.725 1.00 70.94 6 ASP C O 1
ATOM 3029 N N . ARG C 1 7 ? -7.407 18.299 95.176 1.00 81.34 7 ARG C N 1
ATOM 3030 C CA . ARG C 1 7 ? -8.314 17.363 95.834 1.00 82.79 7 ARG C CA 1
ATOM 3031 C C . ARG C 1 7 ? -9.240 17.905 96.921 1.00 79.46 7 ARG C C 1
ATOM 3032 O O . ARG C 1 7 ? -10.455 17.737 96.816 1.00 83.46 7 ARG C O 1
ATOM 3040 N N . ILE C 1 8 ? -8.694 18.527 97.966 1.00 67.40 8 ILE C N 1
ATOM 3041 C CA . ILE C 1 8 ? -9.546 19.058 99.031 1.00 61.67 8 ILE C CA 1
ATOM 3042 C C . ILE C 1 8 ? -10.696 19.878 98.448 1.00 54.95 8 ILE C C 1
ATOM 3043 O O . ILE C 1 8 ? -11.821 19.805 98.942 1.00 48.25 8 ILE C O 1
ATOM 3048 N N . LEU C 1 9 ? -10.405 20.660 97.410 1.00 39.17 9 LEU C N 1
ATOM 3049 C CA . LEU C 1 9 ? -11.430 21.483 96.776 1.00 42.53 9 LEU C CA 1
ATOM 3050 C C . LEU C 1 9 ? -12.464 20.587 96.108 1.00 42.23 9 LEU C C 1
ATOM 3051 O O . LEU C 1 9 ? -13.660 20.906 96.089 1.00 35.73 9 LEU C O 1
ATOM 3056 N N . GLU C 1 10 ? -12.005 19.459 95.573 1.00 35.23 10 GLU C N 1
ATOM 3057 C CA . GLU C 1 10 ? -12.901 18.528 94.917 1.00 37.68 10 GLU C CA 1
ATOM 3058 C C . GLU C 1 10 ? -13.812 17.853 95.933 1.00 38.64 10 GLU C C 1
ATOM 3059 O O . GLU C 1 10 ? -15.001 17.665 95.685 1.00 31.82 10 GLU C O 1
ATOM 3065 N N . GLU C 1 11 ? -13.246 17.496 97.079 1.00 41.98 11 GLU C N 1
ATOM 3066 C CA . GLU C 1 11 ? -13.997 16.858 98.144 1.00 38.80 11 GLU C CA 1
ATOM 3067 C C . GLU C 1 11 ? -14.989 17.842 98.740 1.00 36.01 11 GLU C C 1
ATOM 3068 O O . GLU C 1 11 ? -16.131 17.481 99.044 1.00 33.12 11 GLU C O 1
ATOM 3074 N N . ALA C 1 12 ? -14.546 19.082 98.920 1.00 27.59 12 ALA C N 1
ATOM 3075 C CA . ALA C 1 12 ? -15.410 20.117 99.473 1.00 31.49 12 ALA C CA 1
ATOM 3076 C C . ALA C 1 12 ? -16.593 20.333 98.515 1.00 29.03 12 ALA C C 1
ATOM 3077 O O . ALA C 1 12 ? -17.748 20.400 98.943 1.00 26.98 12 ALA C O 1
ATOM 3079 N N . ALA C 1 13 ? -16.286 20.444 97.227 1.00 20.35 13 ALA C N 1
ATOM 3080 C CA . ALA C 1 13 ? -17.313 20.653 96.217 1.00 32.89 13 ALA C CA 1
ATOM 3081 C C . ALA C 1 13 ? -18.352 19.531 96.276 1.00 28.62 13 ALA C C 1
ATOM 3082 O O . ALA C 1 13 ? -19.542 19.809 96.235 1.00 31.63 13 ALA C O 1
ATOM 3084 N N . LYS C 1 14 ? -17.908 18.276 96.393 1.00 27.49 14 LYS C N 1
ATOM 3085 C CA . LYS C 1 14 ? -18.836 17.146 96.498 1.00 25.55 14 LYS C CA 1
ATOM 3086 C C . LYS C 1 14 ? -19.684 17.245 97.762 1.00 32.65 14 LYS C C 1
ATOM 3087 O O . LYS C 1 14 ? -20.896 17.012 97.731 1.00 27.25 14 LYS C O 1
ATOM 3093 N N . LEU C 1 15 ? -19.049 17.577 98.884 1.00 29.03 15 LEU C N 1
ATOM 3094 C CA . LEU C 1 15 ? -19.796 17.698 100.121 1.00 34.82 15 LEU C CA 1
ATOM 3095 C C . LEU C 1 15 ? -20.846 18.812 100.000 1.00 41.04 15 LEU C C 1
ATOM 3096 O O . LEU C 1 15 ? -21.984 18.655 100.442 1.00 32.54 15 LEU C O 1
ATOM 3101 N N . PHE C 1 16 ? -20.461 19.939 99.409 1.00 32.28 16 PHE C N 1
ATOM 3102 C CA . PHE C 1 16 ? -21.394 21.050 99.244 1.00 37.34 16 PHE C CA 1
ATOM 3103 C C . PHE C 1 16 ? -22.565 20.630 98.350 1.00 33.66 16 PHE C C 1
ATOM 3104 O O . PHE C 1 16 ? -23.695 21.046 98.566 1.00 37.61 16 PHE C O 1
ATOM 3112 N N . THR C 1 17 ? -22.286 19.797 97.355 1.00 37.85 17 THR C N 1
ATOM 3113 C CA . THR C 1 17 ? -23.321 19.325 96.439 1.00 38.21 17 THR C CA 1
ATOM 3114 C C . THR C 1 17 ? -24.279 18.367 97.131 1.00 39.95 17 THR C C 1
ATOM 3115 O O . THR C 1 17 ? -25.489 18.434 96.926 1.00 35.91 17 THR C O 1
ATOM 3119 N N . GLU C 1 18 ? -23.725 17.485 97.956 1.00 40.69 18 GLU C N 1
ATOM 3120 C CA . GLU C 1 18 ? -24.512 16.489 98.681 1.00 38.46 18 GLU C CA 1
ATOM 3121 C C . GLU C 1 18 ? -25.271 17.068 99.860 1.00 37.08 18 GLU C C 1
ATOM 3122 O O . GLU C 1 18 ? -26.396 16.659 100.134 1.00 48.96 18 GLU C O 1
ATOM 3128 N N . LYS C 1 19 ? -24.674 18.040 100.538 1.00 44.11 19 LYS C N 1
ATOM 3129 C CA . LYS C 1 19 ? -25.281 18.619 101.738 1.00 46.80 19 LYS C CA 1
ATOM 3130 C C . LYS C 1 19 ? -25.643 20.108 101.689 1.00 45.83 19 LYS C C 1
ATOM 3131 O O . LYS C 1 19 ? -26.330 20.607 102.583 1.00 40.35 19 LYS C O 1
ATOM 3137 N N . GLY C 1 20 ? -25.179 20.820 100.665 1.00 44.39 20 GLY C N 1
ATOM 3138 C CA . GLY C 1 20 ? -25.480 22.243 100.563 1.00 39.99 20 GLY C CA 1
ATOM 3139 C C . GLY C 1 20 ? -24.385 23.113 101.166 1.00 49.88 20 GLY C C 1
ATOM 3140 O O . GLY C 1 20 ? -23.843 22.776 102.218 1.00 42.72 20 GLY C O 1
ATOM 3141 N N . TYR C 1 21 ? -24.069 24.241 100.522 1.00 44.44 21 TYR C N 1
ATOM 3142 C CA . TYR C 1 21 ? -23.013 25.136 101.012 1.00 44.25 21 TYR C CA 1
ATOM 3143 C C . TYR C 1 21 ? -23.272 25.711 102.407 1.00 51.20 21 TYR C C 1
ATOM 3144 O O . TYR C 1 21 ? -22.460 25.538 103.321 1.00 43.13 21 TYR C O 1
ATOM 3153 N N . GLU C 1 22 ? -24.397 26.407 102.565 1.00 55.62 22 GLU C N 1
ATOM 3154 C CA . GLU C 1 22 ? -24.753 27.018 103.843 1.00 57.65 22 GLU C CA 1
ATOM 3155 C C . GLU C 1 22 ? -24.889 26.024 104.995 1.00 56.06 22 GLU C C 1
ATOM 3156 O O . GLU C 1 22 ? -24.516 26.327 106.127 1.00 58.22 22 GLU C O 1
ATOM 3162 N N . ALA C 1 23 ? -25.429 24.845 104.707 1.00 50.43 23 ALA C N 1
ATOM 3163 C CA . ALA C 1 23 ? -25.619 23.818 105.729 1.00 51.09 23 ALA C CA 1
ATOM 3164 C C . ALA C 1 23 ? -24.326 23.093 106.106 1.00 55.31 23 ALA C C 1
ATOM 3165 O O . ALA C 1 23 ? -24.265 22.417 107.135 1.00 53.68 23 ALA C O 1
ATOM 3167 N N . THR C 1 24 ? -23.294 23.219 105.278 1.00 47.16 24 THR C N 1
ATOM 3168 C CA . THR C 1 24 ? -22.036 22.558 105.576 1.00 40.05 24 THR C CA 1
ATOM 3169 C C . THR C 1 24 ? -21.094 23.497 106.321 1.00 41.38 24 THR C C 1
ATOM 3170 O O . THR C 1 24 ? -20.709 24.536 105.804 1.00 48.41 24 THR C O 1
ATOM 3174 N N . SER C 1 25 ? -20.732 23.122 107.542 1.00 42.85 25 SER C N 1
ATOM 3175 C CA . SER C 1 25 ? -19.819 23.910 108.367 1.00 45.10 25 SER C CA 1
ATOM 3176 C C . SER C 1 25 ? -18.367 23.575 108.046 1.00 39.26 25 SER C C 1
ATOM 3177 O O . SER C 1 25 ? -18.079 22.577 107.388 1.00 39.10 25 SER C O 1
ATOM 3180 N N . VAL C 1 26 ? -17.453 24.413 108.522 1.00 43.80 26 VAL C N 1
ATOM 3181 C CA . VAL C 1 26 ? -16.030 24.182 108.313 1.00 36.30 26 VAL C CA 1
ATOM 3182 C C . VAL C 1 26 ? -15.660 22.886 109.050 1.00 42.83 26 VAL C C 1
ATOM 3183 O O . VAL C 1 26 ? -14.797 22.128 108.607 1.00 39.19 26 VAL C O 1
ATOM 3187 N N . GLN C 1 27 ? -16.337 22.637 110.170 1.00 41.87 27 GLN C N 1
ATOM 3188 C CA . GLN C 1 27 ? -16.093 21.442 110.964 1.00 46.29 27 GLN C CA 1
ATOM 3189 C C . GLN C 1 27 ? -16.488 20.202 110.177 1.00 47.84 27 GLN C C 1
ATOM 3190 O O . GLN C 1 27 ? -15.780 19.185 110.222 1.00 41.27 27 GLN C O 1
ATOM 3196 N N . ASP C 1 28 ? -17.612 20.278 109.462 1.00 33.52 28 ASP C N 1
ATOM 3197 C CA . ASP C 1 28 ? -18.049 19.144 108.643 1.00 37.94 28 ASP C CA 1
ATOM 3198 C C . ASP C 1 28 ? -17.000 18.848 107.586 1.00 32.31 28 ASP C C 1
ATOM 3199 O O . ASP C 1 28 ? -16.662 17.689 107.351 1.00 35.54 28 ASP C O 1
ATOM 3204 N N . LEU C 1 29 ? -16.506 19.907 106.938 1.00 40.22 29 LEU C N 1
ATOM 3205 C CA . LEU C 1 29 ? -15.486 19.784 105.894 1.00 38.57 29 LEU C CA 1
ATOM 3206 C C . LEU C 1 29 ? -14.212 19.163 106.427 1.00 33.79 29 LEU C C 1
ATOM 3207 O O . LEU C 1 29 ? -13.630 18.297 105.787 1.00 38.75 29 LEU C O 1
ATOM 3212 N N . ALA C 1 30 ? -13.772 19.619 107.594 1.00 39.53 30 ALA C N 1
ATOM 3213 C CA . ALA C 1 30 ? -12.559 19.083 108.202 1.00 37.52 30 ALA C CA 1
ATOM 3214 C C . ALA C 1 30 ? -12.743 17.582 108.483 1.00 36.82 30 ALA C C 1
ATOM 3215 O O . ALA C 1 30 ? -11.890 16.777 108.129 1.00 40.99 30 ALA C O 1
ATOM 3217 N N . GLN C 1 31 ? -13.860 17.221 109.110 1.00 36.26 31 GLN C N 1
ATOM 3218 C CA . GLN C 1 31 ? -14.171 15.824 109.430 1.00 42.52 31 GLN C CA 1
ATOM 3219 C C . GLN C 1 31 ? -14.227 14.972 108.160 1.00 48.00 31 GLN C C 1
ATOM 3220 O O . GLN C 1 31 ? -13.622 13.904 108.086 1.00 46.74 31 GLN C O 1
ATOM 3226 N N . ALA C 1 32 ? -14.963 15.458 107.166 1.00 42.07 32 ALA C N 1
ATOM 3227 C CA . ALA C 1 32 ? -15.097 14.762 105.889 1.00 49.92 32 ALA C CA 1
ATOM 3228 C C . ALA C 1 32 ? -13.753 14.631 105.172 1.00 48.36 32 ALA C C 1
ATOM 3229 O O . ALA C 1 32 ? -13.459 13.595 104.573 1.00 50.81 32 ALA C O 1
ATOM 3231 N N . LEU C 1 33 ? -12.945 15.686 105.222 1.00 46.61 33 LEU C N 1
ATOM 3232 C CA . LEU C 1 33 ? -11.634 15.679 104.575 1.00 55.82 33 LEU C CA 1
ATOM 3233 C C . LEU C 1 33 ? -10.580 15.008 105.448 1.00 52.29 33 LEU C C 1
ATOM 3234 O O . LEU C 1 33 ? -9.430 14.864 105.043 1.00 56.03 33 LEU C O 1
ATOM 3239 N N . GLY C 1 34 ? -10.971 14.583 106.641 1.00 55.66 34 GLY C N 1
ATOM 3240 C CA . GLY C 1 34 ? -9.995 13.967 107.516 1.00 60.01 34 GLY C CA 1
ATOM 3241 C C . GLY C 1 34 ? -8.883 14.979 107.730 1.00 64.72 34 GLY C C 1
ATOM 3242 O O . GLY C 1 34 ? -7.731 14.737 107.378 1.00 70.09 34 GLY C O 1
ATOM 3243 N N . LEU C 1 35 ? -9.253 16.131 108.282 1.00 58.41 35 LEU C N 1
ATOM 3244 C CA . LEU C 1 35 ? -8.327 17.220 108.567 1.00 48.84 35 LEU C CA 1
ATOM 3245 C C . LEU C 1 35 ? -8.836 17.947 109.800 1.00 55.25 35 LEU C C 1
ATOM 3246 O O . LEU C 1 35 ? -10.026 17.885 110.127 1.00 51.11 35 LEU C O 1
ATOM 3251 N N . SER C 1 36 ? -7.937 18.635 110.489 1.00 44.04 36 SER C N 1
ATOM 3252 C CA . SER C 1 36 ? -8.327 19.398 111.657 1.00 40.62 36 SER C CA 1
ATOM 3253 C C . SER C 1 36 ? -8.852 20.705 111.083 1.00 41.33 36 SER C C 1
ATOM 3254 O O . SER C 1 36 ? -8.506 21.077 109.960 1.00 44.08 36 SER C O 1
ATOM 3257 N N . LYS C 1 37 ? -9.689 21.396 111.843 1.00 37.83 37 LYS C N 1
ATOM 3258 C CA . LYS C 1 37 ? -10.233 22.666 111.394 1.00 47.75 37 LYS C CA 1
ATOM 3259 C C . LYS C 1 37 ? -9.090 23.650 111.109 1.00 50.21 37 LYS C C 1
ATOM 3260 O O . LYS C 1 37 ? -9.144 24.426 110.149 1.00 53.80 37 LYS C O 1
ATOM 3266 N N . ALA C 1 38 ? -8.049 23.596 111.937 1.00 48.64 38 ALA C N 1
ATOM 3267 C CA . ALA C 1 38 ? -6.896 24.480 111.796 1.00 42.93 38 ALA C CA 1
ATOM 3268 C C . ALA C 1 38 ? -6.116 24.262 110.494 1.00 41.06 38 ALA C C 1
ATOM 3269 O O . ALA C 1 38 ? -5.657 25.221 109.872 1.00 41.66 38 ALA C O 1
ATOM 3271 N N . ALA C 1 39 ? -5.947 23.011 110.086 1.00 34.55 39 ALA C N 1
ATOM 3272 C CA . ALA C 1 39 ? -5.220 22.727 108.848 1.00 41.04 39 ALA C CA 1
ATOM 3273 C C . ALA C 1 39 ? -6.005 23.271 107.659 1.00 47.55 39 ALA C C 1
ATOM 3274 O O . ALA C 1 39 ? -5.429 23.729 106.668 1.00 42.65 39 ALA C O 1
ATOM 3276 N N . LEU C 1 40 ? -7.328 23.205 107.767 1.00 44.01 40 LEU C N 1
ATOM 3277 C CA . LEU C 1 40 ? -8.206 23.688 106.721 1.00 38.11 40 LEU C CA 1
ATOM 3278 C C . LEU C 1 40 ? -8.017 25.195 106.617 1.00 40.47 40 LEU C C 1
ATOM 3279 O O . LEU C 1 40 ? -7.979 25.744 105.515 1.00 43.27 40 LEU C O 1
ATOM 3284 N N . TYR C 1 41 ? -7.892 25.863 107.764 1.00 34.59 41 TYR C N 1
ATOM 3285 C CA . TYR C 1 41 ? -7.692 27.312 107.784 1.00 37.16 41 TYR C CA 1
ATOM 3286 C C . TYR C 1 41 ? -6.322 27.713 107.275 1.00 39.28 41 TYR C C 1
ATOM 3287 O O . TYR C 1 41 ? -6.171 28.717 106.588 1.00 36.14 41 TYR C O 1
ATOM 3296 N N . HIS C 1 42 ? -5.311 26.934 107.631 1.00 41.72 42 HIS C N 1
ATOM 3297 C CA . HIS C 1 42 ? -3.960 27.231 107.177 1.00 45.71 42 HIS C CA 1
ATOM 3298 C C . HIS C 1 42 ? -3.921 27.207 105.650 1.00 49.80 42 HIS C C 1
ATOM 3299 O O . HIS C 1 42 ? -3.319 28.082 105.018 1.00 48.25 42 HIS C O 1
ATOM 3306 N N . HIS C 1 43 ? -4.586 26.206 105.071 1.00 38.27 43 HIS C N 1
ATOM 3307 C CA . HIS C 1 43 ? -4.622 26.019 103.623 1.00 41.14 43 HIS C CA 1
ATOM 3308 C C . HIS C 1 43 ? -5.478 26.996 102.842 1.00 39.71 43 HIS C C 1
ATOM 3309 O O . HIS C 1 43 ? -5.141 27.331 101.708 1.00 40.28 43 HIS C O 1
ATOM 3316 N N . PHE C 1 44 ? -6.575 27.462 103.433 1.00 39.32 44 PHE C N 1
ATOM 3317 C CA . PHE C 1 44 ? -7.464 28.380 102.723 1.00 47.47 44 PHE C CA 1
ATOM 3318 C C . PHE C 1 44 ? -7.832 29.653 103.477 1.00 47.04 44 PHE C C 1
ATOM 3319 O O . PHE C 1 44 ? -8.365 30.591 102.883 1.00 46.49 44 PHE C O 1
ATOM 3327 N N . GLY C 1 45 ? -7.558 29.690 104.777 1.00 49.07 45 GLY C N 1
ATOM 3328 C CA . GLY C 1 45 ? -7.881 30.873 105.560 1.00 49.24 45 GLY C CA 1
ATOM 3329 C C . GLY C 1 45 ? -9.335 30.980 106.004 1.00 46.23 45 GLY C C 1
ATOM 3330 O O . GLY C 1 45 ? -9.606 31.395 107.131 1.00 49.17 45 GLY C O 1
ATOM 3331 N N . SER C 1 46 ? -10.279 30.612 105.137 1.00 44.55 46 SER C N 1
ATOM 3332 C CA . SER C 1 46 ? -11.695 30.692 105.501 1.00 37.06 46 SER C CA 1
ATOM 3333 C C . SER C 1 46 ? -12.565 29.855 104.585 1.00 46.34 46 SER C C 1
ATOM 3334 O O . SER C 1 46 ? -12.118 29.392 103.535 1.00 52.45 46 SER C O 1
ATOM 3337 N N . LYS C 1 47 ? -13.822 29.685 104.981 1.00 41.02 47 LYS C N 1
ATOM 3338 C CA . LYS C 1 47 ? -14.775 28.917 104.196 1.00 36.02 47 LYS C CA 1
ATOM 3339 C C . LYS C 1 47 ? -15.041 29.586 102.841 1.00 40.95 47 LYS C C 1
ATOM 3340 O O . LYS C 1 47 ? -15.010 28.933 101.794 1.00 40.37 47 LYS C O 1
ATOM 3346 N N . GLU C 1 48 ? -15.290 30.893 102.874 1.00 37.08 48 GLU C N 1
ATOM 3347 C CA . GLU C 1 48 ? -15.587 31.656 101.672 1.00 35.22 48 GLU C CA 1
ATOM 3348 C C . GLU C 1 48 ? -14.466 31.577 100.646 1.00 29.39 48 GLU C C 1
ATOM 3349 O O . GLU C 1 48 ? -14.728 31.567 99.446 1.00 38.21 48 GLU C O 1
ATOM 3355 N N . GLU C 1 49 ? -13.221 31.501 101.108 1.00 27.62 49 GLU C N 1
ATOM 3356 C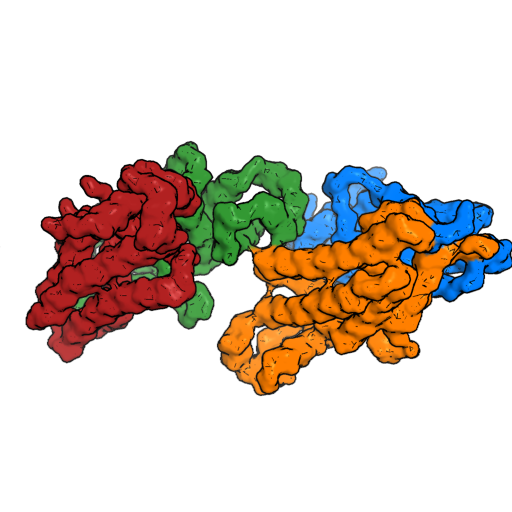 CA . GLU C 1 49 ? -12.073 31.395 100.201 1.00 28.58 49 GLU C CA 1
ATOM 3357 C C . GLU C 1 49 ? -12.158 30.050 99.461 1.00 30.31 49 GLU C C 1
ATOM 3358 O O . GLU C 1 49 ? -11.763 29.938 98.303 1.00 34.65 49 GLU C O 1
ATOM 3364 N N . ILE C 1 50 ? -12.687 29.035 100.138 1.00 28.52 50 ILE C N 1
ATOM 3365 C CA . ILE C 1 50 ? -12.827 27.714 99.538 1.00 33.22 50 ILE C CA 1
ATOM 3366 C C . ILE C 1 50 ? -13.919 27.755 98.453 1.00 28.13 50 ILE C C 1
ATOM 3367 O O . ILE C 1 50 ? -13.763 27.178 97.389 1.00 26.62 50 ILE C O 1
ATOM 3372 N N . LEU C 1 51 ? -15.025 28.435 98.736 1.00 26.25 51 LEU C N 1
ATOM 3373 C CA . LEU C 1 51 ? -16.100 28.569 97.759 1.00 34.63 51 LEU C CA 1
ATOM 3374 C C . LEU C 1 51 ? -15.532 29.291 96.536 1.00 32.46 51 LEU C C 1
ATOM 3375 O O . LEU C 1 51 ? -15.747 28.876 95.393 1.00 32.53 51 LEU C O 1
ATOM 3380 N N . TYR C 1 52 ? -14.769 30.349 96.800 1.00 33.23 52 TYR C N 1
ATOM 3381 C CA . TYR C 1 52 ? -14.132 31.152 95.758 1.00 32.50 52 TYR C CA 1
ATOM 3382 C C . TYR C 1 52 ? -13.173 30.338 94.872 1.00 35.20 52 TYR C C 1
ATOM 3383 O O . TYR C 1 52 ? -13.206 30.457 93.642 1.00 26.80 52 TYR C O 1
ATOM 3392 N N . GLU C 1 53 ? -12.328 29.514 95.489 1.00 30.00 53 GLU C N 1
ATOM 3393 C CA . GLU C 1 53 ? -11.366 28.709 94.719 1.00 30.55 53 GLU C CA 1
ATOM 3394 C C . GLU C 1 53 ? -12.090 27.615 93.916 1.00 23.01 53 GLU C C 1
ATOM 3395 O O . GLU C 1 53 ? -11.709 27.266 92.798 1.00 24.64 53 GLU C O 1
ATOM 3401 N N . ILE C 1 54 ? -13.159 27.089 94.474 1.00 25.18 54 ILE C N 1
ATOM 3402 C CA . ILE C 1 54 ? -13.946 26.117 93.722 1.00 25.28 54 ILE C CA 1
ATOM 3403 C C . ILE C 1 54 ? -14.559 26.838 92.493 1.00 26.26 54 ILE C C 1
ATOM 3404 O O . ILE C 1 54 ? -14.513 26.332 91.371 1.00 27.03 54 ILE C O 1
ATOM 3409 N N . SER C 1 55 ? -15.104 28.038 92.697 1.00 24.68 55 SER C N 1
ATOM 3410 C CA . SER C 1 55 ? -15.713 28.776 91.585 1.00 26.07 55 SER C CA 1
ATOM 3411 C C . SER C 1 55 ? -14.668 29.117 90.529 1.00 32.76 55 SER C C 1
ATOM 3412 O O . SER C 1 55 ? -14.925 29.037 89.321 1.00 30.90 55 SER C O 1
ATOM 3415 N N . LEU C 1 56 ? -13.487 29.492 91.005 1.00 29.73 56 LEU C N 1
ATOM 3416 C CA . LEU C 1 56 ? -12.369 29.871 90.157 1.00 27.73 56 LEU C CA 1
ATOM 3417 C C . LEU C 1 56 ? -11.915 28.696 89.305 1.00 27.29 56 LEU C C 1
ATOM 3418 O O . LEU C 1 56 ? -11.750 28.813 88.089 1.00 32.51 56 LEU C O 1
ATOM 3423 N N . LEU C 1 57 ? -11.726 27.548 89.938 1.00 32.58 57 LEU C N 1
ATOM 3424 C CA . LEU C 1 57 ? -11.291 26.377 89.190 1.00 35.59 57 LEU C CA 1
ATOM 3425 C C . LEU C 1 57 ? -12.279 26.070 88.075 1.00 29.05 57 LEU C C 1
ATOM 3426 O O . LEU C 1 57 ? -11.878 25.805 86.946 1.00 36.10 57 LEU C O 1
ATOM 3431 N N . ALA C 1 58 ? -13.569 26.111 88.397 1.00 31.20 58 ALA C N 1
ATOM 3432 C CA . ALA C 1 58 ? -14.602 25.815 87.416 1.00 33.63 58 ALA C CA 1
ATOM 3433 C C . ALA C 1 58 ? -14.624 26.799 86.251 1.00 29.74 58 ALA C C 1
ATOM 3434 O O . ALA C 1 58 ? -14.717 26.392 85.101 1.00 38.27 58 ALA C O 1
ATOM 3436 N N . LEU C 1 59 ? -14.539 28.091 86.548 1.00 33.02 59 LEU C N 1
ATOM 3437 C CA . LEU C 1 59 ? -14.607 29.108 85.503 1.00 26.70 59 LEU C CA 1
ATOM 3438 C C . LEU C 1 59 ? -13.362 29.186 84.647 1.00 33.29 59 LEU C C 1
ATOM 3439 O O . LEU C 1 59 ? -13.452 29.425 83.435 1.00 28.06 59 LEU C O 1
ATOM 3444 N N . LYS C 1 60 ? -12.201 28.968 85.262 1.00 33.69 60 LYS C N 1
ATOM 3445 C CA . LYS C 1 60 ? -10.946 28.989 84.517 1.00 38.27 60 LYS C CA 1
ATOM 3446 C C . LYS C 1 60 ? -10.908 27.788 83.582 1.00 38.71 60 LYS C C 1
ATOM 3447 O O . LYS C 1 60 ? -10.490 27.906 82.429 1.00 33.26 60 LYS C O 1
ATOM 3453 N N . GLY C 1 61 ? -11.353 26.637 84.080 1.00 41.29 61 GLY C N 1
ATOM 3454 C CA . GLY C 1 61 ? -11.366 25.440 83.256 1.00 36.20 61 GLY C CA 1
ATOM 3455 C C . GLY C 1 61 ? -12.332 25.646 82.103 1.00 38.36 61 GLY C C 1
ATOM 3456 O O . GLY C 1 61 ? -12.066 25.260 80.964 1.00 38.68 61 GLY C O 1
ATOM 3457 N N . LEU C 1 62 ? -13.456 26.285 82.396 1.00 35.21 62 LEU C N 1
ATOM 3458 C CA . LEU C 1 62 ? -14.465 26.531 81.376 1.00 44.20 62 LEU C CA 1
ATOM 3459 C C . LEU C 1 62 ? -13.930 27.481 80.312 1.00 39.31 62 LEU C C 1
ATOM 3460 O O . LEU C 1 62 ? -14.036 27.209 79.116 1.00 39.07 62 LEU C O 1
ATOM 3465 N N . VAL C 1 63 ? -13.345 28.591 80.751 1.00 39.33 63 VAL C N 1
ATOM 3466 C CA . VAL C 1 63 ? -12.779 29.566 79.830 1.00 40.32 63 VAL C CA 1
ATOM 3467 C C . VAL C 1 63 ? -11.749 28.889 78.927 1.00 45.54 63 VAL C C 1
ATOM 3468 O O . VAL C 1 63 ? -11.712 29.132 77.724 1.00 41.56 63 VAL C O 1
ATOM 3472 N N . ALA C 1 64 ? -10.918 28.036 79.517 1.00 40.21 64 ALA C N 1
ATOM 3473 C CA . ALA C 1 64 ? -9.883 27.335 78.763 1.00 48.93 64 ALA C CA 1
ATOM 3474 C C . ALA C 1 64 ? -10.446 26.366 77.728 1.00 48.65 64 ALA C C 1
ATOM 3475 O O . ALA C 1 64 ? -10.065 26.406 76.555 1.00 48.82 64 ALA C O 1
ATOM 3477 N N . ALA C 1 65 ? -11.341 25.487 78.165 1.00 43.39 65 ALA C N 1
ATOM 3478 C CA . ALA C 1 65 ? -11.928 24.503 77.271 1.00 40.06 65 ALA C CA 1
ATOM 3479 C C . ALA C 1 65 ? -12.560 25.204 76.078 1.00 44.63 65 ALA C C 1
ATOM 3480 O O . ALA C 1 65 ? -12.564 24.675 74.969 1.00 53.63 65 ALA C O 1
ATOM 3482 N N . GLY C 1 66 ? -13.077 26.405 76.306 1.00 37.79 66 GLY C N 1
ATOM 3483 C CA . GLY C 1 66 ? -13.701 27.160 75.230 1.00 44.36 66 GLY C CA 1
ATOM 3484 C C . GLY C 1 66 ? -12.720 27.815 74.271 1.00 51.27 66 GLY C C 1
ATOM 3485 O O . GLY C 1 66 ? -12.985 27.905 73.070 1.00 49.48 66 GLY C O 1
ATOM 3486 N N . GLU C 1 67 ? -11.591 28.282 74.802 1.00 40.32 67 GLU C N 1
ATOM 3487 C CA . GLU C 1 67 ? -10.561 28.934 73.995 1.00 41.68 67 GLU C CA 1
ATOM 3488 C C . GLU C 1 67 ? -10.025 28.001 72.925 1.00 35.85 67 GLU C C 1
ATOM 3489 O O . GLU C 1 67 ? -9.515 28.452 71.906 1.00 39.50 67 GLU C O 1
ATOM 3495 N N . LYS C 1 68 ? -10.111 26.700 73.176 1.00 35.55 68 LYS C N 1
ATOM 3496 C CA . LYS C 1 68 ? -9.628 25.714 72.225 1.00 43.59 68 LYS C CA 1
ATOM 3497 C C . LYS C 1 68 ? -10.403 25.823 70.903 1.00 50.91 68 LYS C C 1
ATOM 3498 O O . LYS C 1 68 ? -9.883 25.503 69.834 1.00 43.39 68 LYS C O 1
ATOM 3504 N N . ALA C 1 69 ? -11.645 26.292 70.988 1.00 52.29 69 ALA C N 1
ATOM 3505 C CA . ALA C 1 69 ? -12.513 26.421 69.821 1.00 53.58 69 ALA C CA 1
ATOM 3506 C C . ALA C 1 69 ? -12.228 27.641 68.956 1.00 57.54 69 ALA C C 1
ATOM 3507 O O . ALA C 1 69 ? -12.509 27.632 67.756 1.00 49.29 69 ALA C O 1
ATOM 3509 N N . LEU C 1 70 ? -11.686 28.694 69.564 1.00 57.18 70 LEU C N 1
ATOM 3510 C CA . LEU C 1 70 ? -11.379 29.912 68.826 1.00 54.48 70 LEU C CA 1
ATOM 3511 C C . LEU C 1 70 ? -10.402 29.621 67.698 1.00 61.48 70 LEU C C 1
ATOM 3512 O O . LEU C 1 70 ? -10.346 30.353 66.702 1.00 57.17 70 LEU C O 1
ATOM 3517 N N . GLU C 1 71 ? -9.637 28.546 67.865 1.00 57.92 71 GLU C N 1
ATOM 3518 C CA . GLU C 1 71 ? -8.633 28.151 66.891 1.00 65.59 71 GLU C CA 1
ATOM 3519 C C . GLU C 1 71 ? -9.176 27.294 65.750 1.00 70.19 71 GLU C C 1
ATOM 3520 O O . GLU C 1 71 ? -8.406 26.799 64.920 1.00 68.18 71 GLU C O 1
ATOM 3526 N N . VAL C 1 72 ? -10.494 27.115 65.708 1.00 64.36 72 VAL C N 1
ATOM 3527 C CA . VAL C 1 72 ? -11.098 26.321 64.649 1.00 62.28 72 VAL C CA 1
ATOM 3528 C C . VAL C 1 72 ? -11.565 27.234 63.523 1.00 63.97 72 VAL C C 1
ATOM 3529 O O . VAL C 1 72 ? -12.450 28.076 63.703 1.00 62.68 72 VAL C O 1
ATOM 3533 N N . ALA C 1 73 ? -10.953 27.052 62.358 1.00 57.73 73 ALA C N 1
ATOM 3534 C CA . ALA C 1 73 ? -11.247 27.863 61.183 1.00 56.70 73 ALA C CA 1
ATOM 3535 C C . ALA C 1 73 ? -12.732 27.967 60.863 1.00 52.71 73 ALA C C 1
ATOM 3536 O O . ALA C 1 73 ? -13.288 29.066 60.791 1.00 54.99 73 ALA C O 1
ATOM 3538 N N . ASP C 1 74 ? -13.365 26.818 60.664 1.00 49.42 74 ASP C N 1
ATOM 3539 C CA . ASP C 1 74 ? -14.782 26.778 60.343 1.00 49.08 74 ASP C CA 1
ATOM 3540 C C . ASP C 1 74 ? -15.626 27.234 61.534 1.00 48.82 74 ASP C C 1
ATOM 3541 O O . ASP C 1 74 ? -15.626 26.605 62.591 1.00 47.61 74 ASP C O 1
ATOM 3546 N N . PRO C 1 75 ? -16.350 28.350 61.376 1.00 54.00 75 PRO C N 1
ATOM 3547 C CA . PRO C 1 75 ? -17.195 28.883 62.450 1.00 51.77 75 PRO C CA 1
ATOM 3548 C C . PRO C 1 75 ? -18.217 27.875 62.977 1.00 50.55 75 PRO C C 1
ATOM 3549 O O . PRO C 1 75 ? -18.469 27.806 64.178 1.00 45.81 75 PRO C O 1
ATOM 3553 N N . LYS C 1 76 ? -18.808 27.096 62.079 1.00 41.19 76 LYS C N 1
ATOM 3554 C CA . LYS C 1 76 ? -19.806 26.119 62.493 1.00 46.65 76 LYS C CA 1
ATOM 3555 C C . LYS C 1 76 ? -19.194 25.064 63.397 1.00 47.14 76 LYS C C 1
ATOM 3556 O O . LYS C 1 76 ? -19.803 24.647 64.382 1.00 45.46 76 LYS C O 1
ATOM 3562 N N . GLU C 1 77 ? -17.990 24.638 63.039 1.00 39.13 77 GLU C N 1
ATOM 3563 C CA . GLU C 1 77 ? -17.263 23.618 63.770 1.00 45.72 77 GLU C CA 1
ATOM 3564 C C . GLU C 1 77 ? -16.754 24.187 65.087 1.00 37.72 77 GLU C C 1
ATOM 3565 O O . GLU C 1 77 ? -16.765 23.509 66.107 1.00 37.03 77 GLU C O 1
ATOM 3571 N N . ALA C 1 78 ? -16.317 25.441 65.052 1.00 32.50 78 ALA C N 1
ATOM 3572 C CA . ALA C 1 78 ? -15.818 26.117 66.239 1.00 41.67 78 ALA C CA 1
ATOM 3573 C C . ALA C 1 78 ? -16.933 26.217 67.280 1.00 45.59 78 ALA C C 1
ATOM 3574 O O . ALA C 1 78 ? -16.706 25.990 68.476 1.00 45.43 78 ALA C O 1
ATOM 3576 N N . LEU C 1 79 ? -18.133 26.560 66.818 1.00 34.48 79 LEU C N 1
ATOM 3577 C CA . LEU C 1 79 ? -19.268 26.694 67.714 1.00 39.19 79 LEU C CA 1
ATOM 3578 C C . LEU C 1 79 ? -19.538 25.344 68.383 1.00 39.20 79 LEU C C 1
ATOM 3579 O O . LEU C 1 79 ? -19.682 25.272 69.608 1.00 32.69 79 LEU C O 1
ATOM 3584 N N . ARG C 1 80 ? -19.579 24.277 67.584 1.00 39.80 80 ARG C N 1
ATOM 3585 C CA . ARG C 1 80 ? -19.837 22.936 68.110 1.00 38.22 80 ARG C CA 1
ATOM 3586 C C . ARG C 1 80 ? -18.795 22.498 69.156 1.00 34.20 80 ARG C C 1
ATOM 3587 O O . ARG C 1 80 ? -19.147 21.945 70.197 1.00 39.71 80 ARG C O 1
ATOM 3595 N N . ARG C 1 81 ? -17.520 22.746 68.886 1.00 31.81 81 ARG C N 1
ATOM 3596 C CA . ARG C 1 81 ? -16.476 22.363 69.833 1.00 42.45 81 ARG C CA 1
ATOM 3597 C C . ARG C 1 81 ? -16.592 23.168 71.123 1.00 38.97 81 ARG C C 1
ATOM 3598 O O . ARG C 1 81 ? -16.331 22.662 72.214 1.00 37.45 81 ARG C O 1
ATOM 3606 N N . PHE C 1 82 ? -17.009 24.422 70.991 1.00 34.46 82 PHE C N 1
ATOM 3607 C CA . PHE C 1 82 ? -17.176 25.281 72.140 1.00 32.47 82 PHE C CA 1
ATOM 3608 C C . PHE C 1 82 ? -18.296 24.746 73.022 1.00 34.17 82 PHE C C 1
ATOM 3609 O O . PHE C 1 82 ? -18.140 24.619 74.232 1.00 36.44 82 PHE C O 1
ATOM 3625 N N . GLU C 1 84 ? -19.598 21.682 73.065 1.00 39.99 84 GLU C N 1
ATOM 3626 C CA . GLU C 1 84 ? -19.301 20.351 73.582 1.00 44.29 84 GLU C CA 1
ATOM 3627 C C . GLU C 1 84 ? -18.213 20.394 74.640 1.00 38.78 84 GLU C C 1
ATOM 3628 O O . GLU C 1 84 ? -18.294 19.681 75.638 1.00 39.01 84 GLU C O 1
ATOM 3634 N N . ALA C 1 85 ? -17.198 21.230 74.439 1.00 35.76 85 ALA C N 1
ATOM 3635 C CA . ALA C 1 85 ? -16.139 21.324 75.435 1.00 33.70 85 ALA C CA 1
ATOM 3636 C C . ALA C 1 85 ? -16.786 21.849 76.721 1.00 38.77 85 ALA C C 1
ATOM 3637 O O . ALA C 1 85 ? -16.550 21.325 77.809 1.00 43.12 85 ALA C O 1
ATOM 3639 N N . HIS C 1 86 ? -17.631 22.867 76.589 1.00 34.57 86 HIS C N 1
ATOM 3640 C CA . HIS C 1 86 ? -18.324 23.425 77.746 1.00 34.94 86 HIS C CA 1
ATOM 3641 C C . HIS C 1 86 ? -19.100 22.351 78.525 1.00 40.40 86 HIS C C 1
ATOM 3642 O O . HIS C 1 86 ? -18.926 22.204 79.744 1.00 33.86 86 HIS C O 1
ATOM 3649 N N . ALA C 1 87 ? -19.969 21.625 77.821 1.00 31.36 87 ALA C N 1
ATOM 3650 C CA . ALA C 1 87 ? -20.788 20.578 78.437 1.00 39.48 87 ALA C CA 1
ATOM 3651 C C . ALA C 1 87 ? -19.942 19.464 79.058 1.00 33.24 87 ALA C C 1
ATOM 3652 O O . ALA C 1 87 ? -20.238 18.987 80.149 1.00 38.42 87 ALA C O 1
ATOM 3654 N N . ARG C 1 88 ? -18.900 19.046 78.358 1.00 33.27 88 ARG C N 1
ATOM 3655 C CA . ARG C 1 88 ? -18.028 18.006 78.875 1.00 39.01 88 ARG C CA 1
ATOM 3656 C C . ARG C 1 88 ? -17.341 18.461 80.160 1.00 40.99 88 ARG C C 1
ATOM 3657 O O . ARG C 1 88 ? -17.332 17.739 81.157 1.00 44.13 88 ARG C O 1
ATOM 3665 N N . TYR C 1 89 ? -16.770 19.662 80.140 1.00 34.87 89 TYR C N 1
ATOM 3666 C CA . TYR C 1 89 ? -16.086 20.168 81.320 1.00 39.46 89 TYR C CA 1
ATOM 3667 C C . TYR C 1 89 ? -17.059 20.280 82.483 1.00 38.57 89 TYR C C 1
ATOM 3668 O O . TYR C 1 89 ? -16.714 19.986 83.637 1.00 36.57 89 TYR C O 1
ATOM 3677 N N . PHE C 1 90 ? -18.278 20.716 82.178 1.00 32.31 90 PHE C N 1
ATOM 3678 C CA . PHE C 1 90 ? -19.306 20.852 83.195 1.00 22.41 90 PHE C CA 1
ATOM 3679 C C . PHE C 1 90 ? -19.595 19.496 83.856 1.00 35.30 90 PHE C C 1
ATOM 3680 O O . PHE C 1 90 ? -19.644 19.396 85.085 1.00 37.10 90 PHE C O 1
ATOM 3688 N N . GLU C 1 91 ? -19.775 18.454 83.045 1.00 31.74 91 GLU C N 1
ATOM 3689 C CA . GLU C 1 91 ? -20.081 17.133 83.586 1.00 36.17 91 GLU C CA 1
ATOM 3690 C C . GLU C 1 91 ? -18.913 16.529 84.367 1.00 34.37 91 GLU C C 1
ATOM 3691 O O . GLU C 1 91 ? -19.114 15.972 85.436 1.00 33.06 91 GLU C O 1
ATOM 3697 N N . GLU C 1 92 ? -17.697 16.646 83.845 1.00 28.56 92 GLU C N 1
ATOM 3698 C CA . GLU C 1 92 ? -16.538 16.106 84.554 1.00 39.87 92 GLU C CA 1
ATOM 3699 C C . GLU C 1 92 ? -16.303 16.817 85.896 1.00 41.47 92 GLU C C 1
ATOM 3700 O O . GLU C 1 92 ? -15.744 16.231 86.826 1.00 40.89 92 GLU C O 1
ATOM 3706 N N . ASN C 1 93 ? -16.733 18.075 85.998 1.00 38.94 93 ASN C N 1
ATOM 3707 C CA . ASN C 1 93 ? -16.537 18.855 87.223 1.00 31.71 93 ASN C CA 1
ATOM 3708 C C . ASN C 1 93 ? -17.862 19.308 87.808 1.00 32.48 93 ASN C C 1
ATOM 3709 O O . ASN C 1 93 ? -17.963 20.380 88.407 1.00 34.05 93 ASN C O 1
ATOM 3714 N N . TYR C 1 94 ? -18.867 18.460 87.644 1.00 33.62 94 TYR C N 1
ATOM 3715 C CA . TYR C 1 94 ? -20.223 18.717 88.109 1.00 30.58 94 TYR C CA 1
ATOM 3716 C C . TYR C 1 94 ? -20.334 19.375 89.485 1.00 30.90 94 TYR C C 1
ATOM 3717 O O . TYR C 1 94 ? -20.959 20.429 89.627 1.00 36.34 94 TYR C O 1
ATOM 3726 N N . PRO C 1 95 ? -19.721 18.772 90.514 1.00 33.90 95 PRO C N 1
ATOM 3727 C CA . PRO C 1 95 ? -19.779 19.334 91.865 1.00 34.97 95 PRO C CA 1
ATOM 3728 C C . PRO C 1 95 ? -19.333 20.799 91.982 1.00 33.20 95 PRO C C 1
ATOM 3729 O O . PRO C 1 95 ? -19.913 21.565 92.762 1.00 29.55 95 PRO C O 1
ATOM 3733 N N . PHE C 1 96 ? -18.284 21.171 91.246 1.00 31.71 96 PHE C N 1
ATOM 3734 C CA . PHE C 1 96 ? -17.787 22.547 91.294 1.00 36.85 96 PHE C CA 1
ATOM 3735 C C . PHE C 1 96 ? -18.854 23.516 90.799 1.00 34.78 96 PHE C C 1
ATOM 3736 O O . PHE C 1 96 ? -19.079 24.560 91.409 1.00 30.72 96 PHE C O 1
ATOM 3744 N N . PHE C 1 97 ? -19.521 23.160 89.704 1.00 35.95 97 PHE C N 1
ATOM 3745 C CA . PHE C 1 97 ? -20.563 24.019 89.140 1.00 36.77 97 PHE C CA 1
ATOM 3746 C C . PHE C 1 97 ? -21.761 24.134 90.073 1.00 41.77 97 PHE C C 1
ATOM 3747 O O . PHE C 1 97 ? -22.282 25.233 90.276 1.00 34.06 97 PHE C O 1
ATOM 3755 N N . VAL C 1 98 ? -22.184 23.020 90.670 1.00 34.73 98 VAL C N 1
ATOM 3756 C CA . VAL C 1 98 ? -23.306 23.080 91.599 1.00 32.55 98 VAL C CA 1
ATOM 3757 C C . VAL C 1 98 ? -22.936 23.970 92.775 1.00 41.11 98 VAL C C 1
ATOM 3758 O O . VAL C 1 98 ? -23.756 24.747 93.258 1.00 38.12 98 VAL C O 1
ATOM 3762 N N . THR C 1 99 ? -21.697 23.853 93.241 1.00 36.33 99 THR C N 1
ATOM 3763 C CA . THR C 1 99 ? -21.261 24.664 94.375 1.00 35.25 99 THR C CA 1
ATOM 3764 C C . THR C 1 99 ? -21.178 26.120 93.973 1.00 29.90 99 THR C C 1
ATOM 3765 O O . THR C 1 99 ? -21.673 26.991 94.662 1.00 30.37 99 THR C O 1
ATOM 3777 N N . LEU C 1 101 ? -22.657 27.840 91.524 1.00 41.62 101 LEU C N 1
ATOM 3778 C CA . LEU C 1 101 ? -23.961 28.465 91.353 1.00 52.01 101 LEU C CA 1
ATOM 3779 C C . LEU C 1 101 ? -24.693 28.627 92.684 1.00 55.54 101 LEU C C 1
ATOM 3780 O O . LEU C 1 101 ? -25.326 29.656 92.940 1.00 52.61 101 LEU C O 1
ATOM 3785 N N . GLN C 1 102 ? -24.578 27.618 93.537 1.00 54.90 102 GLN C N 1
ATOM 3786 C CA . GLN C 1 102 ? -25.234 27.616 94.838 1.00 54.15 102 GLN C CA 1
ATOM 3787 C C . GLN C 1 102 ? -24.688 28.636 95.836 1.00 56.19 102 GLN C C 1
ATOM 3788 O O . GLN C 1 102 ? -25.372 29.003 96.788 1.00 67.22 102 GLN C O 1
ATOM 3794 N N . GLY C 1 103 ? -23.462 29.100 95.628 1.00 52.92 103 GLY C N 1
ATOM 3795 C CA . GLY C 1 103 ? -22.891 30.057 96.557 1.00 46.54 103 GLY C CA 1
ATOM 3796 C C . GLY C 1 103 ? -22.606 31.441 96.002 1.00 46.37 103 GLY C C 1
ATOM 3797 O O . GLY C 1 103 ? -21.960 32.247 96.671 1.00 41.33 103 GLY C O 1
ATOM 3798 N N . ILE C 1 104 ? -23.087 31.721 94.792 1.00 51.21 104 ILE C N 1
ATOM 3799 C CA . ILE C 1 104 ? -22.869 33.022 94.155 1.00 63.42 104 ILE C CA 1
ATOM 3800 C C . ILE C 1 104 ? -22.983 34.201 95.125 1.00 60.86 104 ILE C C 1
ATOM 3801 O O . ILE C 1 104 ? -22.074 35.025 95.226 1.00 55.85 104 ILE C O 1
ATOM 3806 N N . LYS C 1 105 ? -24.109 34.269 95.829 1.00 56.73 105 L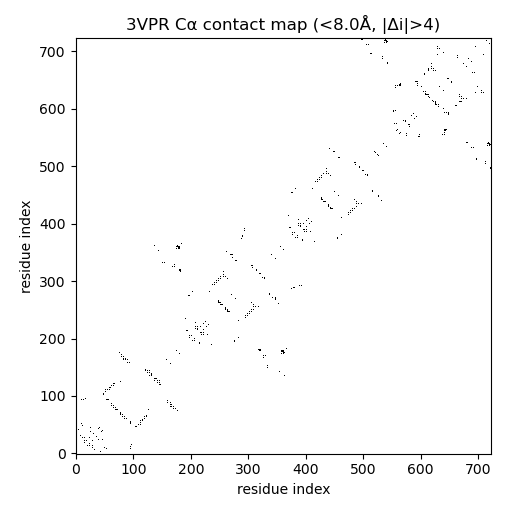YS C N 1
ATOM 3807 C CA . LYS C 1 105 ? -24.374 35.347 96.776 1.00 52.63 105 LYS C CA 1
ATOM 3808 C C . LYS C 1 105 ? -23.392 35.379 97.935 1.00 52.44 105 LYS C C 1
ATOM 3809 O O . LYS C 1 105 ? -23.250 36.409 98.597 1.00 54.20 105 LYS C O 1
ATOM 3815 N N . SER C 1 106 ? -22.713 34.258 98.174 1.00 42.77 106 SER C N 1
ATOM 3816 C CA . SER C 1 106 ? -21.774 34.147 99.288 1.00 41.45 106 SER C CA 1
ATOM 3817 C C . SER C 1 106 ? -20.368 34.662 99.031 1.00 33.38 106 SER C C 1
ATOM 3818 O O . SER C 1 106 ? -19.590 34.816 99.966 1.00 33.37 106 SER C O 1
ATOM 3821 N N . LEU C 1 107 ? -20.026 34.920 97.775 1.00 33.12 107 LEU C N 1
ATOM 3822 C CA . LEU C 1 107 ? -18.686 35.432 97.477 1.00 40.10 107 LEU C CA 1
ATOM 3823 C C . LEU C 1 107 ? -18.569 36.881 97.920 1.00 44.79 107 LEU C C 1
ATOM 3824 O O . LEU C 1 107 ? -19.556 37.625 97.881 1.00 40.79 107 LEU C O 1
ATOM 3829 N N . SER C 1 108 ? -17.374 37.281 98.347 1.00 37.43 108 SER C N 1
ATOM 3830 C CA . SER C 1 108 ? -17.157 38.668 98.751 1.00 41.08 108 SER C CA 1
ATOM 3831 C C . SER C 1 108 ? -17.108 39.474 97.451 1.00 37.45 108 SER C C 1
ATOM 3832 O O . SER C 1 108 ? -16.817 38.928 96.383 1.00 38.71 108 SER C O 1
ATOM 3835 N N . PRO C 1 109 ? -17.381 40.786 97.522 1.00 40.16 109 PRO C N 1
ATOM 3836 C CA . PRO C 1 109 ? -17.364 41.599 96.303 1.00 29.38 109 PRO C CA 1
ATOM 3837 C C . PRO C 1 109 ? -16.126 41.528 95.434 1.00 35.03 109 PRO C C 1
ATOM 3838 O O . PRO C 1 109 ? -16.231 41.504 94.210 1.00 33.21 109 PRO C O 1
ATOM 3842 N N . GLU C 1 110 ? -14.956 41.463 96.052 1.00 28.84 110 GLU C N 1
ATOM 3843 C CA . GLU C 1 110 ? -13.720 41.415 95.286 1.00 38.17 110 GLU C CA 1
ATOM 3844 C C . GLU C 1 110 ? -13.620 40.095 94.550 1.00 32.45 110 GLU C C 1
ATOM 3845 O O . GLU C 1 110 ? -13.168 40.049 93.404 1.00 32.92 110 GLU C O 1
ATOM 3851 N N . ASN C 1 111 ? -14.038 39.020 95.211 1.00 37.68 111 ASN C N 1
ATOM 3852 C CA . ASN C 1 111 ? -13.988 37.703 94.589 1.00 37.92 111 ASN C CA 1
ATOM 3853 C C . ASN C 1 111 ? -15.023 37.631 93.458 1.00 34.50 111 ASN C C 1
ATOM 3854 O O . ASN C 1 111 ? -14.764 37.008 92.427 1.00 32.63 111 ASN C O 1
ATOM 3859 N N . ARG C 1 112 ? -16.182 38.276 93.645 1.00 35.68 112 ARG C N 1
ATOM 3860 C CA . ARG C 1 112 ? -17.223 38.296 92.608 1.00 28.92 112 ARG C CA 1
ATOM 3861 C C . ARG C 1 112 ? -16.670 38.882 91.320 1.00 35.88 112 ARG C C 1
ATOM 3862 O O . ARG C 1 112 ? -16.984 38.411 90.233 1.00 30.67 112 ARG C O 1
ATOM 3870 N N . LEU C 1 113 ? -15.856 39.927 91.453 1.00 37.88 113 LEU C N 1
ATOM 3871 C CA . LEU C 1 113 ? -15.270 40.596 90.295 1.00 33.48 113 LEU C CA 1
ATOM 3872 C C . LEU C 1 113 ? -14.388 39.678 89.473 1.00 33.34 113 LEU C C 1
ATOM 3873 O O . LEU C 1 113 ? -14.343 39.787 88.248 1.00 27.60 113 LEU C O 1
ATOM 3878 N N . LYS C 1 114 ? -13.658 38.800 90.153 1.00 26.85 114 LYS C N 1
ATOM 3879 C CA . LYS C 1 114 ? -12.785 37.871 89.466 1.00 28.05 114 LYS C CA 1
ATOM 3880 C C . LYS C 1 114 ? -13.615 36.800 88.761 1.00 29.76 114 LYS C C 1
ATOM 3881 O O . LYS C 1 114 ? -13.291 36.395 87.650 1.00 32.27 114 LYS C O 1
ATOM 3887 N N . THR C 1 115 ? -14.694 36.343 89.389 1.00 28.68 115 THR C N 1
ATOM 3888 C CA . THR C 1 115 ? -15.484 35.315 88.742 1.00 30.38 115 THR C CA 1
ATOM 3889 C C . THR C 1 115 ? -16.257 35.895 87.568 1.00 27.25 115 THR C C 1
ATOM 3890 O O . THR C 1 115 ? -16.369 35.266 86.524 1.00 34.92 115 THR C O 1
ATOM 3894 N N . ILE C 1 116 ? -16.754 37.114 87.717 1.00 36.85 116 ILE C N 1
ATOM 3895 C CA . ILE C 1 116 ? -17.496 37.746 86.632 1.00 35.83 116 ILE C CA 1
ATOM 3896 C C . ILE C 1 116 ? -16.594 37.981 85.422 1.00 30.54 116 ILE C C 1
ATOM 3897 O O . ILE C 1 116 ? -16.998 37.720 84.295 1.00 38.05 116 ILE C O 1
ATOM 3902 N N . ALA C 1 117 ? -15.371 38.457 85.653 1.00 28.52 117 ALA C N 1
ATOM 3903 C CA . ALA C 1 117 ? -14.440 38.698 84.555 1.00 35.94 117 ALA C CA 1
ATOM 3904 C C . ALA C 1 117 ? -14.232 37.401 83.779 1.00 31.35 117 ALA C C 1
ATOM 3905 O O . ALA C 1 117 ? -14.081 37.409 82.553 1.00 36.64 117 ALA C O 1
ATOM 3907 N N . LEU C 1 118 ? -14.214 36.282 84.494 1.00 35.69 118 LEU C N 1
ATOM 3908 C CA . LEU C 1 118 ? -14.025 35.000 83.827 1.00 34.42 118 LEU C CA 1
ATOM 3909 C C . LEU C 1 118 ? -15.294 34.637 83.054 1.00 27.87 118 LEU C C 1
ATOM 3910 O O . LEU C 1 118 ? -15.226 34.194 81.911 1.00 30.48 118 LEU C O 1
ATOM 3915 N N . ARG C 1 119 ? -16.446 34.843 83.683 1.00 23.45 119 ARG C N 1
ATOM 3916 C CA . ARG C 1 119 ? -17.709 34.542 83.035 1.00 32.83 119 ARG C CA 1
ATOM 3917 C C . ARG C 1 119 ? -17.759 35.379 81.750 1.00 33.19 119 ARG C C 1
ATOM 3918 O O . ARG C 1 119 ? -18.009 34.849 80.663 1.00 31.68 119 ARG C O 1
ATOM 3926 N N . ASP C 1 120 ? -17.487 36.678 81.880 1.00 28.30 120 ASP C N 1
ATOM 3927 C CA . ASP C 1 120 ? -17.493 37.580 80.734 1.00 27.56 120 ASP C CA 1
ATOM 3928 C C . ASP C 1 120 ? -16.519 37.171 79.643 1.00 30.23 120 ASP C C 1
ATOM 3929 O O . ASP C 1 120 ? -16.808 37.327 78.457 1.00 38.40 120 ASP C O 1
ATOM 3934 N N . ARG C 1 121 ? -15.367 36.635 80.032 1.00 28.44 121 ARG C N 1
ATOM 3935 C CA . ARG C 1 121 ? -14.382 36.214 79.043 1.00 32.34 121 ARG C CA 1
ATOM 3936 C C . ARG C 1 121 ? -14.882 35.007 78.238 1.00 33.56 121 ARG C C 1
ATOM 3937 O O . ARG C 1 121 ? -14.619 34.893 77.044 1.00 37.74 121 ARG C O 1
ATOM 3945 N N . HIS C 1 122 ? -15.603 34.111 78.897 1.00 27.06 122 HIS C N 1
ATOM 3946 C CA . HIS C 1 122 ? -16.136 32.924 78.238 1.00 31.97 122 HIS C CA 1
ATOM 3947 C C . HIS C 1 122 ? -17.163 33.393 77.204 1.00 30.16 122 HIS C C 1
ATOM 3948 O O . HIS C 1 122 ? -17.179 32.927 76.065 1.00 28.75 122 HIS C O 1
ATOM 3955 N N . GLU C 1 123 ? -18.005 34.337 77.603 1.00 25.68 123 GLU C N 1
ATOM 3956 C CA . GLU C 1 123 ? -19.001 34.882 76.693 1.00 32.54 123 GLU C CA 1
ATOM 3957 C C . GLU C 1 123 ? -18.355 35.646 75.512 1.00 35.74 123 GLU C C 1
ATOM 3958 O O . GLU C 1 123 ? -18.812 35.559 74.364 1.00 30.98 123 GLU C O 1
ATOM 3964 N N . GLU C 1 124 ? -17.283 36.383 75.773 1.00 32.71 124 GLU C N 1
ATOM 3965 C CA . GLU C 1 124 ? -16.650 37.105 74.681 1.00 28.56 124 GLU C CA 1
ATOM 3966 C C . GLU C 1 124 ? -16.085 36.143 73.651 1.00 37.39 124 GLU C C 1
ATOM 3967 O O . GLU C 1 124 ? -16.196 36.377 72.445 1.00 42.98 124 GLU C O 1
ATOM 3973 N N . ASN C 1 125 ? -15.499 35.044 74.115 1.00 37.99 125 ASN C N 1
ATOM 3974 C CA . ASN C 1 125 ? -14.950 34.068 73.184 1.00 35.38 125 ASN C CA 1
ATOM 3975 C C . ASN C 1 125 ? -16.063 33.495 72.295 1.00 35.52 125 ASN C C 1
ATOM 3976 O O . ASN C 1 125 ? -15.879 33.321 71.093 1.00 42.94 125 ASN C O 1
ATOM 3981 N N . LEU C 1 126 ? -17.218 33.207 72.885 1.00 38.09 126 LEU C N 1
ATOM 3982 C CA . LEU C 1 126 ? -18.338 32.680 72.121 1.00 38.17 126 LEU C CA 1
ATOM 3983 C C . LEU C 1 126 ? -18.784 33.732 71.107 1.00 38.55 126 LEU C C 1
ATOM 3984 O O . LEU C 1 126 ? -18.979 33.423 69.932 1.00 33.40 126 LEU C O 1
ATOM 3989 N N . ARG C 1 127 ? -18.932 34.977 71.560 1.00 40.05 127 ARG C N 1
ATOM 3990 C CA . ARG C 1 127 ? -19.338 36.060 70.665 1.00 39.84 127 ARG C CA 1
ATOM 3991 C C . ARG C 1 127 ? -18.385 36.191 69.496 1.00 46.18 127 ARG C C 1
ATOM 3992 O O . ARG C 1 127 ? -18.812 36.478 68.376 1.00 41.63 127 ARG C O 1
ATOM 4000 N N . ALA C 1 128 ? -17.095 35.993 69.762 1.00 41.49 128 ALA C N 1
ATOM 4001 C CA . ALA C 1 128 ? -16.088 36.078 68.710 1.00 40.19 128 ALA C CA 1
ATOM 4002 C C . ALA C 1 128 ? -16.365 35.016 67.651 1.00 38.86 128 ALA C C 1
ATOM 4003 O O . ALA C 1 128 ? -16.289 35.291 66.455 1.00 42.54 128 ALA C O 1
ATOM 4005 N N . ILE C 1 129 ? -16.674 33.798 68.092 1.00 41.44 129 ILE C N 1
ATOM 4006 C CA . ILE C 1 129 ? -16.967 32.708 67.159 1.00 39.73 129 ILE C CA 1
ATOM 4007 C C . ILE C 1 129 ? -18.186 33.043 66.295 1.00 33.13 129 ILE C C 1
ATOM 4008 O O . ILE C 1 129 ? -18.185 32.850 65.067 1.00 35.66 129 ILE C O 1
ATOM 4013 N N . LEU C 1 130 ? -19.225 33.557 66.938 1.00 35.52 130 LEU C N 1
ATOM 4014 C CA . LEU C 1 130 ? -20.451 33.902 66.232 1.00 36.87 130 LEU C CA 1
ATOM 4015 C C . LEU C 1 130 ? -20.214 35.067 65.270 1.00 44.02 130 LEU C C 1
ATOM 4016 O O . LEU C 1 130 ? -20.652 35.038 64.119 1.00 36.94 130 LEU C O 1
ATOM 4021 N N . ARG C 1 131 ? -19.502 36.079 65.752 1.00 42.81 131 ARG C N 1
ATOM 4022 C CA . ARG C 1 131 ? -19.191 37.273 64.975 1.00 47.24 131 ARG C CA 1
ATOM 4023 C C . ARG C 1 131 ? -18.383 36.870 63.741 1.00 49.76 131 ARG C C 1
ATOM 4024 O O . ARG C 1 131 ? -18.609 37.377 62.640 1.00 45.05 131 ARG C O 1
ATOM 4032 N N . ARG C 1 132 ? -17.452 35.945 63.937 1.00 37.57 132 ARG C N 1
ATOM 4033 C CA . ARG C 1 132 ? -16.615 35.448 62.856 1.00 45.21 132 ARG C CA 1
ATOM 4034 C C . ARG C 1 132 ? -17.512 34.792 61.798 1.00 50.60 132 ARG C C 1
ATOM 4035 O O . ARG C 1 132 ? -17.427 35.105 60.607 1.00 48.26 132 ARG C O 1
ATOM 4043 N N . GLY C 1 133 ? -18.363 33.871 62.244 1.00 45.26 133 GLY C N 1
ATOM 4044 C CA . GLY C 1 133 ? -19.256 33.178 61.332 1.00 47.46 133 GLY C CA 1
ATOM 4045 C C . GLY C 1 133 ? -20.132 34.128 60.537 1.00 44.96 133 GLY C C 1
ATOM 4046 O O . GLY C 1 133 ? -20.360 33.931 59.342 1.00 44.37 133 GLY C O 1
ATOM 4047 N N . VAL C 1 134 ? -20.614 35.170 61.201 1.00 41.66 134 VAL C N 1
ATOM 4048 C CA . VAL C 1 134 ? -21.458 36.146 60.540 1.00 47.85 134 VAL C CA 1
ATOM 4049 C C . VAL C 1 134 ? -20.676 36.865 59.444 1.00 49.16 134 VAL C C 1
ATOM 4050 O O . VAL C 1 134 ? -21.193 37.114 58.358 1.00 47.60 134 VAL C O 1
ATOM 4054 N N . GLU C 1 135 ? -19.421 37.184 59.729 1.00 46.21 135 GLU C N 1
ATOM 4055 C CA . GLU C 1 135 ? -18.607 37.898 58.769 1.00 48.48 135 GLU C CA 1
ATOM 4056 C C . GLU C 1 135 ? -18.024 37.044 57.655 1.00 49.47 135 GLU C C 1
ATOM 4057 O O . GLU C 1 135 ? -17.591 37.576 56.640 1.00 53.44 135 GLU C O 1
ATOM 4063 N N . GLN C 1 136 ? -18.011 35.728 57.831 1.00 47.73 136 GLN C N 1
ATOM 4064 C CA . GLN C 1 136 ? -17.491 34.851 56.789 1.00 42.54 136 GLN C CA 1
ATOM 4065 C C . GLN C 1 136 ? -18.662 34.402 55.927 1.00 47.55 136 GLN C C 1
ATOM 4066 O O . GLN C 1 136 ? -18.490 33.622 54.987 1.00 51.84 136 GLN C O 1
ATOM 4072 N N . GLY C 1 137 ? -19.854 34.893 56.262 1.00 45.43 137 GLY C N 1
ATOM 4073 C CA . GLY C 1 137 ? -21.051 34.522 55.529 1.00 48.31 137 GLY C CA 1
ATOM 4074 C C . GLY C 1 137 ? -21.606 33.167 55.944 1.00 53.61 137 GLY C C 1
ATOM 4075 O O . GLY C 1 137 ? -22.597 32.704 55.387 1.00 55.68 137 GLY C O 1
ATOM 4076 N N . VAL C 1 138 ? -20.977 32.536 56.932 1.00 48.56 138 VAL C N 1
ATOM 4077 C CA . VAL C 1 138 ? -21.400 31.220 57.413 1.00 48.27 138 VAL C CA 1
ATOM 4078 C C . VAL C 1 138 ? -22.665 31.271 58.285 1.00 48.18 138 VAL C C 1
ATOM 4079 O O . VAL C 1 138 ? -23.472 30.342 58.277 1.00 44.82 138 VAL C O 1
ATOM 4083 N N . PHE C 1 139 ? -22.830 32.351 59.042 1.00 42.89 139 PHE C N 1
ATOM 4084 C CA . PHE C 1 139 ? -24.004 32.502 59.888 1.00 44.14 139 PHE C CA 1
ATOM 4085 C C . PHE C 1 139 ? -24.859 33.656 59.365 1.00 43.80 139 PHE C C 1
ATOM 4086 O O . PHE C 1 139 ? -24.363 34.579 58.728 1.00 47.13 139 PHE C O 1
ATOM 4094 N N . ARG C 1 140 ? -26.148 33.589 59.654 1.00 39.72 140 ARG C N 1
ATOM 4095 C CA . ARG C 1 140 ? -27.103 34.618 59.270 1.00 50.77 140 ARG C CA 1
ATOM 4096 C C . ARG C 1 140 ? -26.706 35.875 60.060 1.00 56.50 140 ARG C C 1
ATOM 4097 O O . ARG C 1 140 ? -25.912 35.789 60.997 1.00 54.78 140 ARG C O 1
ATOM 4105 N N . GLU C 1 141 ? -27.236 37.038 59.693 1.00 53.51 141 GLU C N 1
ATOM 4106 C CA . GLU C 1 141 ? -26.893 38.260 60.420 1.00 59.09 141 GLU C CA 1
ATOM 4107 C C . GLU C 1 141 ? -27.791 38.464 61.632 1.00 55.39 141 GLU C C 1
ATOM 4108 O O . GLU C 1 141 ? -28.751 39.229 61.582 1.00 61.69 141 GLU C O 1
ATOM 4114 N N . VAL C 1 142 ? -27.475 37.787 62.728 1.00 49.40 142 VAL C N 1
ATOM 4115 C CA . VAL C 1 142 ? -28.275 37.925 63.937 1.00 48.52 142 VAL C CA 1
ATOM 4116 C C . VAL C 1 142 ? -27.617 38.843 64.959 1.00 43.40 142 VAL C C 1
ATOM 4117 O O . VAL C 1 142 ? -26.473 39.265 64.798 1.00 50.99 142 VAL C O 1
ATOM 4121 N N . ASP C 1 143 ? -28.370 39.158 66.003 1.00 41.34 143 ASP C N 1
ATOM 4122 C CA . ASP C 1 143 ? -27.864 39.959 67.104 1.00 43.09 143 ASP C CA 1
ATOM 4123 C C . ASP C 1 143 ? -26.915 38.969 67.780 1.00 41.81 143 ASP C C 1
ATOM 4124 O O . ASP C 1 143 ? -27.356 37.946 68.301 1.00 35.42 143 ASP C O 1
ATOM 4129 N N . VAL C 1 144 ? -25.620 39.255 67.750 1.00 38.99 144 VAL C N 1
ATOM 4130 C CA . VAL C 1 144 ? -24.645 38.350 68.345 1.00 37.65 144 VAL C CA 1
ATOM 4131 C C . VAL C 1 144 ? -24.755 38.229 69.872 1.00 41.08 144 VAL C C 1
ATOM 4132 O O . VAL C 1 144 ? -24.714 37.125 70.420 1.00 35.96 144 VAL C O 1
ATOM 4136 N N . ALA C 1 145 ? -24.906 39.351 70.564 1.00 33.20 145 ALA C N 1
ATOM 4137 C CA . ALA C 1 145 ? -25.008 39.305 72.010 1.00 37.86 145 ALA C CA 1
ATOM 4138 C C . ALA C 1 145 ? -26.164 38.377 72.373 1.00 35.45 145 ALA C C 1
ATOM 4139 O O . ALA C 1 145 ? -26.031 37.515 73.235 1.00 40.23 145 ALA C O 1
ATOM 4141 N N . LEU C 1 146 ? -27.294 38.543 71.695 1.00 38.98 146 LEU C N 1
ATOM 4142 C CA . LEU C 1 146 ? -28.463 37.710 71.943 1.00 29.18 146 LEU C CA 1
ATOM 4143 C C . LEU C 1 146 ? -28.203 36.229 71.609 1.00 35.16 146 LEU C C 1
ATOM 4144 O O . LEU C 1 146 ? -28.563 35.330 72.375 1.00 34.22 146 LEU C O 1
ATOM 4149 N N . ALA C 1 147 ? -27.579 35.973 70.464 1.00 31.74 147 ALA C N 1
ATOM 4150 C CA . ALA C 1 147 ? -27.290 34.593 70.068 1.00 35.03 147 ALA C CA 1
ATOM 4151 C C . ALA C 1 147 ? -26.358 33.948 71.082 1.00 34.17 147 ALA C C 1
ATOM 4152 O O . ALA C 1 147 ? -26.510 32.772 71.434 1.00 33.59 147 ALA C O 1
ATOM 4154 N N . GLY C 1 148 ? -25.394 34.725 71.563 1.00 35.74 148 GLY C N 1
ATOM 4155 C CA . GLY C 1 148 ? -24.455 34.193 72.535 1.00 31.62 148 GLY C CA 1
ATOM 4156 C C . GLY C 1 148 ? -25.176 33.873 73.828 1.00 34.59 148 GLY C C 1
ATOM 4157 O O . GLY C 1 148 ? -24.918 32.852 74.463 1.00 32.09 148 GLY C O 1
ATOM 4158 N N . ARG C 1 149 ? -26.099 34.750 74.209 1.00 24.09 149 ARG C N 1
ATOM 4159 C CA . ARG C 1 149 ? -26.874 34.559 75.428 1.00 28.12 149 ARG C CA 1
ATOM 4160 C C . ARG C 1 149 ? -27.784 33.330 75.313 1.00 34.12 149 ARG C C 1
ATOM 4161 O O . ARG C 1 149 ? -28.085 32.667 76.309 1.00 30.43 149 ARG C O 1
ATOM 4169 N N . ALA C 1 150 ? -28.217 33.024 74.094 1.00 33.03 150 ALA C N 1
ATOM 4170 C CA . ALA C 1 150 ? -29.082 31.874 73.863 1.00 37.52 150 ALA C CA 1
ATOM 4171 C C . ALA C 1 150 ? -28.285 30.574 74.005 1.00 36.78 150 ALA C C 1
ATOM 4172 O O . ALA C 1 150 ? -28.757 29.607 74.621 1.00 40.76 150 ALA C O 1
ATOM 4174 N N . VAL C 1 151 ? -27.089 30.543 73.418 1.00 29.13 151 VAL C N 1
ATOM 4175 C CA . VAL C 1 151 ? -26.238 29.362 73.515 1.00 30.48 151 VAL C CA 1
ATOM 4176 C C . VAL C 1 151 ? -25.878 29.134 74.986 1.00 31.64 151 VAL C C 1
ATOM 4177 O O . VAL C 1 151 ? -25.998 28.022 75.503 1.00 30.69 151 VAL C O 1
ATOM 4181 N N . LEU C 1 152 ? -25.463 30.198 75.669 1.00 29.44 152 LEU C N 1
ATOM 4182 C CA . LEU C 1 152 ? -25.083 30.074 77.072 1.00 35.78 152 LEU C CA 1
ATOM 4183 C C . LEU C 1 152 ? -26.250 29.672 77.975 1.00 38.94 152 LEU C C 1
ATOM 4184 O O . LEU C 1 152 ? -26.060 28.945 78.954 1.00 36.31 152 LEU C O 1
ATOM 4189 N N . SER C 1 153 ? -27.455 30.134 77.650 1.00 37.60 153 SER C N 1
ATOM 4190 C CA . SER C 1 153 ? -28.624 29.774 78.451 1.00 36.39 153 SER C CA 1
ATOM 4191 C C . SER C 1 153 ? -28.855 28.260 78.381 1.00 26.05 153 SER C C 1
ATOM 4192 O O . SER C 1 153 ? -29.176 27.632 79.380 1.00 30.87 153 SER C O 1
ATOM 4203 N N . LEU C 1 155 ? -26.571 25.887 77.669 1.00 29.14 155 LEU C N 1
ATOM 4204 C CA . LEU C 1 155 ? -25.486 25.203 78.353 1.00 32.78 155 LEU C CA 1
ATOM 4205 C C . LEU C 1 155 ? -25.566 25.359 79.856 1.00 32.91 155 LEU C C 1
ATOM 4206 O O . LEU C 1 155 ? -25.451 24.378 80.581 1.00 34.70 155 LEU C O 1
ATOM 4211 N N . ASN C 1 156 ? -25.787 26.581 80.329 1.00 27.89 156 ASN C N 1
ATOM 4212 C CA . ASN C 1 156 ? -25.832 26.810 81.765 1.00 28.43 156 ASN C CA 1
ATOM 4213 C C . ASN C 1 156 ? -27.070 26.311 82.501 1.00 38.71 156 ASN C C 1
ATOM 4214 O O . ASN C 1 156 ? -26.966 25.856 83.648 1.00 35.95 156 ASN C O 1
ATOM 4219 N N . TRP C 1 157 ? -28.233 26.388 81.859 1.00 33.57 157 TRP C N 1
ATOM 4220 C CA . TRP C 1 157 ? -29.462 25.931 82.502 1.00 42.96 157 TRP C CA 1
ATOM 4221 C C . TRP C 1 157 ? -29.332 24.456 82.883 1.00 32.08 157 TRP C C 1
ATOM 4222 O O . TRP C 1 157 ? -29.998 23.982 83.797 1.00 47.63 157 TRP C O 1
ATOM 4241 N N . ILE C 1 159 ? -27.091 22.995 84.504 1.00 46.32 159 ILE C N 1
ATOM 4242 C CA . ILE C 1 159 ? -26.706 22.863 85.901 1.00 47.57 159 ILE C CA 1
ATOM 4243 C C . ILE C 1 159 ? -27.912 22.611 86.801 1.00 51.45 159 ILE C C 1
ATOM 4244 O O . ILE C 1 159 ? -27.780 21.964 87.838 1.00 58.10 159 ILE C O 1
ATOM 4249 N N . ARG C 1 160 ? -29.084 23.101 86.402 1.00 43.60 160 ARG C N 1
ATOM 4250 C CA . ARG C 1 160 ? -30.287 22.914 87.201 1.00 54.52 160 ARG C CA 1
ATOM 4251 C C . ARG C 1 160 ? -31.112 21.667 86.875 1.00 62.53 160 ARG C C 1
ATOM 4252 O O . ARG C 1 160 ? -31.836 21.168 87.736 1.00 70.44 160 ARG C O 1
ATOM 4260 N N . TRP C 1 161 ? -31.028 21.149 85.657 1.00 57.52 161 TRP C N 1
ATOM 4261 C CA . TRP C 1 161 ? -31.829 19.970 85.350 1.00 57.99 161 TRP C CA 1
ATOM 4262 C C . TRP C 1 161 ? -31.040 18.705 85.044 1.00 58.86 161 TRP C C 1
ATOM 4263 O O . TRP C 1 161 ? -31.514 17.601 85.303 1.00 59.40 161 TRP C O 1
ATOM 4274 N N . PHE C 1 162 ? -29.843 18.858 84.493 1.00 53.57 162 PHE C N 1
ATOM 4275 C CA . PHE C 1 162 ? -29.031 17.699 84.154 1.00 54.17 162 PHE C CA 1
ATOM 4276 C C . PHE C 1 162 ? -28.712 16.843 85.376 1.00 63.38 162 PHE C C 1
ATOM 4277 O O . PHE C 1 162 ? -28.369 17.359 86.442 1.00 55.15 162 PHE C O 1
ATOM 4285 N N . ARG C 1 163 ? -28.817 15.529 85.201 1.00 68.27 163 ARG C N 1
ATOM 4286 C CA . ARG C 1 163 ? -28.557 14.572 86.269 1.00 70.26 163 ARG C CA 1
ATOM 4287 C C . ARG C 1 163 ? -27.417 13.647 85.861 1.00 65.99 163 ARG C C 1
ATOM 4288 O O . ARG C 1 163 ? -27.558 12.855 84.932 1.00 70.26 163 ARG C O 1
ATOM 4296 N N . PRO C 1 164 ? -26.272 13.737 86.558 1.00 66.98 164 PRO C N 1
ATOM 4297 C CA . PRO C 1 164 ? -25.072 12.931 86.303 1.00 68.13 164 PRO C CA 1
ATOM 4298 C C . PRO C 1 164 ? -25.256 11.426 86.482 1.00 65.55 164 PRO C C 1
ATOM 4299 O O . PRO C 1 164 ? -24.521 10.635 85.890 1.00 70.36 164 PRO C O 1
ATOM 4303 N N . ASP C 1 165 ? -26.228 11.036 87.302 1.00 67.33 165 ASP C N 1
ATOM 4304 C CA . ASP C 1 165 ? -26.498 9.621 87.562 1.00 66.78 165 ASP C CA 1
ATOM 4305 C C . ASP C 1 165 ? -27.411 9.013 86.499 1.00 63.70 165 ASP C C 1
ATOM 4306 O O . ASP C 1 165 ? -27.913 7.900 86.658 1.00 60.45 165 ASP C O 1
ATOM 4311 N N . GLY C 1 166 ? -27.621 9.751 85.415 1.00 64.13 166 GLY C N 1
ATOM 4312 C CA . GLY C 1 166 ? -28.469 9.264 84.341 1.00 69.67 166 GLY C CA 1
ATOM 4313 C C . GLY C 1 166 ? -27.680 8.669 83.185 1.00 73.92 166 GLY C C 1
ATOM 4314 O O . GLY C 1 166 ? -26.446 8.669 83.204 1.00 69.75 166 GLY C O 1
ATOM 4315 N N . PRO C 1 167 ? -28.371 8.148 82.156 1.00 77.77 167 PRO C N 1
ATOM 4316 C CA . PRO C 1 167 ? -27.737 7.544 80.981 1.00 80.30 167 PRO C CA 1
ATOM 4317 C C . PRO C 1 167 ? -27.225 8.569 79.971 1.00 81.79 167 PRO C C 1
ATOM 4318 O O . PRO C 1 167 ? -26.234 8.322 79.281 1.00 84.50 167 PRO C O 1
ATOM 4330 N N . ARG C 1 169 ? -25.388 11.845 78.537 1.00 64.00 169 ARG C N 1
ATOM 4331 C CA . ARG C 1 169 ? -24.210 12.646 78.838 1.00 59.23 169 ARG C CA 1
ATOM 4332 C C . ARG C 1 169 ? -24.404 14.100 78.391 1.00 58.59 169 ARG C C 1
ATOM 4333 O O . ARG C 1 169 ? -24.981 14.366 77.334 1.00 58.77 169 ARG C O 1
ATOM 4341 N N . ALA C 1 170 ? -23.917 15.031 79.204 1.00 48.09 170 ALA C N 1
ATOM 4342 C CA . ALA C 1 170 ? -24.022 16.462 78.921 1.00 48.82 170 ALA C CA 1
ATOM 4343 C C . ALA C 1 170 ? -23.537 16.825 77.518 1.00 41.41 170 ALA C C 1
ATOM 4344 O O . ALA C 1 170 ? -24.142 17.638 76.830 1.00 37.44 170 ALA C O 1
ATOM 4346 N N . GLU C 1 171 ? -22.437 16.223 77.100 1.00 43.41 171 GLU C N 1
ATOM 4347 C CA . GLU C 1 171 ? -21.888 16.506 75.790 1.00 40.26 171 GLU C CA 1
ATOM 4348 C C . GLU C 1 171 ? -22.865 16.128 74.675 1.00 50.04 171 GLU C C 1
ATOM 4349 O O . GLU C 1 171 ? -22.971 16.839 73.677 1.00 50.05 171 GLU C O 1
ATOM 4355 N N . GLU C 1 172 ? -23.579 15.016 74.848 1.00 48.30 172 GLU C N 1
ATOM 4356 C CA . GLU C 1 172 ? -24.544 14.564 73.847 1.00 55.07 172 GLU C CA 1
ATOM 4357 C C . GLU C 1 172 ? -25.671 15.572 73.731 1.00 46.67 172 GLU C C 1
ATOM 4358 O O . GLU C 1 172 ? -26.100 15.912 72.633 1.00 47.22 172 GLU C O 1
ATOM 4364 N N . VAL C 1 173 ? -26.161 16.040 74.870 1.00 52.32 173 VAL C N 1
ATOM 4365 C CA . VAL C 1 173 ? -27.222 17.033 74.871 1.00 43.29 173 VAL C CA 1
ATOM 4366 C C . VAL C 1 173 ? -26.728 18.271 74.114 1.00 47.87 173 VAL C C 1
ATOM 4367 O O . VAL C 1 173 ? -27.439 18.829 73.265 1.00 43.71 173 VAL C O 1
ATOM 4371 N N . ALA C 1 174 ? -25.498 18.685 74.415 1.00 36.73 174 ALA C N 1
ATOM 4372 C CA . ALA C 1 174 ? -24.917 19.862 73.787 1.00 41.24 174 ALA C CA 1
ATOM 4373 C C . ALA C 1 174 ? -24.867 19.704 72.270 1.00 52.53 174 ALA C C 1
ATOM 4374 O O . ALA C 1 174 ? -25.193 20.640 71.535 1.00 45.16 174 ALA C O 1
ATOM 4376 N N . ARG C 1 175 ? -24.467 18.516 71.810 1.00 50.62 175 ARG C N 1
ATOM 4377 C CA . ARG C 1 175 ? -24.372 18.246 70.380 1.00 43.74 175 ARG C CA 1
ATOM 4378 C C . ARG C 1 175 ? -25.743 18.390 69.732 1.00 35.10 175 ARG C C 1
ATOM 4379 O O . ARG C 1 175 ? -25.860 18.865 68.607 1.00 42.56 175 ARG C O 1
ATOM 4387 N N . ALA C 1 176 ? -26.783 17.997 70.453 1.00 39.61 176 ALA C N 1
ATOM 4388 C CA . ALA C 1 176 ? -28.139 18.115 69.941 1.00 39.42 176 ALA C CA 1
ATOM 4389 C C . ALA C 1 176 ? -28.559 19.591 69.959 1.00 46.44 176 ALA C C 1
ATOM 4390 O O . ALA C 1 176 ? -29.315 20.053 69.095 1.00 37.62 176 ALA C O 1
ATOM 4392 N N . TYR C 1 177 ? -28.076 20.325 70.956 1.00 41.65 177 TYR C N 1
ATOM 4393 C CA . TYR C 1 177 ? -28.390 21.746 71.061 1.00 39.38 177 TYR C CA 1
ATOM 4394 C C . TYR C 1 177 ? -27.713 22.489 69.902 1.00 34.95 177 TYR C C 1
ATOM 4395 O O . TYR C 1 177 ? -28.286 23.405 69.315 1.00 34.02 177 TYR C O 1
ATOM 4404 N N . HIS C 1 178 ? -26.490 22.084 69.582 1.00 28.87 178 HIS C N 1
ATOM 4405 C CA . HIS C 1 178 ? -25.739 22.693 68.496 1.00 33.61 178 HIS C CA 1
ATOM 4406 C C . HIS C 1 178 ? -26.462 22.474 67.170 1.00 40.25 178 HIS C C 1
ATOM 4407 O O . HIS C 1 178 ? -26.625 23.404 66.377 1.00 35.83 178 HIS C O 1
ATOM 4414 N N . ASP C 1 179 ? -26.884 21.236 66.928 1.00 42.65 179 ASP C N 1
ATOM 4415 C CA . ASP C 1 179 ? -27.604 20.914 65.704 1.00 36.31 179 ASP C CA 1
ATOM 4416 C C . ASP C 1 179 ? -28.843 21.795 65.628 1.00 34.28 179 ASP C C 1
ATOM 4417 O O . ASP C 1 179 ? -29.160 22.352 64.582 1.00 38.63 179 ASP C O 1
ATOM 4422 N N . LEU C 1 180 ? -29.532 21.932 66.754 1.00 34.08 180 LEU C N 1
ATOM 4423 C CA . LEU C 1 180 ? -30.744 22.746 66.808 1.00 34.23 180 LEU C CA 1
ATOM 4424 C C . LEU C 1 180 ? -30.520 24.259 66.583 1.00 40.67 180 LEU C C 1
ATOM 4425 O O . LEU C 1 180 ? -31.275 24.908 65.852 1.00 37.71 180 LEU C O 1
ATOM 4430 N N . ILE C 1 181 ? -29.488 24.824 67.204 1.00 33.70 181 ILE C N 1
ATOM 4431 C CA . ILE C 1 181 ? -29.239 26.262 67.079 1.00 31.29 181 ILE C CA 1
ATOM 4432 C C . ILE C 1 181 ? -28.620 26.615 65.735 1.00 28.10 181 ILE C C 1
ATOM 4433 O O . ILE C 1 181 ? -28.794 27.718 65.219 1.00 34.39 181 ILE C O 1
ATOM 4438 N N . LEU C 1 182 ? -27.891 25.672 65.163 1.00 34.40 182 LEU C N 1
ATOM 4439 C CA . LEU C 1 182 ? -27.262 25.898 63.876 1.00 34.46 182 LEU C CA 1
ATOM 4440 C C . LEU C 1 182 ? -28.267 25.785 62.719 1.00 39.75 182 LEU C C 1
ATOM 4441 O O . LEU C 1 182 ? -28.353 26.675 61.862 1.00 41.12 182 LEU C O 1
ATOM 4446 N N . ARG C 1 183 ? -29.032 24.697 62.716 1.00 39.02 183 ARG C N 1
ATOM 4447 C CA . ARG C 1 183 ? -29.993 24.417 61.648 1.00 43.20 183 ARG C CA 1
ATOM 4448 C C . ARG C 1 183 ? -31.398 24.953 61.870 1.00 40.39 183 ARG C C 1
ATOM 4449 O O . ARG C 1 183 ? -32.099 25.251 60.911 1.00 49.76 183 ARG C O 1
ATOM 4457 N N . GLY C 1 184 ? -31.814 25.076 63.127 1.00 41.90 184 GLY C N 1
ATOM 4458 C CA . GLY C 1 184 ? -33.155 25.559 63.410 1.00 36.73 184 GLY C CA 1
ATOM 4459 C C . GLY C 1 184 ? -34.188 24.433 63.462 1.00 42.89 184 GLY C C 1
ATOM 4460 O O . GLY C 1 184 ? -33.879 23.270 63.167 1.00 36.45 184 GLY C O 1
ATOM 4461 N N . LEU C 1 185 ? -35.415 24.781 63.847 1.00 37.35 185 LEU C N 1
ATOM 4462 C CA . LEU C 1 185 ? -36.519 23.822 63.928 1.00 45.63 185 LEU C CA 1
ATOM 4463 C C . LEU C 1 185 ? -37.192 23.615 62.573 1.00 47.23 185 LEU C C 1
ATOM 4464 O O . LEU C 1 185 ? -37.750 22.550 62.297 1.00 48.14 185 LEU C O 1
ATOM 4469 N N . GLU C 1 186 ? -37.140 24.652 61.744 1.00 44.53 186 GLU C N 1
ATOM 4470 C CA . GLU C 1 186 ? -37.755 24.644 60.424 1.00 46.48 186 GLU C CA 1
ATOM 4471 C C . GLU C 1 186 ? -37.364 23.535 59.465 1.00 52.96 186 GLU C C 1
ATOM 4472 O O . GLU C 1 186 ? -36.193 23.230 59.255 1.00 50.99 186 GLU C O 1
ATOM 4478 N N . ARG C 1 187 ? -38.407 22.962 58.880 1.00 57.91 187 ARG C N 1
ATOM 4479 C CA . ARG C 1 187 ? -38.359 21.893 57.895 1.00 56.70 187 ARG C CA 1
ATOM 4480 C C . ARG C 1 187 ? -37.654 22.458 56.678 1.00 61.90 187 ARG C C 1
ATOM 4481 O O . ARG C 1 187 ? -38.397 23.062 55.862 1.00 57.43 187 ARG C O 1
ATOM 4489 N N . VAL D 1 1 ? -58.185 43.597 90.073 1.00 89.86 1 VAL D N 1
ATOM 4490 C CA . VAL D 1 1 ? -56.969 42.976 89.472 1.00 89.10 1 VAL D CA 1
ATOM 4491 C C . VAL D 1 1 ? -56.487 41.786 90.303 1.00 85.56 1 VAL D C 1
ATOM 4492 O O . VAL D 1 1 ? -56.470 40.649 89.824 1.00 79.95 1 VAL D O 1
ATOM 4496 N N . THR D 1 2 ? -56.103 42.055 91.549 1.00 79.97 2 THR D N 1
ATOM 4497 C CA . THR D 1 2 ? -55.615 41.015 92.448 1.00 72.26 2 THR D CA 1
ATOM 4498 C C . THR D 1 2 ? -56.362 41.019 93.784 1.00 66.36 2 THR D C 1
ATOM 4499 O O . THR D 1 2 ? -56.655 42.078 94.335 1.00 69.52 2 THR D O 1
ATOM 4503 N N . THR D 1 3 ? -56.658 39.829 94.301 1.00 61.34 3 THR D N 1
ATOM 4504 C CA . THR D 1 3 ? -57.376 39.682 95.569 1.00 64.12 3 THR D CA 1
ATOM 4505 C C . THR D 1 3 ? -56.465 39.845 96.784 1.00 63.83 3 THR D C 1
ATOM 4506 O O . THR D 1 3 ? -55.244 39.944 96.652 1.00 58.61 3 THR D O 1
ATOM 4510 N N . THR D 1 4 ? -57.073 39.858 97.968 1.00 54.25 4 THR D N 1
ATOM 4511 C CA . THR D 1 4 ? -56.339 40.013 99.217 1.00 60.26 4 THR D CA 1
ATOM 4512 C C . THR D 1 4 ? -55.266 38.940 99.458 1.00 55.80 4 THR D C 1
ATOM 4513 O O . THR D 1 4 ? -54.082 39.267 99.575 1.00 52.05 4 THR D O 1
ATOM 4517 N N . ARG D 1 5 ? -55.665 37.672 99.534 1.00 53.45 5 ARG D N 1
ATOM 4518 C CA . ARG D 1 5 ? -54.687 36.608 99.759 1.00 55.11 5 ARG D CA 1
ATOM 4519 C C . ARG D 1 5 ? -53.604 36.711 98.686 1.00 52.13 5 ARG D C 1
ATOM 4520 O O . ARG D 1 5 ? -52.414 36.593 98.978 1.00 53.77 5 ARG D O 1
ATOM 4528 N N . ASP D 1 6 ? -54.020 36.971 97.452 1.00 49.09 6 ASP D N 1
ATOM 4529 C CA . ASP D 1 6 ? -53.089 37.124 96.338 1.00 47.85 6 ASP D CA 1
ATOM 4530 C C . ASP D 1 6 ? -52.125 38.295 96.542 1.00 50.23 6 ASP D C 1
ATOM 4531 O O . ASP D 1 6 ? -50.955 38.234 96.148 1.00 50.47 6 ASP D O 1
ATOM 4536 N N . ARG D 1 7 ? -52.623 39.368 97.149 1.00 49.68 7 ARG D N 1
ATOM 4537 C CA . ARG D 1 7 ? -51.796 40.548 97.398 1.00 52.59 7 ARG D CA 1
ATOM 4538 C C . ARG D 1 7 ? -50.766 40.215 98.478 1.00 34.02 7 ARG D C 1
ATOM 4539 O O . ARG D 1 7 ? -49.598 40.587 98.378 1.00 44.41 7 ARG D O 1
ATOM 4547 N N . ILE D 1 8 ? -51.218 39.512 99.507 1.00 32.71 8 ILE D N 1
ATOM 4548 C CA . ILE D 1 8 ? -50.355 39.083 100.599 1.00 43.77 8 ILE D CA 1
ATOM 4549 C C . ILE D 1 8 ? -49.250 38.167 100.052 1.00 41.07 8 ILE D C 1
ATOM 4550 O O . ILE D 1 8 ? -48.092 38.298 100.442 1.00 41.78 8 ILE D O 1
ATOM 4555 N N . LEU D 1 9 ? -49.606 37.251 99.146 1.00 42.12 9 LEU D N 1
ATOM 4556 C CA . LEU D 1 9 ? -48.617 36.358 98.530 1.00 35.64 9 LEU D CA 1
ATOM 4557 C C . LEU D 1 9 ? -47.672 37.203 97.670 1.00 34.97 9 LEU D C 1
ATOM 4558 O O . LEU D 1 9 ? -46.458 36.964 97.626 1.00 38.17 9 LEU D O 1
ATOM 4563 N N . GLU D 1 10 ? -48.224 38.203 96.990 1.00 40.79 10 GLU D N 1
ATOM 4564 C CA . GLU D 1 10 ? -47.396 39.075 96.164 1.00 35.46 10 GLU D CA 1
ATOM 4565 C C . GLU D 1 10 ? -46.387 39.823 97.034 1.00 40.37 10 GLU D C 1
ATOM 4566 O O . GLU D 1 10 ? -45.224 39.982 96.649 1.00 40.38 10 GLU D O 1
ATOM 4572 N N . GLU D 1 11 ? -46.838 40.283 98.202 1.00 30.92 11 GLU D N 1
ATOM 4573 C CA . GLU D 1 11 ? -45.962 40.999 99.127 1.00 39.27 11 GLU D CA 1
ATOM 4574 C C . GLU D 1 11 ? -44.888 40.063 99.657 1.00 32.61 11 GLU D C 1
ATOM 4575 O O . GLU D 1 11 ? -43.713 40.432 99.712 1.00 41.30 11 GLU D O 1
ATOM 4581 N N . ALA D 1 12 ? -45.291 38.857 100.057 1.00 27.82 12 ALA D N 1
ATOM 4582 C CA . ALA D 1 12 ? -44.328 37.879 100.559 1.00 28.72 12 ALA D CA 1
ATOM 4583 C C . ALA D 1 12 ? -43.276 37.618 99.475 1.00 24.98 12 ALA D C 1
ATOM 4584 O O . ALA D 1 12 ? -42.072 37.592 99.751 1.00 33.41 12 ALA D O 1
ATOM 4586 N N . ALA D 1 13 ? -43.735 37.444 98.240 1.00 34.93 13 ALA D N 1
ATOM 4587 C CA . ALA D 1 13 ? -42.833 37.198 97.117 1.00 40.13 13 ALA D CA 1
ATOM 4588 C C . ALA D 1 13 ? -41.795 38.311 96.958 1.00 36.52 13 ALA D C 1
ATOM 4589 O O . ALA D 1 13 ? -40.624 38.038 96.705 1.00 30.99 13 ALA D O 1
ATOM 4591 N N . LYS D 1 14 ? -42.215 39.563 97.106 1.00 39.79 14 LYS D N 1
ATOM 4592 C CA . LYS D 1 14 ? -41.271 40.677 96.982 1.00 36.43 14 LYS D CA 1
ATOM 4593 C C . LYS D 1 14 ? -40.272 40.668 98.136 1.00 33.32 14 LYS D C 1
ATOM 4594 O O . LYS D 1 14 ? -39.087 40.951 97.952 1.00 37.71 14 LYS D O 1
ATOM 4600 N N . LEU D 1 15 ? -40.755 40.362 99.335 1.00 30.59 15 LEU D N 1
ATOM 4601 C CA . LEU D 1 15 ? -39.876 40.325 100.482 1.00 33.44 15 LEU D CA 1
ATOM 4602 C C . LEU D 1 15 ? -38.849 39.212 100.309 1.00 45.50 15 LEU D C 1
ATOM 4603 O O . LEU D 1 15 ? -37.663 39.411 100.579 1.00 47.61 15 LEU D O 1
ATOM 4608 N N . PHE D 1 16 ? -39.301 38.041 99.854 1.00 43.59 16 PHE D N 1
ATOM 4609 C CA . PHE D 1 16 ? -38.394 36.919 99.652 1.00 43.97 16 PHE D CA 1
ATOM 4610 C C . PHE D 1 16 ? -37.356 37.276 98.606 1.00 44.01 16 PHE D C 1
ATOM 4611 O O . PHE D 1 16 ? -36.198 36.873 98.708 1.00 43.67 16 PHE D O 1
ATOM 4619 N N . THR D 1 17 ? -37.771 38.043 97.603 1.00 41.75 17 THR D N 1
ATOM 4620 C CA . THR D 1 17 ? -36.862 38.469 96.543 1.00 44.85 17 THR D CA 1
ATOM 4621 C C . THR D 1 17 ? -35.831 39.490 97.040 1.00 50.76 17 THR D C 1
ATOM 4622 O O . THR D 1 17 ? -34.653 39.405 96.702 1.00 52.31 17 THR D O 1
ATOM 4626 N N . GLU D 1 18 ? -36.282 40.462 97.826 1.00 48.47 18 GLU D N 1
ATOM 4627 C CA . GLU D 1 18 ? -35.392 41.488 98.361 1.00 50.70 18 GLU D CA 1
ATOM 4628 C C . GLU D 1 18 ? -34.479 40.944 99.448 1.00 47.78 18 GLU D C 1
ATOM 4629 O O . GLU D 1 18 ? -33.278 41.204 99.449 1.00 50.73 18 GLU D O 1
ATOM 4635 N N . LYS D 1 19 ? -35.055 40.173 100.364 1.00 47.26 19 LYS D N 1
ATOM 4636 C CA . LYS D 1 19 ? -34.318 39.642 101.509 1.00 47.52 19 LYS D CA 1
ATOM 4637 C C . LYS D 1 19 ? -33.759 38.221 101.412 1.00 45.50 19 LYS D C 1
ATOM 4638 O O . LYS D 1 19 ? -32.735 37.913 102.026 1.00 48.83 19 LYS D O 1
ATOM 4644 N N . GLY D 1 20 ? -34.421 37.360 100.652 1.00 43.19 20 GLY D N 1
ATOM 4645 C CA . GLY D 1 20 ? -33.974 35.982 100.550 1.00 40.10 20 GLY D CA 1
ATOM 4646 C C . GLY D 1 20 ? -34.943 35.143 101.360 1.00 42.15 20 GLY D C 1
ATOM 4647 O O . GLY D 1 20 ? -35.345 35.536 102.459 1.00 50.43 20 GLY D O 1
ATOM 4648 N N . TYR D 1 21 ? -35.322 33.987 100.833 1.00 46.24 21 TYR D N 1
ATOM 4649 C CA . TYR D 1 21 ? -36.279 33.123 101.514 1.00 43.30 21 TYR D CA 1
ATOM 4650 C C . TYR D 1 21 ? -35.809 32.524 102.842 1.00 42.71 21 TYR D C 1
ATOM 4651 O O . TYR D 1 21 ? -36.517 32.611 103.852 1.00 39.85 21 TYR D O 1
ATOM 4660 N N . GLU D 1 22 ? -34.630 31.914 102.847 1.00 40.57 22 GLU D N 1
ATOM 4661 C CA . GLU D 1 22 ? -34.113 31.293 104.063 1.00 42.28 22 GLU D CA 1
ATOM 4662 C C . GLU D 1 22 ? -33.787 32.322 105.140 1.00 49.69 22 GLU D C 1
ATOM 4663 O O . GLU D 1 22 ? -33.861 32.032 106.333 1.00 53.79 22 GLU D O 1
ATOM 4669 N N . ALA D 1 23 ? -33.443 33.531 104.715 1.00 52.57 23 ALA D N 1
ATOM 4670 C CA . ALA D 1 23 ? -33.096 34.591 105.653 1.00 55.09 23 ALA D CA 1
ATOM 4671 C C . ALA D 1 23 ? -34.322 35.339 106.161 1.00 53.94 23 ALA D C 1
ATOM 4672 O O . ALA D 1 23 ? -34.195 36.333 106.865 1.00 56.69 23 ALA D O 1
ATOM 4674 N N . THR D 1 24 ? -35.509 34.859 105.811 1.00 53.30 24 THR D N 1
ATOM 4675 C CA . THR D 1 24 ? -36.735 35.510 106.242 1.00 41.12 24 THR D CA 1
ATOM 4676 C C . THR D 1 24 ? -37.499 34.686 107.274 1.00 43.97 24 THR D C 1
ATOM 4677 O O . THR D 1 24 ? -37.860 33.537 107.027 1.00 39.57 24 THR D O 1
ATOM 4681 N N . SER D 1 25 ? -37.735 35.279 108.439 1.00 40.83 25 SER D N 1
ATOM 4682 C CA . SER D 1 25 ? -38.465 34.600 109.501 1.00 43.34 25 SER D CA 1
ATOM 4683 C C . SER D 1 25 ? -39.944 34.967 109.400 1.00 45.29 25 SER D C 1
ATOM 4684 O O . SER D 1 25 ? -40.301 35.911 108.686 1.00 42.09 25 SER D O 1
ATOM 4687 N N . VAL D 1 26 ? -40.791 34.228 110.119 1.00 44.06 26 VAL D N 1
ATOM 4688 C CA . VAL D 1 26 ? -42.233 34.484 110.130 1.00 43.38 26 VAL D CA 1
ATOM 4689 C C . VAL D 1 26 ? -42.470 35.874 110.721 1.00 48.39 26 VAL D C 1
ATOM 4690 O O . VAL D 1 26 ? -43.373 36.605 110.299 1.00 48.54 26 VAL D O 1
ATOM 4694 N N . GLN D 1 27 ? -41.645 36.233 111.701 1.00 45.05 27 GLN D N 1
ATOM 4695 C CA . GLN D 1 27 ? -41.747 37.542 112.334 1.00 46.63 27 GLN D CA 1
ATOM 4696 C C . GLN D 1 27 ? -41.515 38.623 111.264 1.00 40.31 27 GLN D C 1
ATOM 4697 O O . GLN D 1 27 ? -42.305 39.553 111.144 1.00 40.93 27 GLN D O 1
ATOM 4703 N N . ASP D 1 28 ? -40.442 38.485 110.481 1.00 35.34 28 ASP D N 1
ATOM 4704 C CA . ASP D 1 28 ? -40.141 39.448 109.418 1.00 31.79 28 ASP D CA 1
ATOM 4705 C C . ASP D 1 28 ? -41.316 39.495 108.447 1.00 48.29 28 ASP D C 1
ATOM 4706 O O . ASP D 1 28 ? -41.760 40.566 108.029 1.00 38.07 28 ASP D O 1
ATOM 4711 N N . LEU D 1 29 ? -41.812 38.312 108.092 1.00 44.39 29 LEU D N 1
ATOM 4712 C CA . LEU D 1 29 ? -42.914 38.196 107.153 1.00 45.45 29 LEU D CA 1
ATOM 4713 C C . LEU D 1 29 ? -44.159 38.909 107.679 1.00 48.45 29 LEU D C 1
ATOM 4714 O O . LEU D 1 29 ? -44.781 39.701 106.965 1.00 39.47 29 LEU D O 1
ATOM 4719 N N . ALA D 1 30 ? -44.518 38.636 108.928 1.00 39.35 30 ALA D N 1
ATOM 4720 C CA . ALA D 1 30 ? -45.690 39.273 109.517 1.00 45.62 30 ALA D CA 1
ATOM 4721 C C . ALA D 1 30 ? -45.551 40.798 109.506 1.00 52.84 30 ALA D C 1
ATOM 4722 O O . ALA D 1 30 ? -46.434 41.509 109.025 1.00 55.43 30 ALA D O 1
ATOM 4724 N N . GLN D 1 31 ? -44.443 41.304 110.037 1.00 50.22 31 GLN D N 1
ATOM 4725 C CA . GLN D 1 31 ? -44.243 42.745 110.079 1.00 55.50 31 GLN D CA 1
ATOM 4726 C C . GLN D 1 31 ? -44.320 43.363 108.686 1.00 59.39 31 GLN D C 1
ATOM 4727 O O . GLN D 1 31 ? -45.030 44.347 108.479 1.00 64.64 31 GLN D O 1
ATOM 4733 N N . ALA D 1 32 ? -43.607 42.776 107.727 1.00 52.44 32 ALA D N 1
ATOM 4734 C CA . ALA D 1 32 ? -43.607 43.291 106.367 1.00 46.61 32 ALA D CA 1
ATOM 4735 C C . ALA D 1 32 ? -44.992 43.283 105.730 1.00 50.77 32 ALA D C 1
ATOM 4736 O O . ALA D 1 32 ? -45.297 44.146 104.910 1.00 60.00 32 ALA D O 1
ATOM 4738 N N . LEU D 1 33 ? -45.832 42.323 106.102 1.00 48.17 33 LEU D N 1
ATOM 4739 C CA . LEU D 1 33 ? -47.172 42.232 105.529 1.00 60.45 33 LEU D CA 1
ATOM 4740 C C . LEU D 1 33 ? -48.205 43.040 106.303 1.00 69.29 33 LEU D C 1
ATOM 4741 O O . LEU D 1 33 ? -49.402 42.981 106.000 1.00 72.90 33 LEU D O 1
ATOM 4746 N N . GLY D 1 34 ? -47.750 43.791 107.300 1.00 67.38 34 GLY D N 1
ATOM 4747 C CA . GLY D 1 34 ? -48.673 44.582 108.094 1.00 59.97 34 GLY D CA 1
ATOM 4748 C C . GLY D 1 34 ? -49.615 43.705 108.895 1.00 54.87 34 GLY D C 1
ATOM 4749 O O . GLY D 1 34 ? -50.650 44.165 109.370 1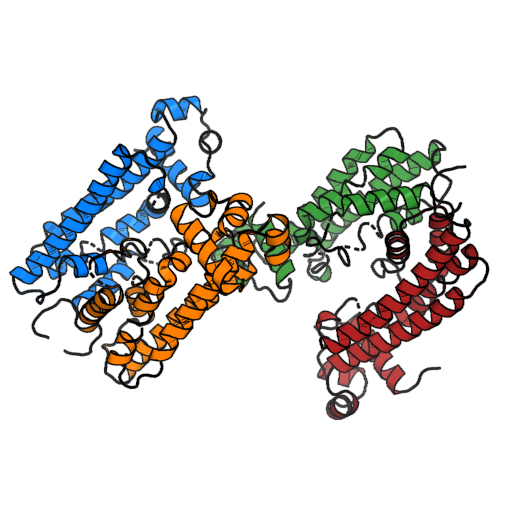.00 60.21 34 GLY D O 1
ATOM 4750 N N . LEU D 1 35 ? -49.257 42.433 109.035 1.00 50.34 35 LEU D N 1
ATOM 4751 C CA . LEU D 1 35 ? -50.054 41.477 109.796 1.00 52.39 35 LEU D CA 1
ATOM 4752 C C . LEU D 1 35 ? -49.370 41.171 111.123 1.00 58.47 35 LEU D C 1
ATOM 4753 O O . LEU D 1 35 ? -48.154 41.337 111.265 1.00 57.49 35 LEU D O 1
ATOM 4758 N N . SER D 1 36 ? -50.156 40.719 112.090 1.00 56.20 36 SER D N 1
ATOM 4759 C CA . SER D 1 36 ? -49.616 40.336 113.384 1.00 58.80 36 SER D CA 1
ATOM 4760 C C . SER D 1 36 ? -49.147 38.901 113.184 1.00 54.77 36 SER D C 1
ATOM 4761 O O . SER D 1 36 ? -49.608 38.218 112.276 1.00 52.04 36 SER D O 1
ATOM 4764 N N . LYS D 1 37 ? -48.239 38.438 114.028 1.00 55.39 37 LYS D N 1
ATOM 4765 C CA . LYS D 1 37 ? -47.736 37.084 113.889 1.00 51.60 37 LYS D CA 1
ATOM 4766 C C . LYS D 1 37 ? -48.886 36.087 113.983 1.00 53.11 37 LYS D C 1
ATOM 4767 O O . LYS D 1 37 ? -48.967 35.148 113.196 1.00 57.45 37 LYS D O 1
ATOM 4773 N N . ALA D 1 38 ? -49.782 36.302 114.939 1.00 54.12 38 ALA D N 1
ATOM 4774 C CA . ALA D 1 38 ? -50.921 35.411 115.139 1.00 52.85 38 ALA D CA 1
ATOM 4775 C C . ALA D 1 38 ? -51.810 35.326 113.902 1.00 46.03 38 ALA D C 1
ATOM 4776 O O . ALA D 1 38 ? -52.236 34.244 113.520 1.00 45.98 38 ALA D O 1
ATOM 4778 N N . ALA D 1 39 ? -52.090 36.466 113.284 1.00 43.34 39 ALA D N 1
ATOM 4779 C CA . ALA D 1 39 ? -52.917 36.486 112.082 1.00 52.07 39 ALA D CA 1
ATOM 4780 C C . ALA D 1 39 ? -52.242 35.697 110.958 1.00 55.32 39 ALA D C 1
ATOM 4781 O O . ALA D 1 39 ? -52.913 35.058 110.149 1.00 62.46 39 ALA D O 1
ATOM 4783 N N . LEU D 1 40 ? -50.914 35.742 110.916 1.00 55.41 40 LEU D N 1
ATOM 4784 C CA . LEU D 1 40 ? -50.153 35.042 109.887 1.00 55.77 40 LEU D CA 1
ATOM 4785 C C . LEU D 1 40 ? -50.180 33.532 110.081 1.00 54.24 40 LEU D C 1
ATOM 4786 O O . LEU D 1 40 ? -50.300 32.778 109.113 1.00 54.08 40 LEU D O 1
ATOM 4791 N N . TYR D 1 41 ? -50.072 33.092 111.331 1.00 47.82 41 TYR D N 1
ATOM 4792 C CA . TYR D 1 41 ? -50.084 31.662 111.644 1.00 51.14 41 TYR D CA 1
ATOM 4793 C C . TYR D 1 41 ? -51.455 31.027 111.461 1.00 51.66 41 TYR D C 1
ATOM 4794 O O . TYR D 1 41 ? -51.564 29.858 111.083 1.00 47.43 41 TYR D O 1
ATOM 4803 N N . HIS D 1 42 ? -52.500 31.792 111.745 1.00 46.82 42 HIS D N 1
ATOM 4804 C CA . HIS D 1 42 ? -53.850 31.269 111.621 1.00 58.13 42 HIS D CA 1
ATOM 4805 C C . HIS D 1 42 ? -54.267 31.176 110.160 1.00 54.16 42 HIS D C 1
ATOM 4806 O O . HIS D 1 42 ? -54.962 30.239 109.769 1.00 58.10 42 HIS D O 1
ATOM 4813 N N . HIS D 1 43 ? -53.822 32.136 109.355 1.00 49.04 43 HIS D N 1
ATOM 4814 C CA . HIS D 1 43 ? -54.175 32.171 107.939 1.00 48.21 43 HIS D CA 1
ATOM 4815 C C . HIS D 1 43 ? -53.254 31.401 106.983 1.00 50.21 43 HIS D C 1
ATOM 4816 O O . HIS D 1 43 ? -53.662 31.092 105.864 1.00 45.46 43 HIS D O 1
ATOM 4823 N N . PHE D 1 44 ? -52.028 31.093 107.413 1.00 42.47 44 PHE D N 1
ATOM 4824 C CA . PHE D 1 44 ? -51.072 30.385 106.559 1.00 40.78 44 PHE D CA 1
ATOM 4825 C C . PHE D 1 44 ? -50.354 29.240 107.264 1.00 39.33 44 PHE D C 1
ATOM 4826 O O . PHE D 1 44 ? -49.915 28.295 106.620 1.00 43.75 44 PHE D O 1
ATOM 4834 N N . GLY D 1 45 ? -50.227 29.327 108.583 1.00 50.06 45 GLY D N 1
ATOM 4835 C CA . GLY D 1 45 ? -49.577 28.262 109.333 1.00 45.96 45 GLY D CA 1
ATOM 4836 C C . GLY D 1 45 ? -48.059 28.289 109.415 1.00 43.82 45 GLY D C 1
ATOM 4837 O O . GLY D 1 45 ? -47.486 28.018 110.472 1.00 44.33 45 GLY D O 1
ATOM 4838 N N . SER D 1 46 ? -47.400 28.621 108.315 1.00 39.79 46 SER D N 1
ATOM 4839 C CA . SER D 1 46 ? -45.940 28.643 108.288 1.00 46.53 46 SER D CA 1
ATOM 4840 C C . SER D 1 46 ? -45.496 29.303 106.992 1.00 37.36 46 SER D C 1
ATOM 4841 O O . SER D 1 46 ? -46.308 29.471 106.081 1.00 35.87 46 SER D O 1
ATOM 4844 N N . LYS D 1 47 ? -44.218 29.663 106.884 1.00 34.23 47 LYS D N 1
ATOM 4845 C CA . LYS D 1 47 ? -43.779 30.317 105.661 1.00 38.40 47 LYS D CA 1
ATOM 4846 C C . LYS D 1 47 ? -43.668 29.346 104.491 1.00 35.84 47 LYS D C 1
ATOM 4847 O O . LYS D 1 47 ? -43.754 29.746 103.328 1.00 36.95 47 LYS D O 1
ATOM 4853 N N . GLU D 1 48 ? -43.512 28.063 104.801 1.00 36.55 48 GLU D N 1
ATOM 4854 C CA . GLU D 1 48 ? -43.436 27.033 103.768 1.00 37.35 48 GLU D CA 1
ATOM 4855 C C . GLU D 1 48 ? -44.761 26.984 102.965 1.00 35.25 48 GLU D C 1
ATOM 4856 O O . GLU D 1 48 ? -44.754 26.718 101.765 1.00 33.61 48 GLU D O 1
ATOM 4862 N N . GLU D 1 49 ? -45.883 27.235 103.641 1.00 30.89 49 GLU D N 1
ATOM 4863 C CA . GLU D 1 49 ? -47.210 27.247 103.002 1.00 34.61 49 GLU D CA 1
ATOM 4864 C C . GLU D 1 49 ? -47.315 28.450 102.059 1.00 32.38 49 GLU D C 1
ATOM 4865 O O . GLU D 1 49 ? -47.855 28.350 100.953 1.00 34.81 49 GLU D O 1
ATOM 4871 N N . ILE D 1 50 ? -46.797 29.586 102.510 1.00 37.26 50 ILE D N 1
ATOM 4872 C CA . ILE D 1 50 ? -46.796 30.811 101.711 1.00 35.19 50 ILE D CA 1
ATOM 4873 C C . ILE D 1 50 ? -45.938 30.580 100.470 1.00 34.07 50 ILE D C 1
ATOM 4874 O O . ILE D 1 50 ? -46.327 30.933 99.346 1.00 33.51 50 ILE D O 1
ATOM 4879 N N . LEU D 1 51 ? -44.769 29.974 100.680 1.00 35.62 51 LEU D N 1
ATOM 4880 C CA . LEU D 1 51 ? -43.855 29.651 99.582 1.00 32.97 51 LEU D CA 1
ATOM 4881 C C . LEU D 1 51 ? -44.545 28.758 98.553 1.00 23.86 51 LEU D C 1
ATOM 4882 O O . LEU D 1 51 ? -44.472 28.992 97.344 1.00 26.08 51 LEU D O 1
ATOM 4887 N N . TYR D 1 52 ? -45.205 27.721 99.052 1.00 31.51 52 TYR D N 1
ATOM 4888 C CA . TYR D 1 52 ? -45.926 26.777 98.208 1.00 30.51 52 TYR D CA 1
ATOM 4889 C C . TYR D 1 52 ? -47.004 27.490 97.394 1.00 25.89 52 TYR D C 1
ATOM 4890 O O . TYR D 1 52 ? -47.064 27.374 96.170 1.00 35.85 52 TYR D O 1
ATOM 4899 N N . GLU D 1 53 ? -47.858 28.230 98.083 1.00 36.44 53 GLU D N 1
ATOM 4900 C CA . GLU D 1 53 ? -48.944 28.952 97.427 1.00 37.22 53 GLU D CA 1
ATOM 4901 C C . GLU D 1 53 ? -48.445 29.981 96.417 1.00 39.12 53 GLU D C 1
ATOM 4902 O O . GLU D 1 53 ? -49.083 30.228 95.394 1.00 35.22 53 GLU D O 1
ATOM 4908 N N . ILE D 1 54 ? -47.289 30.564 96.696 1.00 29.28 54 ILE D N 1
ATOM 4909 C CA . ILE D 1 54 ? -46.692 31.511 95.768 1.00 34.89 54 ILE D CA 1
ATOM 4910 C C . ILE D 1 54 ? -46.313 30.720 94.514 1.00 34.38 54 ILE D C 1
ATOM 4911 O O . ILE D 1 54 ? -46.573 31.147 93.388 1.00 36.21 54 ILE D O 1
ATOM 4916 N N . SER D 1 55 ? -45.703 29.559 94.718 1.00 25.59 55 SER D N 1
ATOM 4917 C CA . SER D 1 55 ? -45.304 28.728 93.593 1.00 31.13 55 SER D CA 1
ATOM 4918 C C . SER D 1 55 ? -46.525 28.283 92.789 1.00 27.07 55 SER D C 1
ATOM 4919 O O . SER D 1 55 ? -46.506 28.320 91.558 1.00 30.51 55 SER D O 1
ATOM 4922 N N . LEU D 1 56 ? -47.585 27.858 93.475 1.00 28.00 56 LEU D N 1
ATOM 4923 C CA . LEU D 1 56 ? -48.802 27.417 92.769 1.00 36.66 56 LEU D CA 1
ATOM 4924 C C . LEU D 1 56 ? -49.377 28.529 91.909 1.00 28.76 56 LEU D C 1
ATOM 4925 O O . LEU D 1 56 ? -49.735 28.311 90.752 1.00 34.08 56 LEU D O 1
ATOM 4930 N N . LEU D 1 57 ? -49.466 29.719 92.494 1.00 33.76 57 LEU D N 1
ATOM 4931 C CA . LEU D 1 57 ? -50.002 30.887 91.812 1.00 37.60 57 LEU D CA 1
ATOM 4932 C C . LEU D 1 57 ? -49.200 31.190 90.558 1.00 40.75 57 LEU D C 1
ATOM 4933 O O . LEU D 1 57 ? -49.765 31.376 89.487 1.00 44.83 57 LEU D O 1
ATOM 4938 N N . ALA D 1 58 ? -47.878 31.223 90.686 1.00 37.46 58 ALA D N 1
ATOM 4939 C CA . ALA D 1 58 ? -47.020 31.526 89.554 1.00 33.72 58 ALA D CA 1
ATOM 4940 C C . ALA D 1 58 ? -47.063 30.457 88.462 1.00 33.19 58 ALA D C 1
ATOM 4941 O O . ALA D 1 58 ? -47.152 30.766 87.278 1.00 30.09 58 ALA D O 1
ATOM 4943 N N . LEU D 1 59 ? -47.002 29.195 88.859 1.00 34.28 59 LEU D N 1
ATOM 4944 C CA . LEU D 1 59 ? -46.987 28.124 87.879 1.00 32.11 59 LEU D CA 1
ATOM 4945 C C . LEU D 1 59 ? -48.333 27.906 87.186 1.00 41.63 59 LEU D C 1
ATOM 4946 O O . LEU D 1 59 ? -48.375 27.569 86.007 1.00 34.39 59 LEU D O 1
ATOM 4951 N N . LYS D 1 60 ? -49.433 28.116 87.903 1.00 42.20 60 LYS D N 1
ATOM 4952 C CA . LYS D 1 60 ? -50.754 27.951 87.297 1.00 36.14 60 LYS D CA 1
ATOM 4953 C C . LYS D 1 60 ? -50.995 29.086 86.317 1.00 32.24 60 LYS D C 1
ATOM 4954 O O . LYS D 1 60 ? -51.556 28.882 85.248 1.00 44.75 60 LYS D O 1
ATOM 4960 N N . GLY D 1 61 ? -50.563 30.287 86.680 1.00 35.17 61 GLY D N 1
ATOM 4961 C CA . GLY D 1 61 ? -50.727 31.413 85.787 1.00 30.44 61 GLY D CA 1
ATOM 4962 C C . GLY D 1 61 ? -49.880 31.185 84.541 1.00 48.99 61 GLY D C 1
ATOM 4963 O O . GLY D 1 61 ? -50.307 31.469 83.419 1.00 49.99 61 GLY D O 1
ATOM 4964 N N . LEU D 1 62 ? -48.676 30.653 84.732 1.00 41.96 62 LEU D N 1
ATOM 4965 C CA . LEU D 1 62 ? -47.785 30.397 83.609 1.00 42.15 62 LEU D CA 1
ATOM 4966 C C . LEU D 1 62 ? -48.370 29.330 82.699 1.00 41.74 62 LEU D C 1
ATOM 4967 O O . LEU D 1 62 ? -48.420 29.509 81.484 1.00 44.66 62 LEU D O 1
ATOM 4972 N N . VAL D 1 63 ? -48.798 28.215 83.285 1.00 45.37 63 VAL D N 1
ATOM 4973 C CA . VAL D 1 63 ? -49.396 27.130 82.514 1.00 45.04 63 VAL D CA 1
ATOM 4974 C C . VAL D 1 63 ? -50.580 27.676 81.727 1.00 45.32 63 VAL D C 1
ATOM 4975 O O . VAL D 1 63 ? -50.787 27.314 80.578 1.00 46.98 63 VAL D O 1
ATOM 4979 N N . ALA D 1 64 ? -51.347 28.558 82.359 1.00 49.78 64 ALA D N 1
ATOM 4980 C CA . ALA D 1 64 ? -52.507 29.157 81.709 1.00 59.55 64 ALA D CA 1
ATOM 4981 C C . ALA D 1 64 ? -52.038 30.010 80.531 1.00 57.86 64 ALA D C 1
ATOM 4982 O O . ALA D 1 64 ? -52.430 29.762 79.391 1.00 54.33 64 ALA D O 1
ATOM 4984 N N . ALA D 1 65 ? -51.194 31.002 80.816 1.00 53.58 65 ALA D N 1
ATOM 4985 C CA . ALA D 1 65 ? -50.658 31.897 79.792 1.00 52.21 65 ALA D CA 1
ATOM 4986 C C . ALA D 1 65 ? -50.104 31.118 78.604 1.00 52.68 65 ALA D C 1
ATOM 4987 O O . ALA D 1 65 ? -50.189 31.562 77.453 1.00 55.83 65 ALA D O 1
ATOM 4989 N N . GLY D 1 66 ? -49.545 29.951 78.890 1.00 45.92 66 GLY D N 1
ATOM 4990 C CA . GLY D 1 66 ? -48.990 29.125 77.837 1.00 50.85 66 GLY D CA 1
ATOM 4991 C C . GLY D 1 66 ? -50.033 28.435 76.984 1.00 55.50 66 GLY D C 1
ATOM 4992 O O . GLY D 1 66 ? -50.116 28.683 75.785 1.00 59.23 66 GLY D O 1
ATOM 4993 N N . GLU D 1 67 ? -50.834 27.573 77.605 1.00 59.35 67 GLU D N 1
ATOM 4994 C CA . GLU D 1 67 ? -51.863 26.812 76.901 1.00 65.67 67 GLU D CA 1
ATOM 4995 C C . GLU D 1 67 ? -52.603 27.566 75.805 1.00 61.02 67 GLU D C 1
ATOM 4996 O O . GLU D 1 67 ? -52.913 26.983 74.765 1.00 65.92 67 GLU D O 1
ATOM 5002 N N . LYS D 1 68 ? -52.884 28.848 76.021 1.00 54.10 68 LYS D N 1
ATOM 5003 C CA . LYS D 1 68 ? -53.579 29.629 75.002 1.00 69.98 68 LYS D CA 1
ATOM 5004 C C . LYS D 1 68 ? -52.896 29.464 73.640 1.00 75.89 68 LYS D C 1
ATOM 5005 O O . LYS D 1 68 ? -53.542 29.540 72.591 1.00 81.68 68 LYS D O 1
ATOM 5011 N N . ALA D 1 69 ? -51.587 29.233 73.664 1.00 73.17 69 ALA D N 1
ATOM 5012 C CA . ALA D 1 69 ? -50.816 29.063 72.438 1.00 77.67 69 ALA D CA 1
ATOM 5013 C C . ALA D 1 69 ? -50.922 27.640 71.891 1.00 79.70 69 ALA D C 1
ATOM 5014 O O . ALA D 1 69 ? -51.100 27.440 70.687 1.00 79.53 69 ALA D O 1
ATOM 5016 N N . LEU D 1 70 ? -50.814 26.661 72.788 1.00 82.37 70 LEU D N 1
ATOM 5017 C CA . LEU D 1 70 ? -50.878 25.245 72.432 1.00 81.90 70 LEU D CA 1
ATOM 5018 C C . LEU D 1 70 ? -51.939 24.914 71.395 1.00 86.56 70 LEU D C 1
ATOM 5019 O O . LEU D 1 70 ? -51.856 23.890 70.714 1.00 84.87 70 LEU D O 1
ATOM 5024 N N . GLU D 1 71 ? -52.934 25.782 71.273 1.00 90.98 71 GLU D N 1
ATOM 5025 C CA . GLU D 1 71 ? -54.011 25.556 70.325 1.00 89.63 71 GLU D CA 1
ATOM 5026 C C . GLU D 1 71 ? -53.749 26.087 68.923 1.00 87.07 71 GLU D C 1
ATOM 5027 O O . GLU D 1 71 ? -54.041 25.402 67.942 1.00 91.67 71 GLU D O 1
ATOM 5033 N N . VAL D 1 72 ? -53.201 27.298 68.832 1.00 82.26 72 VAL D N 1
ATOM 5034 C CA . VAL D 1 72 ? -52.900 27.930 67.544 1.00 72.14 72 VAL D CA 1
ATOM 5035 C C . VAL D 1 72 ? -52.580 26.878 66.474 1.00 70.51 72 VAL D C 1
ATOM 5036 O O . VAL D 1 72 ? -51.711 26.024 66.665 1.00 68.40 72 VAL D O 1
ATOM 5040 N N . ALA D 1 73 ? -53.306 26.944 65.359 1.00 65.66 73 ALA D N 1
ATOM 5041 C CA . ALA D 1 73 ? -53.154 25.997 64.253 1.00 60.58 73 ALA D CA 1
ATOM 5042 C C . ALA D 1 73 ? -51.734 25.890 63.712 1.00 53.57 73 ALA D C 1
ATOM 5043 O O . ALA D 1 73 ? -51.145 24.808 63.705 1.00 50.12 73 ALA D O 1
ATOM 5045 N N . ASP D 1 74 ? -51.196 27.008 63.241 1.00 47.78 74 ASP D N 1
ATOM 5046 C CA . ASP D 1 74 ? -49.841 27.037 62.704 1.00 51.50 74 ASP D CA 1
ATOM 5047 C C . ASP D 1 74 ? -48.814 26.782 63.814 1.00 51.33 74 ASP D C 1
ATOM 5048 O O . ASP D 1 74 ? -48.645 27.600 64.715 1.00 56.20 74 ASP D O 1
ATOM 5053 N N . PRO D 1 75 ? -48.115 25.641 63.756 1.00 52.65 75 PRO D N 1
ATOM 5054 C CA . PRO D 1 75 ? -47.103 25.278 64.757 1.00 57.13 75 PRO D CA 1
ATOM 5055 C C . PRO D 1 75 ? -46.035 26.348 64.985 1.00 54.63 75 PRO D C 1
ATOM 5056 O O . PRO D 1 75 ? -45.563 26.533 66.105 1.00 56.20 75 PRO D O 1
ATOM 5060 N N . LYS D 1 76 ? -45.654 27.050 63.924 1.00 53.16 76 LYS D N 1
ATOM 5061 C CA . LYS D 1 76 ? -44.650 28.096 64.045 1.00 55.10 76 LYS D CA 1
ATOM 5062 C C . LYS D 1 76 ? -45.179 29.224 64.912 1.00 56.14 76 LYS D C 1
ATOM 5063 O O . LYS D 1 76 ? -44.481 29.736 65.801 1.00 55.17 76 LYS D O 1
ATOM 5069 N N . GLU D 1 77 ? -46.419 29.611 64.639 1.00 49.61 77 GLU D N 1
ATOM 5070 C CA . GLU D 1 77 ? -47.062 30.699 65.359 1.00 53.16 77 GLU D CA 1
ATOM 5071 C C . GLU D 1 77 ? -47.400 30.280 66.786 1.00 43.99 77 GLU D C 1
ATOM 5072 O O . GLU D 1 77 ? -47.436 31.107 67.694 1.00 51.81 77 GLU D O 1
ATOM 5078 N N . ALA D 1 78 ? -47.645 28.987 66.968 1.00 41.91 78 ALA D N 1
ATOM 5079 C CA . ALA D 1 78 ? -47.979 28.440 68.268 1.00 47.06 78 ALA D CA 1
ATOM 5080 C C . ALA D 1 78 ? -46.745 28.504 69.162 1.00 49.53 78 ALA D C 1
ATOM 5081 O O . ALA D 1 78 ? -46.841 28.853 70.339 1.00 52.90 78 ALA D O 1
ATOM 5083 N N . LEU D 1 79 ? -45.590 28.164 68.596 1.00 47.02 79 LEU D N 1
ATOM 5084 C CA . LEU D 1 79 ? -44.335 28.199 69.342 1.00 44.03 79 LEU D CA 1
ATOM 5085 C C . LEU D 1 79 ? -43.994 29.621 69.783 1.00 43.83 79 LEU D C 1
ATOM 5086 O O . LEU D 1 79 ? -43.545 29.835 70.907 1.00 42.28 79 LEU D O 1
ATOM 5091 N N . ARG D 1 80 ? -44.211 30.589 68.896 1.00 38.57 80 ARG D N 1
ATOM 5092 C CA . ARG D 1 80 ? -43.910 31.981 69.210 1.00 42.71 80 ARG D CA 1
ATOM 5093 C C . ARG D 1 80 ? -44.808 32.557 70.306 1.00 44.27 80 ARG D C 1
ATOM 5094 O O . ARG D 1 80 ? -44.344 33.303 71.168 1.00 46.44 80 ARG D O 1
ATOM 5102 N N . ARG D 1 81 ? -46.092 32.220 70.276 1.00 44.76 81 ARG D N 1
ATOM 5103 C CA . ARG D 1 81 ? -47.014 32.734 71.282 1.00 44.88 81 ARG D CA 1
ATOM 5104 C C . ARG D 1 81 ? -46.696 32.129 72.637 1.00 32.47 81 ARG D C 1
ATOM 5105 O O . ARG D 1 81 ? -46.786 32.802 73.661 1.00 40.18 81 ARG D O 1
ATOM 5113 N N . PHE D 1 82 ? -46.338 30.854 72.639 1.00 28.58 82 PHE D N 1
ATOM 5114 C CA . PHE D 1 82 ? -45.980 30.175 73.874 1.00 32.98 82 PHE D CA 1
ATOM 5115 C C . PHE D 1 82 ? -44.767 30.874 74.492 1.00 39.44 82 PHE D C 1
ATOM 5116 O O . PHE D 1 82 ? -44.761 31.198 75.678 1.00 40.43 82 PHE D O 1
ATOM 5132 N N . GLU D 1 84 ? -43.562 33.945 73.884 1.00 48.20 84 GLU D N 1
ATOM 5133 C CA . GLU D 1 84 ? -43.834 35.321 74.275 1.00 45.05 84 GLU D CA 1
ATOM 5134 C C . GLU D 1 84 ? -44.747 35.413 75.505 1.00 38.62 84 GLU D C 1
ATOM 5135 O O . GLU D 1 84 ? -44.566 36.289 76.347 1.00 37.12 84 GLU D O 1
ATOM 5141 N N . ALA D 1 85 ? -45.714 34.506 75.617 1.00 38.34 85 ALA D N 1
ATOM 5142 C CA . ALA D 1 85 ? -46.613 34.496 76.770 1.00 37.79 85 ALA D CA 1
ATOM 5143 C C . ALA D 1 85 ? -45.787 34.155 78.014 1.00 41.91 85 ALA D C 1
ATOM 5144 O O . ALA D 1 85 ? -45.985 34.721 79.087 1.00 48.86 85 ALA D O 1
ATOM 5146 N N . HIS D 1 86 ? -44.854 33.228 77.863 1.00 40.31 86 HIS D N 1
ATOM 5147 C CA . HIS D 1 86 ? -44.013 32.827 78.982 1.00 40.67 86 HIS D CA 1
ATOM 5148 C C . HIS D 1 86 ? -43.165 33.992 79.480 1.00 41.88 86 HIS D C 1
ATOM 5149 O O . HIS D 1 86 ? -43.158 34.304 80.670 1.00 41.05 86 HIS D O 1
ATOM 5156 N N . ALA D 1 87 ? -42.448 34.631 78.564 1.00 43.50 87 ALA D N 1
ATOM 5157 C CA . ALA D 1 87 ? -41.579 35.754 78.905 1.00 36.54 87 ALA D CA 1
ATOM 5158 C C . ALA D 1 87 ? -42.364 36.905 79.528 1.00 43.51 87 ALA D C 1
ATOM 5159 O O . ALA D 1 87 ? -41.911 37.550 80.479 1.00 36.85 87 ALA D O 1
ATOM 5161 N N . ARG D 1 88 ? -43.544 37.155 78.974 1.00 44.20 88 ARG D N 1
ATOM 5162 C CA . ARG D 1 88 ? -44.419 38.213 79.448 1.00 48.42 88 ARG D CA 1
ATOM 5163 C C . ARG D 1 88 ? -44.887 37.905 80.866 1.00 47.27 88 ARG D C 1
ATOM 5164 O O . ARG D 1 88 ? -44.798 38.749 81.763 1.00 42.84 88 ARG D O 1
ATOM 5172 N N . TYR D 1 89 ? -45.384 36.691 81.068 1.00 36.34 89 TYR D N 1
ATOM 5173 C CA . TYR D 1 89 ? -45.852 36.314 82.387 1.00 39.51 89 TYR D CA 1
ATOM 5174 C C . TYR D 1 89 ? -44.701 36.458 83.381 1.00 41.39 89 TYR D C 1
ATOM 5175 O O . TYR D 1 89 ? -44.868 36.995 84.473 1.00 42.06 89 TYR D O 1
ATOM 5184 N N . PHE D 1 90 ? -43.528 35.980 82.988 1.00 42.41 90 PHE D N 1
ATOM 5185 C CA . PHE D 1 90 ? -42.343 36.047 83.837 1.00 38.48 90 PHE D CA 1
ATOM 5186 C C . PHE D 1 90 ? -41.999 37.485 84.236 1.00 47.85 90 PHE D C 1
ATOM 5187 O O . PHE D 1 90 ? -41.727 37.772 85.403 1.00 40.63 90 PHE D O 1
ATOM 5195 N N . GLU D 1 91 ? -42.002 38.394 83.268 1.00 46.58 91 GLU D N 1
ATOM 5196 C CA . GLU D 1 91 ? -41.674 39.773 83.579 1.00 52.87 91 GLU D CA 1
ATOM 5197 C C . GLU D 1 91 ? -42.722 40.475 84.441 1.00 50.53 91 GLU D C 1
ATOM 5198 O O . GLU D 1 91 ? -42.369 41.295 85.283 1.00 50.06 91 GLU D O 1
ATOM 5204 N N . GLU D 1 92 ? -43.997 40.153 84.230 1.00 47.41 92 GLU D N 1
ATOM 5205 C CA . GLU D 1 92 ? -45.088 40.760 84.990 1.00 49.05 92 GLU D CA 1
ATOM 5206 C C . GLU D 1 92 ? -45.182 40.236 86.427 1.00 55.22 92 GLU D C 1
ATOM 5207 O O . GLU D 1 92 ? -45.759 40.894 87.299 1.00 57.55 92 GLU D O 1
ATOM 5213 N N . ASN D 1 93 ? -44.628 39.050 86.666 1.00 50.51 93 ASN D N 1
ATOM 5214 C CA . ASN D 1 93 ? -44.672 38.424 87.986 1.00 41.52 93 ASN D CA 1
ATOM 5215 C C . ASN D 1 93 ? -43.263 38.070 88.435 1.00 42.98 93 ASN D C 1
ATOM 5216 O O . ASN D 1 93 ? -43.036 37.056 89.100 1.00 41.76 93 ASN D O 1
ATOM 5221 N N . TYR D 1 94 ? -42.328 38.933 88.068 1.00 40.66 94 TYR D N 1
ATOM 5222 C CA . TYR D 1 94 ? -40.923 38.745 88.362 1.00 41.86 94 TYR D CA 1
ATOM 5223 C C . TYR D 1 94 ? -40.628 38.237 89.778 1.00 40.99 94 TYR D C 1
ATOM 5224 O O . TYR D 1 94 ? -39.950 37.232 89.952 1.00 42.25 94 TYR D O 1
ATOM 5233 N N . PRO D 1 95 ? -41.149 38.920 90.806 1.00 45.14 95 PRO D N 1
ATOM 5234 C CA . PRO D 1 95 ? -40.919 38.506 92.196 1.00 40.24 95 PRO D CA 1
ATOM 5235 C C . PRO D 1 95 ? -41.291 37.050 92.498 1.00 43.37 95 PRO D C 1
ATOM 5236 O O . PRO D 1 95 ? -40.605 36.372 93.274 1.00 34.32 95 PRO D O 1
ATOM 5240 N N . PHE D 1 96 ? -42.384 36.572 91.905 1.00 38.32 96 PHE D N 1
ATOM 5241 C CA . PHE D 1 96 ? -42.810 35.195 92.134 1.00 40.97 96 PHE D CA 1
ATOM 5242 C C . PHE D 1 96 ? -41.800 34.187 91.587 1.00 49.60 96 PHE D C 1
ATOM 5243 O O . PHE D 1 96 ? -41.566 33.135 92.190 1.00 44.80 96 PHE D O 1
ATOM 5251 N N . PHE D 1 97 ? -41.197 34.513 90.446 1.00 48.07 97 PHE D N 1
ATOM 5252 C CA . PHE D 1 97 ? -40.222 33.619 89.836 1.00 50.25 97 PHE D CA 1
ATOM 5253 C C . PHE D 1 97 ? -38.898 33.623 90.579 1.00 55.02 97 PHE D C 1
ATOM 5254 O O . PHE D 1 97 ? -38.254 32.579 90.694 1.00 53.75 97 PHE D O 1
ATOM 5262 N N . VAL D 1 98 ? -38.489 34.785 91.085 1.00 46.37 98 VAL D N 1
ATOM 5263 C CA . VAL D 1 98 ? -37.244 34.855 91.842 1.00 52.80 98 VAL D CA 1
ATOM 5264 C C . VAL D 1 98 ? -37.427 34.051 93.134 1.00 56.95 98 VAL D C 1
ATOM 5265 O O . VAL D 1 98 ? -36.503 33.393 93.611 1.00 62.92 98 VAL D O 1
ATOM 5269 N N . THR D 1 99 ? -38.632 34.091 93.690 1.00 52.57 99 THR D N 1
ATOM 5270 C CA . THR D 1 99 ? -38.908 33.356 94.915 1.00 56.07 99 THR D CA 1
ATOM 5271 C C . THR D 1 99 ? -38.809 31.851 94.666 1.00 63.99 99 THR D C 1
ATOM 5272 O O . THR D 1 99 ? -38.317 31.098 95.513 1.00 57.88 99 THR D O 1
ATOM 5284 N N . LEU D 1 101 ? -36.959 30.074 92.350 1.00 55.04 101 LEU D N 1
ATOM 5285 C CA . LEU D 1 101 ? -35.633 29.515 92.170 1.00 67.10 101 LEU D CA 1
ATOM 5286 C C . LEU D 1 101 ? -34.829 29.572 93.459 1.00 71.41 101 LEU D C 1
ATOM 5287 O O . LEU D 1 101 ? -33.602 29.515 93.429 1.00 79.46 101 LEU D O 1
ATOM 5292 N N . GLN D 1 102 ? -35.518 29.667 94.591 1.00 73.54 102 GLN D N 1
ATOM 5293 C CA . GLN D 1 102 ? -34.839 29.760 95.877 1.00 72.60 102 GLN D CA 1
ATOM 5294 C C . GLN D 1 102 ? -35.083 28.656 96.879 1.00 71.78 102 GLN D C 1
ATOM 5295 O O . GLN D 1 102 ? -34.160 27.926 97.236 1.00 78.25 102 GLN D O 1
ATOM 5301 N N . GLY D 1 103 ? -36.323 28.536 97.344 1.00 70.17 103 GLY D N 1
ATOM 5302 C CA . GLY D 1 103 ? -36.601 27.538 98.362 1.00 73.89 103 GLY D CA 1
ATOM 5303 C C . GLY D 1 103 ? -37.503 26.348 98.106 1.00 69.70 103 GLY D C 1
ATOM 5304 O O . GLY D 1 103 ? -38.011 25.770 99.069 1.00 66.15 103 GLY D O 1
ATOM 5305 N N . ILE D 1 104 ? -37.709 25.959 96.851 1.00 70.46 104 ILE D N 1
ATOM 5306 C CA . ILE D 1 104 ? -38.558 24.800 96.585 1.00 76.18 104 ILE D CA 1
ATOM 5307 C C . ILE D 1 104 ? -38.098 23.656 97.492 1.00 80.45 104 ILE D C 1
ATOM 5308 O O . ILE D 1 104 ? -38.875 22.777 97.875 1.00 85.26 104 ILE D O 1
ATOM 5313 N N . LYS D 1 105 ? -36.819 23.706 97.845 1.00 81.45 105 LYS D N 1
ATOM 5314 C CA . LYS D 1 105 ? -36.184 22.731 98.720 1.00 69.82 105 LYS D CA 1
ATOM 5315 C C . LYS D 1 105 ? -36.934 22.562 100.044 1.00 68.39 105 LYS D C 1
ATOM 5316 O O . LYS D 1 105 ? -36.947 21.476 100.621 1.00 58.37 105 LYS D O 1
ATOM 5322 N N . SER D 1 106 ? -37.568 23.635 100.515 1.00 63.66 106 SER D N 1
ATOM 5323 C CA . SER D 1 106 ? -38.292 23.603 101.782 1.00 57.82 106 SER D CA 1
ATOM 5324 C C . SER D 1 106 ? -39.738 23.118 101.726 1.00 57.32 106 SER D C 1
ATOM 5325 O O . SER D 1 106 ? -40.383 22.946 102.763 1.00 59.72 106 SER D O 1
ATOM 5328 N N . LEU D 1 107 ? -40.259 22.895 100.530 1.00 47.56 107 LEU D N 1
ATOM 5329 C CA . LEU D 1 107 ? -41.635 22.444 100.419 1.00 48.85 107 LEU D CA 1
ATOM 5330 C C . LEU D 1 107 ? -41.787 21.003 100.895 1.00 55.04 107 LEU D C 1
ATOM 5331 O O . LEU D 1 107 ? -40.824 20.235 100.899 1.00 45.25 107 LEU D O 1
ATOM 5336 N N . SER D 1 108 ? -42.998 20.646 101.314 1.00 53.32 108 SER D N 1
ATOM 5337 C CA . SER D 1 108 ? -43.269 19.283 101.740 1.00 49.51 108 SER D CA 1
ATOM 5338 C C . SER D 1 108 ? -43.086 18.450 100.462 1.00 52.47 108 SER D C 1
ATOM 5339 O O . SER D 1 108 ? -43.383 18.922 99.363 1.00 37.43 108 SER D O 1
ATOM 5342 N N . PRO D 1 109 ? -42.599 17.204 100.588 1.00 48.64 109 PRO D N 1
ATOM 5343 C CA . PRO D 1 109 ? -42.413 16.398 99.378 1.00 42.85 109 PRO D CA 1
ATOM 5344 C C . PRO D 1 109 ? -43.632 16.449 98.461 1.00 35.89 109 PRO D C 1
ATOM 5345 O O . PRO D 1 109 ? -43.501 16.525 97.242 1.00 38.36 109 PRO D O 1
ATOM 5349 N N . GLU D 1 110 ? -44.817 16.421 99.057 1.00 39.27 110 GLU D N 1
ATOM 5350 C CA . GLU D 1 110 ? -46.057 16.463 98.290 1.00 47.30 110 GLU D CA 1
ATOM 5351 C C . GLU D 1 110 ? -46.227 17.810 97.574 1.00 44.70 110 GLU D C 1
ATOM 5352 O O . GLU D 1 110 ? -46.731 17.862 96.441 1.00 42.01 110 GLU D O 1
ATOM 5358 N N . ASN D 1 111 ? -45.820 18.897 98.231 1.00 39.52 111 ASN D N 1
ATOM 5359 C CA . ASN D 1 111 ? -45.930 20.225 97.621 1.00 40.96 111 ASN D CA 1
ATOM 5360 C C . ASN D 1 111 ? -44.922 20.385 96.493 1.00 36.80 111 ASN D C 1
ATOM 5361 O O . ASN D 1 111 ? -45.229 21.000 95.472 1.00 34.47 111 ASN D O 1
ATOM 5366 N N . ARG D 1 112 ? -43.722 19.832 96.669 1.00 32.25 112 ARG D N 1
ATOM 5367 C CA . ARG D 1 112 ? -42.721 19.888 95.608 1.00 33.68 112 ARG D CA 1
ATOM 5368 C C . ARG D 1 112 ? -43.280 19.106 94.428 1.00 27.93 112 ARG D C 1
ATOM 5369 O O . ARG D 1 112 ? -43.195 19.538 93.280 1.00 31.51 112 ARG D O 1
ATOM 5377 N N . LEU D 1 113 ? -43.852 17.939 94.719 1.00 32.34 113 LEU D N 1
ATOM 5378 C CA . LEU D 1 113 ? -44.420 17.088 93.674 1.00 31.98 113 LEU D CA 1
ATOM 5379 C C . LEU D 1 113 ? -45.545 17.801 92.897 1.00 30.54 113 LEU D C 1
ATOM 5380 O O . LEU D 1 113 ? -45.599 17.733 91.673 1.00 40.75 113 LEU D O 1
ATOM 5385 N N . LYS D 1 114 ? -46.447 18.478 93.604 1.00 35.02 114 LYS D N 1
ATOM 5386 C CA . LYS D 1 114 ? -47.525 19.196 92.929 1.00 43.95 114 LYS D CA 1
ATOM 5387 C C . LYS D 1 114 ? -46.929 20.338 92.103 1.00 44.21 114 LYS D C 1
ATOM 5388 O O . LYS D 1 114 ? -47.285 20.539 90.943 1.00 48.80 114 LYS D O 1
ATOM 5394 N N . THR D 1 115 ? -45.983 21.057 92.694 1.00 41.40 115 THR D N 1
ATOM 5395 C CA . THR D 1 115 ? -45.310 22.148 92.006 1.00 41.32 115 THR D CA 1
ATOM 5396 C C . THR D 1 115 ? -44.648 21.632 90.734 1.00 46.05 115 THR D C 1
ATOM 5397 O O . THR D 1 115 ? -44.782 22.233 89.662 1.00 47.77 115 THR D O 1
ATOM 5401 N N . ILE D 1 116 ? -43.929 20.519 90.859 1.00 35.95 116 ILE D N 1
ATOM 5402 C CA . ILE D 1 116 ? -43.242 19.925 89.717 1.00 40.11 116 ILE D CA 1
ATOM 5403 C C . ILE D 1 116 ? -44.230 19.477 88.652 1.00 43.78 116 ILE D C 1
ATOM 5404 O O . ILE D 1 116 ? -43.918 19.512 87.463 1.00 48.70 116 ILE D O 1
ATOM 5409 N N . ALA D 1 117 ? -45.423 19.064 89.069 1.00 40.84 117 ALA D N 1
ATOM 5410 C CA . ALA D 1 117 ? -46.428 18.620 88.102 1.00 47.42 117 ALA D CA 1
ATOM 5411 C C . ALA D 1 117 ? -46.891 19.768 87.216 1.00 35.26 117 ALA D C 1
ATOM 5412 O O . ALA D 1 117 ? -47.123 19.585 86.023 1.00 36.83 117 ALA D O 1
ATOM 5414 N N . LEU D 1 118 ? -47.043 20.949 87.801 1.00 34.11 118 LEU D N 1
ATOM 5415 C CA . LEU D 1 118 ? -47.477 22.110 87.036 1.00 34.99 118 LEU D CA 1
ATOM 5416 C C . LEU D 1 118 ? -46.382 22.512 86.049 1.00 43.53 118 LEU D C 1
ATOM 5417 O O . LEU D 1 118 ? -46.669 22.952 84.931 1.00 36.62 118 LEU D O 1
ATOM 5422 N N . ARG D 1 119 ? -45.127 22.361 86.469 1.00 39.19 119 ARG D N 1
ATOM 5423 C CA . ARG D 1 119 ? -44.005 22.683 85.605 1.00 40.19 119 ARG D CA 1
ATOM 5424 C C . ARG D 1 119 ? -44.038 21.730 84.417 1.00 39.57 119 ARG D C 1
ATOM 5425 O O . ARG D 1 119 ? -43.962 22.162 83.273 1.00 51.91 119 ARG D O 1
ATOM 5433 N N . ASP D 1 120 ? -44.164 20.433 84.700 1.00 43.16 120 ASP D N 1
ATOM 5434 C CA . ASP D 1 120 ? -44.200 19.409 83.660 1.00 39.83 120 ASP D CA 1
ATOM 5435 C C . ASP D 1 120 ? -45.340 19.656 82.676 1.00 41.62 120 ASP D C 1
ATOM 5436 O O . ASP D 1 120 ? -45.202 19.399 81.489 1.00 45.57 120 ASP D O 1
ATOM 5441 N N . ARG D 1 121 ? -46.465 20.159 83.167 1.00 40.95 121 ARG D N 1
ATOM 5442 C CA . ARG D 1 121 ? -47.597 20.436 82.294 1.00 46.08 121 ARG D CA 1
ATOM 5443 C C . ARG D 1 121 ? -47.251 21.581 81.341 1.00 49.93 121 ARG D C 1
ATOM 5444 O O . ARG D 1 121 ? -47.622 21.562 80.167 1.00 52.69 121 ARG D O 1
ATOM 5452 N N . HIS D 1 122 ? -46.549 22.585 81.855 1.00 47.19 122 HIS D N 1
ATOM 5453 C CA . HIS D 1 122 ? -46.144 23.721 81.038 1.00 36.87 122 HIS D CA 1
ATOM 5454 C C . HIS D 1 122 ? -45.206 23.210 79.950 1.00 35.61 122 HIS D C 1
ATOM 5455 O O . HIS D 1 122 ? -45.295 23.638 78.806 1.00 30.99 122 HIS D O 1
ATOM 5462 N N . GLU D 1 123 ? -44.319 22.283 80.311 1.00 31.87 123 GLU D N 1
ATOM 5463 C CA . GLU D 1 123 ? -43.356 21.734 79.357 1.00 41.33 123 GLU D CA 1
ATOM 5464 C C . GLU D 1 123 ? -43.970 20.759 78.349 1.00 52.55 123 GLU D C 1
ATOM 5465 O O . GLU D 1 123 ? -43.681 20.837 77.152 1.00 54.95 123 GLU D O 1
ATOM 5471 N N . GLU D 1 124 ? -44.803 19.839 78.833 1.00 55.94 124 GLU D N 1
ATOM 5472 C CA . GLU D 1 124 ? -45.453 18.860 77.966 1.00 47.18 124 GLU D CA 1
ATOM 5473 C C . GLU D 1 124 ? -46.229 19.593 76.894 1.00 52.99 124 GLU D C 1
ATOM 5474 O O . GLU D 1 124 ? -46.304 19.145 75.749 1.00 59.68 124 GLU D O 1
ATOM 5480 N N . ASN D 1 125 ? -46.821 20.722 77.271 1.00 49.23 125 ASN D N 1
ATOM 5481 C CA . ASN D 1 125 ? -47.574 21.511 76.321 1.00 49.67 125 ASN D CA 1
ATOM 5482 C C . ASN D 1 125 ? -46.639 21.997 75.214 1.00 55.23 125 ASN D C 1
ATOM 5483 O O . ASN D 1 125 ? -46.997 21.978 74.034 1.00 58.38 125 ASN D O 1
ATOM 5488 N N . LEU D 1 126 ? -45.438 22.426 75.593 1.00 43.09 126 LEU D 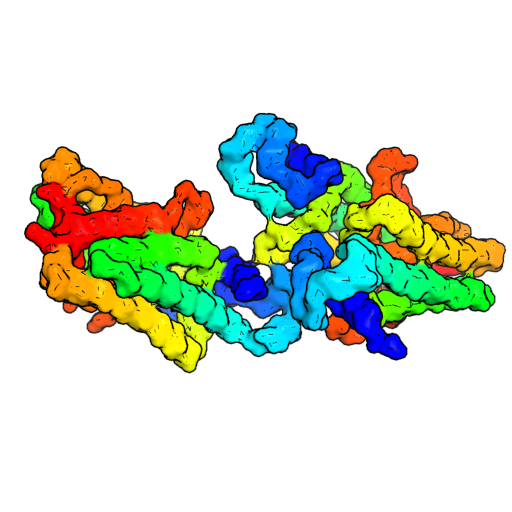N 1
ATOM 5489 C CA . LEU D 1 126 ? -44.481 22.909 74.608 1.00 47.21 126 LEU D CA 1
ATOM 5490 C C . LEU D 1 126 ? -44.107 21.726 73.727 1.00 43.01 126 LEU D C 1
ATOM 5491 O O . LEU D 1 126 ? -44.096 21.837 72.502 1.00 43.39 126 LEU D O 1
ATOM 5496 N N . ARG D 1 127 ? -43.811 20.594 74.361 1.00 38.51 127 ARG D N 1
ATOM 5497 C CA . ARG D 1 127 ? -43.462 19.385 73.640 1.00 44.77 127 ARG D CA 1
ATOM 5498 C C . ARG D 1 127 ? -44.553 19.019 72.641 1.00 53.01 127 ARG D C 1
ATOM 5499 O O . ARG D 1 127 ? -44.262 18.586 71.525 1.00 58.55 127 ARG D O 1
ATOM 5507 N N . ALA D 1 128 ? -45.807 19.195 73.037 1.00 45.57 128 ALA D N 1
ATOM 5508 C CA . ALA D 1 128 ? -46.916 18.867 72.153 1.00 53.37 128 ALA D CA 1
ATOM 5509 C C . ALA D 1 128 ? -46.827 19.743 70.914 1.00 52.31 128 ALA D C 1
ATOM 5510 O O . ALA D 1 128 ? -46.986 19.260 69.799 1.00 53.30 128 ALA D O 1
ATOM 5512 N N . ILE D 1 129 ? -46.564 21.030 71.106 1.00 51.84 129 ILE D N 1
ATOM 5513 C CA . ILE D 1 129 ? -46.446 21.934 69.961 1.00 47.60 129 ILE D CA 1
ATOM 5514 C C . ILE D 1 129 ? -45.306 21.487 69.035 1.00 49.33 129 ILE D C 1
ATOM 5515 O O . ILE D 1 129 ? -45.475 21.413 67.823 1.00 52.44 129 ILE D O 1
ATOM 5520 N N . LEU D 1 130 ? -44.152 21.173 69.611 1.00 48.03 130 LEU D N 1
ATOM 5521 C CA . LEU D 1 130 ? -42.997 20.741 68.828 1.00 46.06 130 LEU D CA 1
ATOM 5522 C C . LEU D 1 130 ? -43.274 19.394 68.156 1.00 55.22 130 LEU D C 1
ATOM 5523 O O . LEU D 1 130 ? -42.954 19.197 66.981 1.00 58.59 130 LEU D O 1
ATOM 5528 N N . ARG D 1 131 ? -43.859 18.471 68.918 1.00 56.38 131 ARG D N 1
ATOM 5529 C CA . ARG D 1 131 ? -44.219 17.142 68.427 1.00 50.63 131 ARG D CA 1
ATOM 5530 C C . ARG D 1 131 ? -45.166 17.336 67.241 1.00 60.46 131 ARG D C 1
ATOM 5531 O O . ARG D 1 131 ? -44.956 16.789 66.154 1.00 60.81 131 ARG D O 1
ATOM 5539 N N . ARG D 1 132 ? -46.219 18.115 67.466 1.00 50.44 132 ARG D N 1
ATOM 5540 C CA . ARG D 1 132 ? -47.188 18.403 66.424 1.00 53.18 132 ARG D CA 1
ATOM 5541 C C . ARG D 1 132 ? -46.465 18.836 65.152 1.00 52.27 132 ARG D C 1
ATOM 5542 O O . ARG D 1 132 ? -46.669 18.261 64.083 1.00 51.76 132 ARG D O 1
ATOM 5550 N N . GLY D 1 133 ? -45.608 19.844 65.282 1.00 50.73 133 GLY D N 1
ATOM 5551 C CA . GLY D 1 133 ? -44.868 20.356 64.140 1.00 42.27 133 GLY D CA 1
ATOM 5552 C C . GLY D 1 133 ? -44.028 19.322 63.415 1.00 39.28 133 GLY D C 1
ATOM 5553 O O . GLY D 1 133 ? -43.856 19.410 62.199 1.00 50.60 133 GLY D O 1
ATOM 5554 N N . VAL D 1 134 ? -43.494 18.354 64.156 1.00 45.48 134 VAL D N 1
ATOM 5555 C CA . VAL D 1 134 ? -42.675 17.292 63.575 1.00 45.88 134 VAL D CA 1
ATOM 5556 C C . VAL D 1 134 ? -43.544 16.261 62.865 1.00 57.98 134 VAL D C 1
ATOM 5557 O O . VAL D 1 134 ? -43.146 15.703 61.839 1.00 60.22 134 VAL D O 1
ATOM 5561 N N . GLU D 1 135 ? -44.726 16.003 63.422 1.00 58.03 135 GLU D N 1
ATOM 5562 C CA . GLU D 1 135 ? -45.651 15.035 62.834 1.00 64.21 135 GLU D CA 1
ATOM 5563 C C . GLU D 1 135 ? -46.299 15.615 61.578 1.00 63.92 135 GLU D C 1
ATOM 5564 O O . GLU D 1 135 ? -46.809 14.875 60.738 1.00 69.17 135 GLU D O 1
ATOM 5570 N N . GLN D 1 136 ? -46.263 16.939 61.454 1.00 65.96 136 GLN D N 1
ATOM 5571 C CA . GLN D 1 136 ? -46.851 17.626 60.305 1.00 62.34 136 GLN D CA 1
ATOM 5572 C C . GLN D 1 136 ? -45.787 18.061 59.305 1.00 58.86 136 GLN D C 1
ATOM 5573 O O . GLN D 1 136 ? -46.081 18.780 58.352 1.00 55.76 136 GLN D O 1
ATOM 5579 N N . GLY D 1 137 ? -44.547 17.650 59.544 1.00 53.57 137 GLY D N 1
ATOM 5580 C CA . GLY D 1 137 ? -43.466 18.003 58.643 1.00 49.53 137 GLY D CA 1
ATOM 5581 C C . GLY D 1 137 ? -43.131 19.483 58.554 1.00 55.26 137 GLY D C 1
ATOM 5582 O O . GLY D 1 137 ? -42.405 19.893 57.645 1.00 55.93 137 GLY D O 1
ATOM 5583 N N . VAL D 1 138 ? -43.652 20.290 59.477 1.00 56.95 138 VAL D N 1
ATOM 5584 C CA . VAL D 1 138 ? -43.369 21.725 59.482 1.00 53.76 138 VAL D CA 1
ATOM 5585 C C . VAL D 1 138 ? -41.995 21.956 60.116 1.00 52.81 138 VAL D C 1
ATOM 5586 O O . VAL D 1 138 ? -41.270 22.891 59.759 1.00 56.82 138 VAL D O 1
ATOM 5590 N N . PHE D 1 139 ? -41.645 21.097 61.064 1.00 40.73 139 PHE D N 1
ATOM 5591 C CA . PHE D 1 139 ? -40.348 21.180 61.720 1.00 46.60 139 PHE D CA 1
ATOM 5592 C C . PHE D 1 139 ? -39.609 19.912 61.312 1.00 44.04 139 PHE D C 1
ATOM 5593 O O . PHE D 1 139 ? -40.235 18.887 61.043 1.00 47.76 139 PHE D O 1
ATOM 5601 N N . ARG D 1 140 ? -38.288 19.972 61.248 1.00 50.30 140 ARG D N 1
ATOM 5602 C CA . ARG D 1 140 ? -37.527 18.788 60.881 1.00 50.19 140 ARG D CA 1
ATOM 5603 C C . ARG D 1 140 ? -37.534 17.808 62.055 1.00 51.59 140 ARG D C 1
ATOM 5604 O O . ARG D 1 140 ? -38.028 18.130 63.140 1.00 52.35 140 ARG D O 1
ATOM 5612 N N . GLU D 1 141 ? -37.008 16.608 61.830 1.00 52.24 141 GLU D N 1
ATOM 5613 C CA . GLU D 1 141 ? -36.970 15.581 62.861 1.00 49.22 141 GLU D CA 1
ATOM 5614 C C . GLU D 1 141 ? -35.964 15.969 63.942 1.00 45.82 141 GLU D C 1
ATOM 5615 O O . GLU D 1 141 ? -34.756 15.952 63.723 1.00 44.28 141 GLU D O 1
ATOM 5621 N N . VAL D 1 142 ? -36.469 16.327 65.112 1.00 45.54 142 VAL D N 1
ATOM 5622 C CA . VAL D 1 142 ? -35.602 16.710 66.211 1.00 43.65 142 VAL D CA 1
ATOM 5623 C C . VAL D 1 142 ? -36.104 16.065 67.487 1.00 46.05 142 VAL D C 1
ATOM 5624 O O . VAL D 1 142 ? -37.297 15.781 67.620 1.00 38.71 142 VAL D O 1
ATOM 5628 N N . ASP D 1 143 ? -35.193 15.829 68.423 1.00 36.57 143 ASP D N 1
ATOM 5629 C CA . ASP D 1 143 ? -35.564 15.243 69.697 1.00 36.58 143 ASP D CA 1
ATOM 5630 C C . ASP D 1 143 ? -36.491 16.250 70.371 1.00 42.70 143 ASP D C 1
ATOM 5631 O O . ASP D 1 143 ? -36.052 17.316 70.807 1.00 41.49 143 ASP D O 1
ATOM 5636 N N . VAL D 1 144 ? -37.772 15.905 70.448 1.00 47.77 144 VAL D N 1
ATOM 5637 C CA . VAL D 1 144 ? -38.790 16.770 71.039 1.00 36.19 144 VAL D CA 1
ATOM 5638 C C . VAL D 1 144 ? -38.521 17.186 72.492 1.00 48.55 144 VAL D C 1
ATOM 5639 O O . VAL D 1 144 ? -38.764 18.337 72.866 1.00 36.91 144 VAL D O 1
ATOM 5643 N N . ALA D 1 145 ? -38.025 16.257 73.307 1.00 42.03 145 ALA D N 1
ATOM 5644 C CA . ALA D 1 145 ? -37.748 16.559 74.707 1.00 47.04 145 ALA D CA 1
ATOM 5645 C C . ALA D 1 145 ? -36.617 17.579 74.835 1.00 43.49 145 ALA D C 1
ATOM 5646 O O . ALA D 1 145 ? -36.726 18.536 75.598 1.00 40.17 145 ALA D O 1
ATOM 5648 N N . LEU D 1 146 ? -35.538 17.369 74.086 1.00 40.60 146 LEU D N 1
ATOM 5649 C CA . LEU D 1 146 ? -34.396 18.268 74.116 1.00 47.45 146 LEU D CA 1
ATOM 5650 C C . LEU D 1 146 ? -34.697 19.636 73.513 1.00 46.90 146 LEU D C 1
ATOM 5651 O O . LEU D 1 146 ? -34.200 20.645 73.997 1.00 42.11 146 LEU D O 1
ATOM 5656 N N . ALA D 1 147 ? -35.508 19.667 72.459 1.00 41.17 147 ALA D N 1
ATOM 5657 C CA . ALA D 1 147 ? -35.864 20.922 71.815 1.00 33.96 147 ALA D CA 1
ATOM 5658 C C . ALA D 1 147 ? -36.707 21.756 72.776 1.00 39.47 147 ALA D C 1
ATOM 5659 O O . ALA D 1 147 ? -36.650 22.992 72.772 1.00 38.30 147 ALA D O 1
ATOM 5661 N N . GLY D 1 148 ? -37.478 21.065 73.606 1.00 34.14 148 GLY D N 1
ATOM 5662 C CA . GLY D 1 148 ? -38.333 21.741 74.560 1.00 38.78 148 GLY D CA 1
ATOM 5663 C C . GLY D 1 148 ? -37.501 22.376 75.651 1.00 33.50 148 GLY D C 1
ATOM 5664 O O . GLY D 1 148 ? -37.695 23.539 76.003 1.00 39.08 148 GLY D O 1
ATOM 5665 N N . ARG D 1 149 ? -36.567 21.601 76.179 1.00 29.94 149 ARG D N 1
ATOM 5666 C CA . ARG D 1 149 ? -35.676 22.075 77.225 1.00 38.54 149 ARG D CA 1
ATOM 5667 C C . ARG D 1 149 ? -34.785 23.209 76.667 1.00 31.48 149 ARG D C 1
ATOM 5668 O O . ARG D 1 149 ? -34.430 24.143 77.391 1.00 31.63 149 ARG D O 1
ATOM 5676 N N . ALA D 1 150 ? -34.436 23.144 75.384 1.00 30.53 150 ALA D N 1
ATOM 5677 C CA . ALA D 1 150 ? -33.595 24.200 74.798 1.00 33.61 150 ALA D CA 1
ATOM 5678 C C . ALA D 1 150 ? -34.360 25.512 74.882 1.00 33.13 150 ALA D C 1
ATOM 5679 O O . ALA D 1 150 ? -33.818 26.545 75.275 1.00 32.99 150 ALA D O 1
ATOM 5681 N N . VAL D 1 151 ? -35.639 25.445 74.525 1.00 34.38 151 VAL D N 1
ATOM 5682 C CA . VAL D 1 151 ? -36.523 26.593 74.546 1.00 26.35 151 VAL D CA 1
ATOM 5683 C C . VAL D 1 151 ? -36.749 27.069 75.986 1.00 36.85 151 VAL D C 1
ATOM 5684 O O . VAL D 1 151 ? -36.637 28.257 76.279 1.00 28.73 151 VAL D O 1
ATOM 5688 N N . LEU D 1 152 ? -37.053 26.135 76.882 1.00 33.48 152 LEU D N 1
ATOM 5689 C CA . LEU D 1 152 ? -37.285 26.475 78.275 1.00 34.91 152 LEU D CA 1
ATOM 5690 C C . LEU D 1 152 ? -36.021 27.051 78.899 1.00 32.99 152 LEU D C 1
ATOM 5691 O O . LEU D 1 152 ? -36.090 27.944 79.742 1.00 35.03 152 LEU D O 1
ATOM 5696 N N . SER D 1 153 ? -34.865 26.559 78.465 1.00 30.98 153 SER D N 1
ATOM 5697 C CA . SER D 1 153 ? -33.590 27.061 78.980 1.00 28.91 153 SER D CA 1
ATOM 5698 C C . SER D 1 153 ? -33.434 28.537 78.621 1.00 29.52 153 SER D C 1
ATOM 5699 O O . SER D 1 153 ? -33.125 29.354 79.476 1.00 31.86 153 SER D O 1
ATOM 5710 N N . LEU D 1 155 ? -35.664 30.602 77.994 1.00 38.46 155 LEU D N 1
ATOM 5711 C CA . LEU D 1 155 ? -36.666 31.393 78.697 1.00 44.30 155 LEU D CA 1
ATOM 5712 C C . LEU D 1 155 ? -36.357 31.500 80.196 1.00 36.69 155 LEU D C 1
ATOM 5713 O O . LEU D 1 155 ? -36.303 32.591 80.767 1.00 33.74 155 LEU D O 1
ATOM 5718 N N . ASN D 1 156 ? -36.128 30.362 80.824 1.00 33.09 156 ASN D N 1
ATOM 5719 C CA . ASN D 1 156 ? -35.876 30.350 82.252 1.00 41.73 156 ASN D CA 1
ATOM 5720 C C . ASN D 1 156 ? -34.534 30.848 82.735 1.00 49.22 156 ASN D C 1
ATOM 5721 O O . ASN D 1 156 ? -34.407 31.184 83.909 1.00 51.06 156 ASN D O 1
ATOM 5726 N N . TRP D 1 157 ? -33.529 30.887 81.865 1.00 45.70 157 TRP D N 1
ATOM 5727 C CA . TRP D 1 157 ? -32.229 31.386 82.299 1.00 52.65 157 TRP D CA 1
ATOM 5728 C C . TRP D 1 157 ? -32.319 32.902 82.285 1.00 50.65 157 TRP D C 1
ATOM 5729 O O . TRP D 1 157 ? -31.466 33.583 82.838 1.00 51.67 157 TRP D O 1
ATOM 5748 N N . ILE D 1 159 ? -33.978 34.623 83.974 1.00 61.85 159 ILE D N 1
ATOM 5749 C CA . ILE D 1 159 ? -34.079 35.079 85.356 1.00 64.95 159 ILE D CA 1
ATOM 5750 C C . ILE D 1 159 ? -32.698 35.402 85.936 1.00 67.04 159 ILE D C 1
ATOM 5751 O O . ILE D 1 159 ? -32.553 36.296 86.768 1.00 70.61 159 ILE D O 1
ATOM 5756 N N . ARG D 1 160 ? -31.684 34.682 85.476 1.00 67.38 160 ARG D N 1
ATOM 5757 C CA . ARG D 1 160 ? -30.323 34.898 85.946 1.00 69.37 160 ARG D CA 1
ATOM 5758 C C . ARG D 1 160 ? -29.609 36.077 85.292 1.00 70.42 160 ARG D C 1
ATOM 5759 O O . ARG D 1 160 ? -28.443 36.325 85.591 1.00 70.64 160 ARG D O 1
ATOM 5767 N N . TRP D 1 161 ? -30.285 36.801 84.403 1.00 65.54 161 TRP D N 1
ATOM 5768 C CA . TRP D 1 161 ? -29.642 37.941 83.758 1.00 63.85 161 TRP D CA 1
ATOM 5769 C C . TRP D 1 161 ? -30.545 39.115 83.399 1.00 63.51 161 TRP D C 1
ATOM 5770 O O . TRP D 1 161 ? -30.109 40.263 83.456 1.00 62.18 161 TRP D O 1
ATOM 5781 N N . PHE D 1 162 ? -31.789 38.835 83.023 1.00 63.93 162 PHE D N 1
ATOM 5782 C CA . PHE D 1 162 ? -32.726 39.892 82.649 1.00 65.53 162 PHE D CA 1
ATOM 5783 C C . PHE D 1 162 ? -33.003 40.837 83.812 1.00 73.81 162 PHE D C 1
ATOM 5784 O O . PHE D 1 162 ? -33.087 40.416 84.969 1.00 72.43 162 PHE D O 1
ATOM 5792 N N . ARG D 1 163 ? -33.138 42.120 83.497 1.00 78.69 163 ARG D N 1
ATOM 5793 C CA . ARG D 1 163 ? -33.402 43.127 84.515 1.00 81.11 163 ARG D CA 1
ATOM 5794 C C . ARG D 1 163 ? -34.637 43.955 84.149 1.00 79.46 163 ARG D C 1
ATOM 5795 O O . ARG D 1 163 ? -34.715 44.527 83.061 1.00 76.12 163 ARG D O 1
ATOM 5803 N N . PRO D 1 164 ? -35.631 44.009 85.051 1.00 78.51 164 PRO D N 1
ATOM 5804 C CA . PRO D 1 164 ? -36.868 44.767 84.834 1.00 82.16 164 PRO D CA 1
ATOM 5805 C C . PRO D 1 164 ? -36.610 46.269 84.734 1.00 79.45 164 PRO D C 1
ATOM 5806 O O . PRO D 1 164 ? -36.127 46.762 83.712 1.00 85.06 164 PRO D O 1
ATOM 5818 N N . ARG D 1 169 ? -37.925 44.715 76.401 1.00 69.47 169 ARG D N 1
ATOM 5819 C CA . ARG D 1 169 ? -39.012 44.000 77.054 1.00 71.64 169 ARG D CA 1
ATOM 5820 C C . ARG D 1 169 ? -38.756 42.502 76.975 1.00 69.16 169 ARG D C 1
ATOM 5821 O O . ARG D 1 169 ? -38.103 42.026 76.046 1.00 71.73 169 ARG D O 1
ATOM 5829 N N . ALA D 1 170 ? -39.268 41.762 77.954 1.00 63.68 170 ALA D N 1
ATOM 5830 C CA . ALA D 1 170 ? -39.071 40.321 77.989 1.00 60.95 170 ALA D CA 1
ATOM 5831 C C . ALA D 1 170 ? -39.591 39.632 76.733 1.00 60.82 170 ALA D C 1
ATOM 5832 O O . ALA D 1 170 ? -38.889 38.818 76.138 1.00 58.55 170 ALA D O 1
ATOM 5834 N N . GLU D 1 171 ? -40.811 39.955 76.317 1.00 58.81 171 GLU D N 1
ATOM 5835 C CA . GLU D 1 171 ? -41.362 39.315 75.131 1.00 60.16 171 GLU D CA 1
ATOM 5836 C C . GLU D 1 171 ? -40.596 39.642 73.849 1.00 59.72 171 GLU D C 1
ATOM 5837 O O . GLU D 1 171 ? -40.564 38.831 72.925 1.00 53.33 171 GLU D O 1
ATOM 5843 N N . GLU D 1 172 ? -39.976 40.818 73.793 1.00 56.67 172 GLU D N 1
ATOM 5844 C CA . GLU D 1 172 ? -39.215 41.203 72.610 1.00 62.54 172 GLU D CA 1
ATOM 5845 C C . GLU D 1 172 ? -38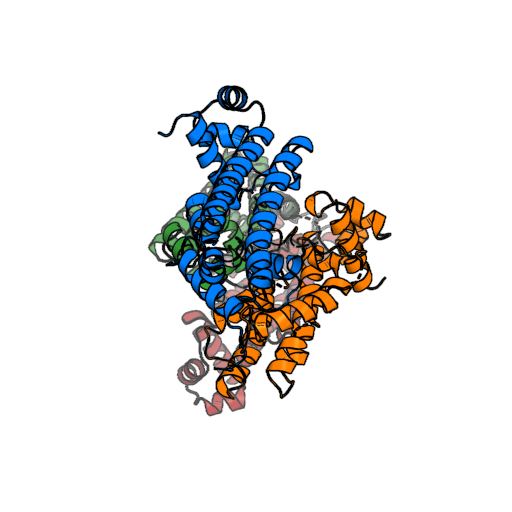.010 40.286 72.466 1.00 60.62 172 GLU D C 1
ATOM 5846 O O . GLU D 1 172 ? -37.664 39.867 71.359 1.00 55.62 172 GLU D O 1
ATOM 5852 N N . VAL D 1 173 ? -37.372 39.988 73.595 1.00 52.43 173 VAL D N 1
ATOM 5853 C CA . VAL D 1 173 ? -36.210 39.116 73.619 1.00 43.61 173 VAL D CA 1
ATOM 5854 C C . VAL D 1 173 ? -36.634 37.699 73.245 1.00 44.44 173 VAL D C 1
ATOM 5855 O O . VAL D 1 173 ? -35.888 36.970 72.596 1.00 48.56 173 VAL D O 1
ATOM 5859 N N . ALA D 1 174 ? -37.838 37.320 73.662 1.00 43.98 174 ALA D N 1
ATOM 5860 C CA . ALA D 1 174 ? -38.373 35.989 73.383 1.00 44.38 174 ALA D CA 1
ATOM 5861 C C . ALA D 1 174 ? -38.749 35.884 71.919 1.00 43.46 174 ALA D C 1
ATOM 5862 O O . ALA D 1 174 ? -38.823 34.791 71.367 1.00 50.71 174 ALA D O 1
ATOM 5864 N N . ARG D 1 175 ? -38.982 37.033 71.298 1.00 39.56 175 ARG D N 1
ATOM 5865 C CA . ARG D 1 175 ? -39.339 37.090 69.888 1.00 44.18 175 ARG D CA 1
ATOM 5866 C C . ARG D 1 175 ? -38.059 36.834 69.097 1.00 43.30 175 ARG D C 1
ATOM 5867 O O . ARG D 1 175 ? -38.049 36.097 68.113 1.00 44.44 175 ARG D O 1
ATOM 5875 N N . ALA D 1 176 ? -36.968 37.434 69.552 1.00 43.77 176 ALA D N 1
ATOM 5876 C CA . ALA D 1 176 ? -35.679 37.247 68.905 1.00 47.24 176 ALA D CA 1
ATOM 5877 C C . ALA D 1 176 ? -35.189 35.810 69.101 1.00 43.78 176 ALA D C 1
ATOM 5878 O O . ALA D 1 176 ? -34.498 35.258 68.235 1.00 43.48 176 ALA D O 1
ATOM 5880 N N . TYR D 1 177 ? -35.540 35.203 70.233 1.00 38.02 177 TYR D N 1
ATOM 5881 C CA . TYR D 1 177 ? -35.116 33.821 70.484 1.00 34.92 177 TYR D CA 1
ATOM 5882 C C . TYR D 1 177 ? -35.889 32.875 69.569 1.00 36.69 177 TYR D C 1
ATOM 5883 O O . TYR D 1 177 ? -35.343 31.884 69.089 1.00 36.76 177 TYR D O 1
ATOM 5892 N N . HIS D 1 178 ? -37.167 33.176 69.352 1.00 33.70 178 HIS D N 1
ATOM 5893 C CA . HIS D 1 178 ? -38.010 32.363 68.484 1.00 37.88 178 HIS D CA 1
ATOM 5894 C C . HIS D 1 178 ? -37.476 32.392 67.054 1.00 36.57 178 HIS D C 1
ATOM 5895 O O . HIS D 1 178 ? -37.402 31.357 66.393 1.00 35.92 178 HIS D O 1
ATOM 5902 N N . ASP D 1 179 ? -37.113 33.580 66.578 1.00 34.41 179 ASP D N 1
ATOM 5903 C CA . ASP D 1 179 ? -36.568 33.707 65.230 1.00 36.88 179 ASP D CA 1
ATOM 5904 C C . ASP D 1 179 ? -35.312 32.854 65.153 1.00 40.72 179 ASP D C 1
ATOM 5905 O O . ASP D 1 179 ? -35.123 32.077 64.208 1.00 51.98 179 ASP D O 1
ATOM 5910 N N . LEU D 1 180 ? -34.457 32.999 66.159 1.00 42.46 180 LEU D N 1
ATOM 5911 C CA . LEU D 1 180 ? -33.206 32.249 66.211 1.00 40.43 180 LEU D CA 1
ATOM 5912 C C . LEU D 1 180 ? -33.399 30.738 66.247 1.00 31.72 180 LEU D C 1
ATOM 5913 O O . LEU D 1 180 ? -32.726 30.012 65.519 1.00 38.91 180 LEU D O 1
ATOM 5918 N N . ILE D 1 181 ? -34.310 30.257 67.088 1.00 36.56 181 ILE D N 1
ATOM 5919 C CA . ILE D 1 181 ? -34.527 28.811 67.195 1.00 36.85 181 ILE D CA 1
ATOM 5920 C C . ILE D 1 181 ? -35.269 28.233 65.995 1.00 34.36 181 ILE D C 1
ATOM 5921 O O . ILE D 1 181 ? -35.052 27.087 65.613 1.00 40.89 181 ILE D O 1
ATOM 5926 N N . LEU D 1 182 ? -36.143 29.029 65.397 1.00 38.49 182 LEU D N 1
ATOM 5927 C CA . LEU D 1 182 ? -36.902 28.566 64.240 1.00 46.25 182 LEU D CA 1
ATOM 5928 C C . LEU D 1 182 ? -36.043 28.453 62.982 1.00 46.09 182 LEU D C 1
ATOM 5929 O O . LEU D 1 182 ? -36.026 27.419 62.319 1.00 40.69 182 LEU D O 1
ATOM 5934 N N . ARG D 1 183 ? -35.317 29.519 62.670 1.00 49.62 183 ARG D N 1
ATOM 5935 C CA . ARG D 1 183 ? -34.491 29.556 61.469 1.00 43.32 183 ARG D CA 1
ATOM 5936 C C . ARG D 1 183 ? -33.058 29.067 61.671 1.00 44.61 183 ARG D C 1
ATOM 5937 O O . ARG D 1 183 ? -32.440 28.563 60.739 1.00 49.13 183 ARG D O 1
ATOM 5945 N N . GLY D 1 184 ? -32.529 29.210 62.882 1.00 37.17 184 GLY D N 1
ATOM 5946 C CA . GLY D 1 184 ? -31.173 28.767 63.147 1.00 30.08 184 GLY D CA 1
ATOM 5947 C C . GLY D 1 184 ? -30.156 29.824 62.781 1.00 34.61 184 GLY D C 1
ATOM 5948 O O . GLY D 1 184 ? -30.511 30.873 62.266 1.00 39.27 184 GLY D O 1
ATOM 5949 N N . LEU D 1 185 ? -28.885 29.552 63.046 1.00 39.60 185 LEU D N 1
ATOM 5950 C CA . LEU D 1 185 ? -27.826 30.500 62.730 1.00 36.04 185 LEU D CA 1
ATOM 5951 C C . LEU D 1 185 ? -27.352 30.419 61.277 1.00 50.10 185 LEU D C 1
ATOM 5952 O O . LEU D 1 185 ? -26.980 31.439 60.682 1.00 43.24 185 LEU D O 1
ATOM 5957 N N . GLU D 1 186 ? -27.348 29.211 60.715 1.00 38.62 186 GLU D N 1
ATOM 5958 C CA . GLU D 1 186 ? -26.864 29.019 59.355 1.00 51.06 186 GLU D CA 1
ATOM 5959 C C . GLU D 1 186 ? -27.547 29.925 58.346 1.00 52.83 186 GLU D C 1
ATOM 5960 O O . GLU D 1 186 ? -28.757 30.126 58.393 1.00 51.91 186 GLU D O 1
ATOM 5966 N N . ARG D 1 187 ? -26.752 30.490 57.446 1.00 56.41 187 ARG D N 1
ATOM 5967 C CA . ARG D 1 187 ? -27.286 31.357 56.409 1.00 64.23 187 ARG D CA 1
ATOM 5968 C C . ARG D 1 187 ? -27.751 30.449 55.279 1.00 66.64 187 ARG D C 1
ATOM 5969 O O . ARG D 1 187 ? -27.037 29.527 54.880 1.00 60.71 187 ARG D O 1
ATOM 5977 N N . GLY D 1 188 ? -28.957 30.696 54.782 1.00 70.68 188 GLY D N 1
ATOM 5978 C CA . GLY D 1 188 ? -29.475 29.885 53.699 1.00 75.42 188 GLY D CA 1
ATOM 5979 C C . GLY D 1 188 ? -28.706 30.161 52.427 1.00 77.63 188 GLY D C 1
ATOM 5980 O O . GLY D 1 188 ? -28.094 29.217 51.885 1.00 77.92 188 GLY D O 1
#

Secondary structure (DSSP, 8-state):
---HHHHHHHHHHHHHHHH-STT--HHHHHHHHT--HHHHHHHHSSHHHHHHHHHHHHHHHHHHHHHHHHT-SSHHHHHHH--HHHHHHHHTHHHHH--GGGGGS-HHHHHHHHHHHHHHHHHHHHHHHHHHHTTSB-S--HHHHHHHHH------S--SS---HHHHHHHHHHHHHH-SB---/--HHHHHHHHHHHHHHH-TTT--HHHHHHHHT--HHHHHHHH-SHHHHHHHHHHHHHHHHHHHHHTTTT-SSHHHHHHH--HHHHHHHHTHHHHH----GGGS-HHHHHHHHHHHHHHHHHHHHHHHHHHHTTSB----HHHHHHHHH------S--TT---HHHHHHHHHHHHHH-SBS--/-HHHHHHHHHHHHH-TTT--HHHHHHHHT--HHHHHHHHSSHHHHHHHHHHHHHHHHHHHHHHHHT-SSHHHHHHH--HHHHHHHHTHHHHH--TTGGGS-HHHHHHHHHHHHHHHHHHHHHHHHHHHTTSB----HHHHHHHHH------S--TT---HHHHHHHHHHHHHH-SB-/---HHHHHHHHHHHHHHHH-STT--HHHHHHHTT--HHHHHHHTSSHHHHHHHHHHHHHHHHHHHHHHHHH-SSHHHHHHH--HHHHHHHHTHHHHH----GGGS-HHHHHHHHHHHHHHHHHHHHHHHHHHHTTSB-S--HHHHHHHHH------S----HHHHHHHHHHHHHH-SB--

GO terms:
  GO:0042802 identical protein binding (F, IPI)

Sequence (723 aa):
VTTTRDRILEEAAKLFTEKGYEATSVQDLAQALGLSKAALYHHFGSKEEILYEISLLALKGLVAAGEKALEVADPKEALRRFEAHARYFEENYPFFVTLQGIKSLSPENRLKTIALRDRHEENLRAILRRGVEQGVFREVDVALAGRAVLSLNWIRWFRPDGPRAEEVARAYHDLILRGLERGSTTRDRILEEAAKLFTEKGYEATSVQDLAQALGLSKAALYHHFGSKEEILYEISLLALKGLVAAGEKALEVADPKEALRRFEAHARYFEENYPFFVTLQGIKSLSPENRLKTIALRDRHEENLRAILRRGVEQGVFREVDVALAGRAVLSLNWIRWFRPDGPRAEEVARAYHDLILRGLERGSDRILEEAAKLFTEKGYEATSVQDLAQALGLSKAALYHHFGSKEEILYEISLLALKGLVAAGEKALEVADPKEALRRFEAHARYFEENYPFFVTLQGIKSLSPENRLKTIALRDRHEENLRAILRRGVEQGVFREVDVALAGRAVLSLNWIRWFRPDGPRAEEVARAYHDLILRGLERVTTTRDRILEEAAKLFTEKGYEATSVQDLAQALGLSKAALYHHFGSKEEILYEISLLALKGLVAAGEKALEVADPKEALRRFEAHARYFEENYPFFVTLQGIKSLSPENRLKTIALRDRHEENLRAILRRGVEQGVFREVDVALAGRAVLSLNWIRWFRPRAEEVARAYHDLILRGLERG